Protein 8PSR (pdb70)

Nearest PDB structures (foldseek):
  8psr-assembly1_B  TM=1.062E+00  e=1.888E-01  synthetic construct
  8psr-assembly1_A  TM=1.003E+00  e=1.723E-68  Homo sapiens
  4nif-assembly1_E  TM=9.907E-01  e=5.900E-61  Homo sapiens
  7w5c-assembly1_A  TM=9.629E-01  e=1.690E-39  Arabidopsis thaliana
  1bl6-assembly1_A  TM=8.713E-01  e=1.835E-37  Homo sapiens

Sequence (371 aa):
MAAAAAAGAGPEMVRGQVFDVGPRYTNLSSYIIGEGAYGMMVCSAYDNVNKVRVAIKKISPFEHQTYCQRTLREIKILLRFRHENIIGINDIIRAPTIEQMKDVYIVQDLMETDLYKLLKTQHLSNDHICYFLYQILRGLKYIHSANVLHRDLKPSNLLLNTTCDLKICDFGLARVADPDGFLTEYVATRWYRAPEIMMLNSKGYTKSIDIWSVGCILAEMLSNRPIFPGKHYLDQLNHILGILGSPSQEDLNCIINLKARNYLLSLPHKNKVPWNRLFPNADSKALDLLDKMMLTFNPHKRIEVEQALAHPYLEQYYDPSDEPIAEAPFKFDMELDDLPKEKLKELIFEETARFQPGYMQLLDSSNLARRRRRRR

B-factor: mean 39.33, std 17.6, range [15.33, 120.53]

Solvent-accessible surface area: 18073 Å² total; per-residue (Å²): 114,91,80,67,73,66,80,72,90,30,81,66,113,14,172,63,62,66,1,78,4,44,131,66,3,52,102,23,57,73,58,6,104,51,49,40,5,7,31,0,11,0,74,1,59,95,93,147,79,79,2,10,0,33,27,7,49,0,23,136,87,52,54,59,0,15,28,0,3,21,4,0,46,14,2,34,122,13,219,17,76,1,7,1,24,21,58,13,2,35,17,23,94,56,51,128,116,0,134,44,0,9,0,0,16,58,60,17,101,22,14,0,102,77,2,18,147,90,52,151,16,57,62,84,30,6,5,0,0,0,0,1,0,0,6,0,0,21,17,0,6,31,0,44,0,8,0,23,9,1,21,3,45,2,0,32,0,35,80,46,3,29,0,39,0,17,23,0,2,5,1,76,18,27,54,141,127,99,48,7,108,49,148,13,66,35,78,96,18,13,0,0,11,13,17,10,110,14,70,59,38,68,80,12,3,0,2,1,6,0,0,0,0,0,0,20,2,35,44,37,176,38,18,3,36,17,170,99,49,93,47,2,9,63,86,1,5,21,26,23,5,44,23,53,112,106,20,9,90,61,17,78,32,104,146,9,59,77,65,8,97,86,39,99,133,82,109,106,47,59,17,92,183,63,12,101,150,28,49,89,108,0,16,65,0,0,44,81,0,2,31,20,6,33,144,106,7,18,110,11,93,100,0,0,51,13,78,13,0,110,91,17,70,23,77,107,39,5,63,103,13,118,59,62,43,154,63,98,69,140,2,57,126,47,78,70,106,87,0,30,85,43,0,48,113,38,0,31,130,39,37,130,89,183,59,172,50,50,124,66,0,101,1,3,132,97,6,115,183,59,251

Organism: Homo sapiens (NCBI:txid9606)

InterPro domains:
  IPR000719 Protein kinase domain [PF00069] (25-313)
  IPR000719 Protein kinase domain [PS50011] (25-313)
  IPR000719 Protein kinase domain [SM00220] (25-313)
  IPR003527 Mitogen-activated protein (MAP) kinase, conserved site [PS01351] (59-161)
  IPR008271 Serine/threonine-protein kinase, active site [PS00108] (145-157)
  IPR008349 Mitogen-activated protein (MAP) kinase, ERK1/2 [PR01770] (13-30)
  IPR008349 Mitogen-activated protein (MAP) kinase, ERK1/2 [PR01770] (118-127)
  IPR008349 Mitogen-activated protein (MAP) kinase, ERK1/2 [PR01770] (173-183)
  IPR008349 Mitogen-activated protein (MAP) kinase, ERK1/2 [PR01770] (231-242)
  IPR008349 Mitogen-activated protein (MAP) kinase, ERK1/2 [PR01770] (252-262)
  IPR008349 Mitogen-activated protein (MAP) kinase, ERK1/2 [PR01770] (313-323)
  IPR011009 Protein kinase-like domain superfamily [SSF56112] (19-322)
  IPR017441 Protein kinase, ATP binding site [PS00107] (31-55)
  IPR050117 Mitogen-activated protein (MAP) kinase [PTHR24055] (24-315)

Foldseek 3Di:
DVVVVVVVVAFDAEPNHTDGDDDQWADWAFDDQFPFWGKIWTAGNPVGHIWIKIKGQALVDLLSLLLLLQQLVVQCQDDDQAAKHFPAKDADPDLVRGGMIITIIHDADAWQLVVLVPDQDDLVLLLVLLLSLLLVLQQCVLLQKAQQDDARRQWTAHPVSRTHGHRRSLIDRADQFVRPVDDGPAPLLFALLVLLVFRRDGNLRVLSSSLQRSLCSQPVDGQQGDDHSVSSVVSLCQAQWQDDPVLLVVGPDPVSSVVSVVDDTHDHDQVCVVRVPHDPQSSVLSCLSSDRRSVSRDDSLRSLVRPSNVVPRDVVRSDYRPHHDDDDCVSSPPDSVVSSVSSSVSNVVRDPPD/DDDQVPDPVSVCVVPPD

Structure (mmCIF, N/CA/C/O backbone):
data_8PSR
#
_entry.id   8PSR
#
_cell.length_a   62.130
_cell.length_b   62.130
_cell.length_c   214.980
_cell.angle_alpha   90.00
_cell.angle_beta   90.00
_cell.angle_gamma   120.00
#
_symmetry.space_group_name_H-M   'P 65'
#
loop_
_entity.id
_entity.type
_entity.pdbx_description
1 polymer 'Mitogen-activated protein kinase 1'
2 polymer SynthRevD-12-opt
3 non-polymer 'PHOSPHOAMINOPHOSPHONIC ACID-ADENYLATE ESTER'
4 non-polymer GLYCEROL
5 water water
#
loop_
_atom_site.group_PDB
_atom_site.id
_atom_site.type_symbol
_atom_site.label_atom_id
_atom_site.label_alt_id
_atom_site.label_comp_id
_atom_site.label_asym_id
_atom_site.label_entity_id
_atom_site.label_seq_id
_atom_site.pdbx_PDB_ins_code
_atom_site.Cartn_x
_atom_site.Cartn_y
_atom_site.Cartn_z
_atom_site.occupancy
_atom_site.B_iso_or_equiv
_atom_site.auth_seq_id
_atom_site.auth_comp_id
_atom_site.auth_asym_id
_atom_site.auth_atom_id
_atom_site.pdbx_PDB_model_num
ATOM 1 N N . MET A 1 5 ? 66.801 -31.929 -15.572 1.00 68.05 1 MET A N 1
ATOM 2 C CA . MET A 1 5 ? 65.918 -31.478 -14.495 1.00 57.59 1 MET A CA 1
ATOM 3 C C . MET A 1 5 ? 65.431 -30.074 -14.765 1.00 53.35 1 MET A C 1
ATOM 4 O O . MET A 1 5 ? 66.221 -29.204 -15.126 1.00 63.49 1 MET A O 1
ATOM 6 N N . ALA A 1 6 ? 64.124 -29.845 -14.591 1.00 46.15 2 ALA A N 1
ATOM 7 C CA . ALA A 1 6 ? 63.576 -28.514 -14.845 1.00 42.21 2 ALA A CA 1
ATOM 8 C C . ALA A 1 6 ? 64.149 -27.477 -13.881 1.00 48.59 2 ALA A C 1
ATOM 9 O O . ALA A 1 6 ? 64.453 -26.349 -14.288 1.00 48.46 2 ALA A O 1
ATOM 11 N N . ALA A 1 7 ? 64.285 -27.835 -12.597 1.00 46.97 3 ALA A N 1
ATOM 12 C CA . ALA A 1 7 ? 64.850 -26.903 -11.621 1.00 46.43 3 ALA A CA 1
ATOM 13 C C . ALA A 1 7 ? 66.293 -26.550 -11.973 1.00 52.15 3 ALA A C 1
ATOM 14 O O . ALA A 1 7 ? 66.687 -25.379 -11.905 1.00 51.90 3 ALA A O 1
ATOM 16 N N . ALA A 1 8 ? 67.090 -27.554 -12.356 1.00 54.24 4 ALA A N 1
ATOM 17 C CA . ALA A 1 8 ? 68.460 -27.303 -12.794 1.00 53.71 4 ALA A CA 1
ATOM 18 C C . ALA A 1 8 ? 68.486 -26.397 -14.019 1.00 58.83 4 ALA A C 1
ATOM 19 O O . ALA A 1 8 ? 69.366 -25.535 -14.146 1.00 62.07 4 ALA A O 1
ATOM 21 N N . ALA A 1 9 ? 67.517 -26.564 -14.924 1.00 56.36 5 ALA A N 1
ATOM 22 C CA . ALA A 1 9 ? 67.425 -25.678 -16.077 1.00 53.41 5 ALA A CA 1
ATOM 23 C C . ALA A 1 9 ? 66.957 -24.290 -15.674 1.00 59.56 5 ALA A C 1
ATOM 24 O O . ALA A 1 9 ? 67.292 -23.305 -16.343 1.00 58.06 5 ALA A O 1
ATOM 26 N N . ALA A 1 10 ? 66.180 -24.189 -14.593 1.00 54.88 6 ALA A N 1
ATOM 27 C CA . ALA A 1 10 ? 65.754 -22.870 -14.141 1.00 55.44 6 ALA A CA 1
ATOM 28 C C . ALA A 1 10 ? 66.914 -22.114 -13.509 1.00 51.50 6 ALA A C 1
ATOM 29 O O . ALA A 1 10 ? 67.068 -20.910 -13.738 1.00 57.22 6 ALA A O 1
ATOM 31 N N . ALA A 1 11 ? 67.748 -22.810 -12.726 1.00 54.97 7 ALA A N 1
ATOM 32 C CA . ALA A 1 11 ? 68.873 -22.161 -12.055 1.00 61.09 7 ALA A CA 1
ATOM 33 C C . ALA A 1 11 ? 69.944 -21.708 -13.042 1.00 63.59 7 ALA A C 1
ATOM 34 O O . ALA A 1 11 ? 70.653 -20.731 -12.775 1.00 63.86 7 ALA A O 1
ATOM 36 N N . GLY A 1 12 ? 70.084 -22.401 -14.173 1.00 59.20 8 GLY A N 1
ATOM 37 C CA . GLY A 1 12 ? 70.964 -21.913 -15.221 1.00 61.96 8 GLY A CA 1
ATOM 38 C C . GLY A 1 12 ? 70.511 -20.580 -15.786 1.00 68.15 8 GLY A C 1
ATOM 39 O O . GLY A 1 12 ? 71.334 -19.734 -16.148 1.00 70.75 8 GLY A O 1
ATOM 40 N N . ALA A 1 13 ? 69.198 -20.373 -15.867 1.00 68.17 9 ALA A N 1
ATOM 41 C CA . ALA A 1 13 ? 68.625 -19.103 -16.299 1.00 70.81 9 ALA A CA 1
ATOM 42 C C . ALA A 1 13 ? 68.534 -18.070 -15.167 1.00 66.84 9 ALA A C 1
ATOM 43 O O . ALA A 1 13 ? 67.819 -17.068 -15.313 1.00 64.99 9 ALA A O 1
ATOM 45 N N . GLY A 1 14 ? 69.243 -18.283 -14.059 1.00 70.34 10 GLY A N 1
ATOM 46 C CA . GLY A 1 14 ? 69.134 -17.435 -12.894 1.00 68.26 10 GLY A CA 1
ATOM 47 C C . GLY A 1 14 ? 69.829 -16.095 -13.044 1.00 66.50 10 GLY A C 1
ATOM 48 O O . GLY A 1 14 ? 70.258 -15.705 -14.136 1.00 58.07 10 GLY A O 1
ATOM 49 N N . PRO A 1 15 ? 69.958 -15.368 -11.931 1.00 71.32 11 PRO A N 1
ATOM 50 C CA . PRO A 1 15 ? 70.511 -14.003 -11.982 1.00 58.10 11 PRO A CA 1
ATOM 51 C C . PRO A 1 15 ? 71.980 -13.995 -12.385 1.00 55.31 11 PRO A C 1
ATOM 52 O O . PRO A 1 15 ? 72.795 -14.747 -11.846 1.00 52.28 11 PRO A O 1
ATOM 56 N N . GLU A 1 16 ? 72.311 -13.125 -13.331 1.00 50.31 12 GLU A N 1
ATOM 57 C CA . GLU A 1 16 ? 73.690 -12.931 -13.739 1.00 43.87 12 GLU A CA 1
ATOM 58 C C . GLU A 1 16 ? 74.450 -12.107 -12.691 1.00 49.56 12 GLU A C 1
ATOM 59 O O . GLU A 1 16 ? 73.876 -11.292 -11.962 1.00 46.85 12 GLU A O 1
ATOM 65 N N . MET A 1 17 ? 75.748 -12.353 -12.595 1.00 43.99 13 MET A N 1
ATOM 66 C CA . MET A 1 17 ? 76.637 -11.597 -11.725 1.00 39.86 13 MET A CA 1
ATOM 67 C C . MET A 1 17 ? 77.631 -10.820 -12.579 1.00 44.50 13 MET A C 1
ATOM 68 O O . MET A 1 17 ? 78.193 -11.363 -13.534 1.00 39.37 13 MET A O 1
ATOM 73 N N . VAL A 1 18 ? 77.823 -9.544 -12.252 1.00 40.63 14 VAL A N 1
ATOM 74 C CA . VAL A 1 18 ? 78.708 -8.650 -12.990 1.00 35.15 14 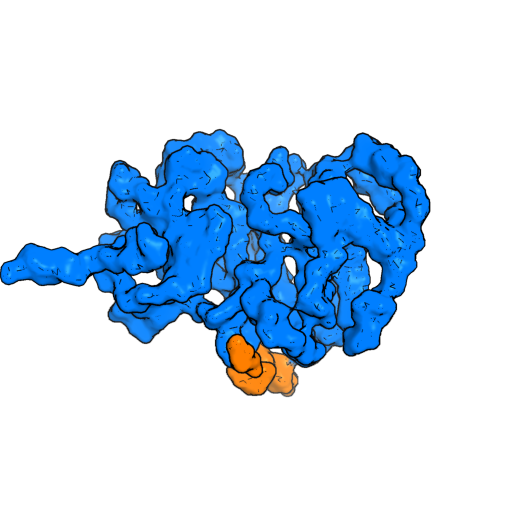VAL A CA 1
ATOM 75 C C . VAL A 1 18 ? 79.687 -8.032 -12.000 1.00 41.41 14 VAL A C 1
ATOM 76 O O . VAL A 1 18 ? 79.265 -7.332 -11.074 1.00 35.28 14 VAL A O 1
ATOM 80 N N . ARG A 1 19 ? 80.986 -8.284 -12.195 1.00 38.82 15 ARG A N 1
ATOM 81 C CA . ARG A 1 19 ? 82.019 -7.716 -11.326 1.00 37.63 15 ARG A CA 1
ATOM 82 C C . ARG A 1 19 ? 81.738 -8.044 -9.861 1.00 39.39 15 ARG A C 1
ATOM 83 O O . ARG A 1 19 ? 81.925 -7.213 -8.965 1.00 37.24 15 ARG A O 1
ATOM 91 N N . GLY A 1 20 ? 81.241 -9.254 -9.621 1.00 39.27 16 GLY A N 1
ATOM 92 C CA . GLY A 1 20 ? 80.950 -9.704 -8.278 1.00 41.84 16 GLY A CA 1
ATOM 93 C C . GLY A 1 20 ? 79.661 -9.194 -7.675 1.00 40.20 16 GLY A C 1
ATOM 94 O O . GLY A 1 20 ? 79.404 -9.471 -6.500 1.00 39.22 16 GLY A O 1
ATOM 95 N N . GLN A 1 21 ? 78.843 -8.460 -8.423 1.00 33.54 17 GLN A N 1
ATOM 96 C CA . GLN A 1 21 ? 77.578 -7.938 -7.919 1.00 32.11 17 GLN A CA 1
ATOM 97 C C . GLN A 1 21 ? 76.405 -8.604 -8.635 1.00 37.25 17 GLN A C 1
ATOM 98 O O . GLN A 1 21 ? 76.411 -8.747 -9.863 1.00 39.54 17 GLN A O 1
ATOM 104 N N . VAL A 1 22 ? 75.378 -8.946 -7.875 1.00 34.09 18 VAL A N 1
ATOM 105 C CA . VAL A 1 22 ? 74.207 -9.638 -8.466 1.00 30.78 18 VAL A CA 1
ATOM 106 C C . VAL A 1 22 ? 73.366 -8.654 -9.277 1.00 34.85 18 VAL A C 1
ATOM 107 O O . VAL A 1 22 ? 73.187 -7.524 -8.820 1.00 35.25 18 VAL A O 1
ATOM 111 N N . PHE A 1 23 ? 72.897 -9.082 -10.442 1.00 33.87 19 PHE A N 1
ATOM 112 C CA . PHE A 1 23 ? 71.976 -8.265 -11.265 1.00 30.65 19 PHE A CA 1
ATOM 113 C C . PHE A 1 23 ? 70.769 -9.151 -11.570 1.00 37.41 19 PHE A C 1
ATOM 114 O O . PHE A 1 23 ? 70.829 -9.934 -12.512 1.00 44.38 19 PHE A O 1
ATOM 122 N N . ASP A 1 24 ? 69.726 -9.043 -10.764 1.00 34.00 20 ASP A N 1
ATOM 123 C CA . ASP A 1 24 ? 68.553 -9.939 -10.911 1.00 39.61 20 ASP A CA 1
ATOM 124 C C . ASP A 1 24 ? 67.520 -9.197 -11.751 1.00 32.32 20 ASP A C 1
ATOM 125 O O . ASP A 1 24 ? 66.603 -8.619 -11.176 1.00 32.87 20 ASP A O 1
ATOM 130 N N . VAL A 1 25 ? 67.686 -9.257 -13.066 1.00 29.33 21 VAL A N 1
ATOM 131 C CA . VAL A 1 25 ? 66.836 -8.489 -13.971 1.00 28.91 21 VAL A CA 1
ATOM 132 C C . VAL A 1 25 ? 66.120 -9.364 -15.002 1.00 33.31 21 VAL A C 1
ATOM 133 O O . VAL A 1 25 ? 65.443 -8.839 -15.894 1.00 29.92 21 VAL A O 1
ATOM 137 N N . GLY A 1 26 ? 66.243 -10.684 -14.903 1.00 31.81 22 GLY A N 1
ATOM 138 C CA . GLY A 1 26 ? 65.462 -11.566 -15.745 1.00 31.70 22 GLY A CA 1
ATOM 139 C C . GLY A 1 26 ? 64.019 -11.535 -15.284 1.00 35.53 22 GLY A C 1
ATOM 140 O O . GLY A 1 26 ? 63.717 -11.095 -14.176 1.00 34.42 22 GLY A O 1
ATOM 141 N N . PRO A 1 27 ? 63.092 -12.023 -16.108 1.00 34.48 23 PRO A N 1
ATOM 142 C CA . PRO A 1 27 ? 63.279 -12.708 -17.385 1.00 32.44 23 PRO A CA 1
ATOM 143 C C . PRO A 1 27 ? 63.402 -11.751 -18.569 1.00 31.05 23 PRO A C 1
ATOM 144 O O . PRO A 1 27 ? 63.825 -12.153 -19.646 1.00 32.47 23 PRO A O 1
ATOM 148 N N . ARG A 1 28 ? 63.043 -10.477 -18.396 1.00 26.76 24 ARG A N 1
ATOM 149 C CA . ARG A 1 28 ? 62.964 -9.582 -19.552 1.00 28.05 24 ARG A CA 1
ATOM 150 C C . ARG A 1 28 ? 64.348 -9.176 -20.060 1.00 25.05 24 ARG A C 1
ATOM 151 O O . ARG A 1 28 ? 64.544 -9.018 -21.276 1.00 28.11 24 ARG A O 1
ATOM 159 N N . TYR A 1 29 ? 65.325 -9.003 -19.168 1.00 22.88 25 TYR A N 1
ATOM 160 C CA . TYR A 1 29 ? 66.631 -8.456 -19.530 1.00 22.55 25 TYR A CA 1
ATOM 161 C C . TYR A 1 29 ? 67.718 -9.516 -19.361 1.00 31.27 25 TYR A C 1
ATOM 162 O O . TYR A 1 29 ? 67.805 -10.150 -18.306 1.00 30.09 25 TYR A O 1
ATOM 171 N N . THR A 1 30 ? 68.534 -9.714 -20.406 1.00 28.10 26 THR A N 1
ATOM 172 C CA . THR A 1 30 ? 69.527 -10.781 -20.448 1.00 28.57 26 THR A CA 1
ATOM 173 C C . THR A 1 30 ? 70.819 -10.263 -21.064 1.00 29.67 26 THR A C 1
ATOM 174 O O . THR A 1 30 ? 70.886 -9.149 -21.587 1.00 27.71 26 THR A O 1
ATOM 178 N N . ASN A 1 31 ? 71.845 -11.111 -21.041 1.00 32.43 27 ASN A N 1
ATOM 179 C CA . ASN A 1 31 ? 73.136 -10.817 -21.664 1.00 35.98 27 ASN A CA 1
ATOM 180 C C . ASN A 1 31 ? 73.716 -9.496 -21.142 1.00 33.39 27 ASN A C 1
ATOM 181 O O . ASN A 1 31 ? 73.886 -8.515 -21.870 1.00 34.33 27 ASN A O 1
ATOM 186 N N . LEU A 1 32 ? 74.050 -9.507 -19.858 1.00 30.05 28 LEU A N 1
ATOM 187 C CA . LEU A 1 32 ? 74.501 -8.297 -19.197 1.00 31.39 28 LEU A CA 1
ATOM 188 C C . LEU A 1 32 ? 75.990 -8.056 -19.403 1.00 36.76 28 LEU A C 1
ATOM 189 O O . LEU A 1 32 ? 76.789 -8.992 -19.506 1.00 36.00 28 LEU A O 1
ATOM 194 N N A SER A 1 33 ? 76.358 -6.776 -19.421 0.60 32.00 29 SER A N 1
ATOM 195 N N B SER A 1 33 ? 76.359 -6.775 -19.480 0.40 31.99 29 SER A N 1
ATOM 196 C CA A SER A 1 33 ? 77.731 -6.348 -19.627 0.60 29.62 29 SER A CA 1
ATOM 197 C CA B SER A 1 33 ? 77.746 -6.353 -19.630 0.40 29.68 29 SER A CA 1
ATOM 198 C C A SER A 1 33 ? 77.987 -5.080 -18.826 0.60 29.24 29 SER A C 1
ATOM 199 C C B SER A 1 33 ? 77.978 -5.095 -18.807 0.40 29.27 29 SER A C 1
ATOM 200 O O A SER A 1 33 ? 77.165 -4.159 -18.832 0.60 28.97 29 SER A O 1
ATOM 201 O O B SER A 1 33 ? 77.133 -4.197 -18.785 0.40 29.03 29 SER A O 1
ATOM 206 N N . TYR A 1 34 ? 79.137 -5.018 -18.160 1.00 28.84 30 TYR A N 1
ATOM 207 C CA . TYR A 1 34 ? 79.446 -3.866 -17.317 1.00 27.93 30 TYR A CA 1
ATOM 208 C C . TYR A 1 34 ? 79.610 -2.587 -18.137 1.00 32.45 30 TYR A C 1
ATOM 209 O O . TYR A 1 34 ? 80.284 -2.581 -19.170 1.00 30.50 30 TYR A O 1
ATOM 218 N N A ILE A 1 35 ? 78.954 -1.516 -17.707 0.60 27.24 31 ILE A N 1
ATOM 219 N N B ILE A 1 35 ? 79.060 -1.480 -17.621 0.40 27.41 31 ILE A N 1
ATOM 220 C CA A ILE A 1 35 ? 79.176 -0.180 -18.256 0.60 29.89 31 ILE A CA 1
ATOM 221 C CA B ILE A 1 35 ? 79.128 -0.177 -18.275 0.40 29.94 31 ILE A CA 1
ATOM 222 C C A ILE A 1 35 ? 80.012 0.654 -17.304 0.60 33.53 31 ILE A C 1
ATOM 223 C C B ILE A 1 35 ? 79.783 0.884 -17.395 0.40 33.01 31 ILE A C 1
ATOM 224 O O A ILE A 1 35 ? 81.106 1.107 -17.650 0.60 34.49 31 ILE A O 1
ATOM 225 O O B ILE A 1 35 ? 80.519 1.744 -17.897 0.40 30.28 31 ILE A O 1
ATOM 234 N N . GLY A 1 36 ? 79.508 0.873 -16.094 1.00 27.89 32 GLY A N 1
ATOM 235 C CA . GLY A 1 36 ? 80.120 1.840 -15.208 1.00 28.50 32 GLY A CA 1
ATOM 236 C C . GLY A 1 36 ? 79.502 1.764 -13.826 1.00 30.29 32 GLY A C 1
ATOM 237 O O . GLY A 1 36 ? 78.605 0.968 -13.563 1.00 23.25 32 GLY A O 1
ATOM 238 N N . GLU A 1 37 ? 80.000 2.620 -12.942 1.00 31.60 33 GLU A N 1
ATOM 239 C CA . GLU A 1 37 ? 79.553 2.593 -11.555 1.00 23.92 33 GLU A CA 1
ATOM 240 C C . GLU A 1 37 ? 79.759 3.990 -11.003 1.00 26.35 33 GLU A C 1
ATOM 241 O O . GLU A 1 37 ? 80.859 4.539 -11.121 1.00 25.82 33 GLU A O 1
ATOM 247 N N . GLY A 1 38 ? 78.697 4.588 -10.465 1.00 23.18 34 GLY A N 1
ATOM 248 C CA . GLY A 1 38 ? 78.801 5.870 -9.813 1.00 22.62 34 GLY A CA 1
ATOM 249 C C . GLY A 1 38 ? 79.033 5.643 -8.333 1.00 25.40 34 GLY A C 1
ATOM 250 O O . GLY A 1 38 ? 79.337 4.535 -7.894 1.00 21.11 34 GLY A O 1
ATOM 251 N N . ALA A 1 39 ? 78.856 6.705 -7.550 1.00 22.68 35 ALA A N 1
ATOM 252 C CA . ALA A 1 39 ? 78.955 6.527 -6.093 1.00 23.77 35 ALA A CA 1
ATOM 253 C C . ALA A 1 39 ? 77.794 5.721 -5.534 1.00 24.32 35 ALA A C 1
ATOM 254 O O . ALA A 1 39 ? 77.933 5.121 -4.458 1.00 22.42 35 ALA A O 1
ATOM 256 N N . TYR A 1 40 ? 76.658 5.672 -6.242 1.00 20.80 36 TYR A N 1
ATOM 257 C CA . TYR A 1 40 ? 75.465 5.047 -5.682 1.00 22.36 36 TYR A CA 1
ATOM 258 C C . TYR A 1 40 ? 74.983 3.846 -6.457 1.00 22.89 36 TYR A C 1
ATOM 259 O O . TYR A 1 40 ? 74.469 2.899 -5.844 1.00 21.89 36 TYR A O 1
ATOM 268 N N . GLY A 1 41 ? 75.113 3.875 -7.780 1.00 20.37 37 GLY A N 1
ATOM 269 C CA . GLY A 1 41 ? 74.503 2.891 -8.638 1.00 20.46 37 GLY A CA 1
ATOM 270 C C . GLY A 1 41 ? 75.531 2.144 -9.464 1.00 21.32 37 GLY A C 1
ATOM 271 O O . GLY A 1 41 ? 76.606 2.663 -9.773 1.00 21.30 37 GLY A O 1
ATOM 272 N N A MET A 1 42 ? 75.183 0.910 -9.818 0.61 21.17 38 MET A N 1
ATOM 273 N N B MET A 1 42 ? 75.209 0.896 -9.785 0.39 21.46 38 MET A N 1
ATOM 274 C CA A MET A 1 42 ? 75.974 0.028 -10.669 0.61 23.71 38 MET A CA 1
ATOM 275 C CA B MET A 1 42 ? 76.005 0.077 -10.688 0.39 23.99 38 MET A CA 1
ATOM 276 C C A MET A 1 42 ? 75.240 -0.122 -12.005 0.61 21.34 38 MET A C 1
ATOM 277 C C B MET A 1 42 ? 75.243 -0.077 -11.999 0.39 21.81 38 MET A C 1
ATOM 278 O O A MET A 1 42 ? 74.074 -0.535 -12.023 0.61 21.49 38 MET A O 1
ATOM 279 O O B MET A 1 42 ? 74.064 -0.449 -11.991 0.39 20.84 38 MET A O 1
ATOM 288 N N . VAL A 1 43 ? 75.909 0.204 -13.115 1.00 22.81 39 VAL A N 1
ATOM 289 C CA . VAL A 1 43 ? 75.247 0.296 -14.417 1.00 20.93 39 VAL A CA 1
ATOM 290 C C . VAL A 1 43 ? 75.792 -0.760 -15.375 1.00 25.18 39 VAL A C 1
ATOM 291 O O . VAL A 1 43 ? 77.009 -0.868 -15.575 1.00 22.55 39 VAL A O 1
ATOM 295 N N . CYS A 1 44 ? 74.878 -1.516 -15.988 1.00 23.49 40 CYS A N 1
ATOM 296 C CA . CYS A 1 44 ? 75.192 -2.538 -16.982 1.00 22.33 40 CYS A CA 1
ATOM 297 C C . CYS A 1 44 ? 74.356 -2.277 -18.212 1.00 21.79 40 CYS A C 1
ATOM 298 O O . CYS A 1 44 ? 73.287 -1.672 -18.119 1.00 22.37 40 CYS A O 1
ATOM 301 N N . SER A 1 45 ? 74.840 -2.738 -19.368 1.00 23.92 41 SER A N 1
ATOM 302 C CA . SER A 1 45 ? 73.960 -2.863 -20.521 1.00 24.16 41 SER A CA 1
ATOM 303 C C . SER A 1 45 ? 73.334 -4.255 -20.527 1.00 24.10 41 SER A C 1
ATOM 304 O O . SER A 1 45 ? 73.888 -5.205 -19.976 1.00 25.72 41 SER A O 1
ATOM 307 N N . ALA A 1 46 ? 72.158 -4.367 -21.149 1.00 24.77 42 ALA A N 1
ATOM 308 C CA . ALA A 1 46 ? 71.436 -5.627 -21.187 1.00 22.67 42 ALA A CA 1
ATOM 309 C C . ALA A 1 46 ? 70.582 -5.636 -22.437 1.00 21.31 42 ALA A C 1
ATOM 310 O O . ALA A 1 46 ? 70.319 -4.584 -23.017 1.00 26.49 42 ALA A O 1
ATOM 312 N N . TYR A 1 47 ? 70.153 -6.830 -22.848 1.00 23.52 43 TYR A N 1
ATOM 313 C CA . TYR A 1 47 ? 69.263 -6.983 -24.005 1.00 24.76 43 TYR A CA 1
ATOM 314 C C . TYR A 1 47 ? 67.823 -7.067 -23.509 1.00 24.89 43 TYR A C 1
ATOM 315 O O . TYR A 1 47 ? 67.493 -7.912 -22.664 1.00 27.64 43 TYR A O 1
ATOM 324 N N . ASP A 1 48 ? 66.989 -6.179 -24.007 1.00 23.02 44 ASP A N 1
ATOM 325 C CA . ASP A 1 48 ? 65.571 -6.143 -23.665 1.00 24.36 44 ASP A CA 1
ATOM 326 C C . ASP A 1 48 ? 64.832 -7.094 -24.609 1.00 28.10 44 ASP A C 1
ATOM 327 O O . ASP A 1 48 ? 64.700 -6.822 -25.810 1.00 26.50 44 ASP A O 1
ATOM 332 N N . ASN A 1 49 ? 64.362 -8.229 -24.080 1.00 26.82 45 ASN A N 1
ATOM 333 C CA . ASN A 1 49 ? 63.751 -9.222 -24.956 1.00 26.92 45 ASN A CA 1
ATOM 334 C C . ASN A 1 49 ? 62.344 -8.858 -25.409 1.00 26.37 45 ASN A C 1
ATOM 335 O O . ASN A 1 49 ? 61.824 -9.506 -26.321 1.00 29.20 45 ASN A O 1
ATOM 340 N N . VAL A 1 50 ? 61.719 -7.864 -24.801 1.00 26.72 46 VAL A N 1
ATOM 341 C CA . VAL A 1 50 ? 60.406 -7.417 -25.237 1.00 29.51 46 VAL A CA 1
ATOM 342 C C . VAL A 1 50 ? 60.530 -6.379 -26.341 1.00 29.35 46 VAL A C 1
ATOM 343 O O . VAL A 1 50 ? 59.975 -6.551 -27.426 1.00 33.93 46 VAL A O 1
ATOM 347 N N . ASN A 1 51 ? 61.279 -5.309 -26.095 1.00 26.68 47 ASN A N 1
ATOM 348 C CA . ASN A 1 51 ? 61.434 -4.259 -27.098 1.00 30.92 47 ASN A CA 1
ATOM 349 C C . ASN A 1 51 ? 62.583 -4.518 -28.066 1.00 30.81 47 ASN A C 1
ATOM 350 O O . ASN A 1 51 ? 62.755 -3.744 -29.019 1.00 32.46 47 ASN A O 1
ATOM 355 N N . LYS A 1 52 ? 63.337 -5.599 -27.866 1.00 24.46 48 LYS A N 1
ATOM 356 C CA . LYS A 1 52 ? 64.303 -6.106 -28.837 1.00 28.47 48 LYS A CA 1
ATOM 357 C C . LYS A 1 52 ? 65.403 -5.081 -29.122 1.00 35.50 48 LYS A C 1
ATOM 358 O O . LYS A 1 52 ? 65.711 -4.754 -30.268 1.00 28.89 48 LYS A O 1
ATOM 364 N N . VAL A 1 53 ? 66.026 -4.597 -28.052 1.00 27.05 49 VAL A N 1
ATOM 365 C CA . VAL A 1 53 ? 67.041 -3.554 -28.146 1.00 25.70 49 VAL A CA 1
ATOM 366 C C . VAL A 1 53 ? 67.895 -3.680 -26.896 1.00 31.23 49 VAL A C 1
ATOM 367 O O . VAL A 1 53 ? 67.435 -4.206 -25.886 1.00 24.28 49 VAL A O 1
ATOM 371 N N . ARG A 1 54 ? 69.153 -3.234 -26.971 1.00 25.27 50 ARG A N 1
ATOM 372 C CA . ARG A 1 54 ? 69.930 -3.162 -25.740 1.00 27.33 50 ARG A CA 1
ATOM 373 C C . ARG A 1 54 ? 69.626 -1.861 -25.001 1.00 25.88 50 ARG A C 1
ATOM 374 O O . ARG A 1 54 ? 69.322 -0.818 -25.603 1.00 27.71 50 ARG A O 1
ATOM 382 N N . VAL A 1 55 ? 69.706 -1.950 -23.676 1.00 20.14 51 VAL A N 1
ATOM 383 C CA . VAL A 1 55 ? 69.289 -0.916 -22.744 1.00 19.78 51 VAL A CA 1
ATOM 384 C C . VAL A 1 55 ? 70.374 -0.800 -21.692 1.00 23.22 51 VAL A C 1
ATOM 385 O O . VAL A 1 55 ? 71.267 -1.640 -21.606 1.00 21.18 51 VAL A O 1
ATOM 389 N N . ALA A 1 56 ? 70.297 0.271 -20.900 1.00 17.42 52 ALA A N 1
ATOM 390 C CA . ALA A 1 56 ? 71.154 0.440 -19.737 1.00 17.26 52 ALA A CA 1
ATOM 391 C C . ALA A 1 56 ? 70.317 0.174 -18.495 1.00 20.08 52 ALA A C 1
ATOM 392 O O . ALA A 1 56 ? 69.126 0.507 -18.462 1.00 17.76 52 ALA A O 1
ATOM 394 N N . ILE A 1 57 ? 70.926 -0.445 -17.491 1.00 19.31 53 ILE A N 1
ATOM 395 C CA . ILE A 1 57 ? 70.214 -0.740 -16.249 1.00 16.86 53 ILE A CA 1
ATOM 396 C C . ILE A 1 57 ? 71.104 -0.295 -15.112 1.00 19.82 53 ILE A C 1
ATOM 397 O O . ILE A 1 57 ? 72.255 -0.743 -15.017 1.00 20.09 53 ILE A O 1
ATOM 402 N N . LYS A 1 58 ? 70.573 0.573 -14.241 1.00 19.78 54 LYS A N 1
ATOM 403 C CA . LYS A 1 58 ? 71.302 1.018 -13.056 1.00 15.44 54 LYS A CA 1
ATOM 404 C C . LYS A 1 58 ? 70.689 0.375 -11.816 1.00 18.58 54 LYS A C 1
ATOM 405 O O . LYS A 1 58 ? 69.504 0.573 -11.534 1.00 18.66 54 LYS A O 1
ATOM 411 N N . LYS A 1 59 ? 71.513 -0.342 -11.065 1.00 17.40 55 LYS A N 1
ATOM 412 C CA . LYS A 1 59 ? 71.092 -1.013 -9.849 1.00 18.88 55 LYS A CA 1
ATOM 413 C C . LYS A 1 59 ? 71.415 -0.105 -8.677 1.00 18.19 55 LYS A C 1
ATOM 414 O O . LYS A 1 59 ? 72.550 0.348 -8.559 1.00 18.64 55 LYS A O 1
ATOM 420 N N . ILE A 1 60 ? 70.439 0.131 -7.803 1.00 20.38 56 ILE A N 1
ATOM 421 C CA . ILE A 1 60 ? 70.689 0.855 -6.556 1.00 17.56 56 ILE A CA 1
ATOM 422 C C . ILE A 1 60 ? 70.174 -0.010 -5.421 1.00 21.84 56 ILE A C 1
ATOM 423 O O . ILE A 1 60 ? 69.173 -0.710 -5.577 1.00 20.45 56 ILE A O 1
ATOM 428 N N . SER A 1 61 ? 70.855 0.037 -4.267 1.00 18.82 57 SER A N 1
ATOM 429 C CA . SER A 1 61 ? 70.427 -0.724 -3.094 1.00 21.02 57 SER A CA 1
ATOM 430 C C . SER A 1 61 ? 70.248 0.259 -1.942 1.00 23.41 57 SER A C 1
ATOM 431 O O . SER A 1 61 ? 71.160 0.434 -1.117 1.00 23.56 57 SER A O 1
ATOM 434 N N . PRO A 1 62 ? 69.103 0.924 -1.861 1.00 23.98 58 PRO A N 1
ATOM 435 C CA . PRO A 1 62 ? 69.048 2.179 -1.094 1.00 20.46 58 PRO A CA 1
ATOM 436 C C . PRO A 1 62 ? 68.422 2.133 0.296 1.00 24.34 58 PRO A C 1
ATOM 437 O O . PRO A 1 62 ? 68.520 3.107 1.048 1.00 24.28 58 PRO A O 1
ATOM 441 N N . PHE A 1 63 ? 67.757 1.046 0.646 1.00 21.01 59 PHE A N 1
ATOM 442 C CA . PHE A 1 63 ? 66.731 1.158 1.674 1.00 24.23 59 PHE A CA 1
ATOM 443 C C . PHE A 1 63 ? 67.296 1.201 3.079 1.00 23.49 59 PHE A C 1
ATOM 444 O O . PHE A 1 63 ? 66.539 1.483 4.013 1.00 26.57 59 PHE A O 1
ATOM 452 N N . GLU A 1 64 ? 68.599 0.962 3.256 1.00 25.38 60 GLU A N 1
ATOM 453 C CA . GLU A 1 64 ? 69.192 1.191 4.576 1.00 27.47 60 GLU A CA 1
ATOM 454 C C . GLU A 1 64 ? 69.606 2.641 4.786 1.00 30.96 60 GLU A C 1
ATOM 455 O O . GLU A 1 64 ? 70.016 2.991 5.891 1.00 30.88 60 GLU A O 1
ATOM 461 N N . HIS A 1 65 ? 69.523 3.501 3.772 1.00 27.65 61 HIS A N 1
ATOM 462 C CA . HIS A 1 65 ? 70.021 4.862 3.914 1.00 28.66 61 HIS A CA 1
ATOM 463 C C . HIS A 1 65 ? 68.953 5.855 3.500 1.00 29.88 61 HIS A C 1
ATOM 464 O O . HIS A 1 65 ? 68.527 5.877 2.339 1.00 25.40 61 HIS A O 1
ATOM 471 N N . GLN A 1 66 ? 68.583 6.732 4.419 1.00 24.59 62 GLN A N 1
ATOM 472 C CA . GLN A 1 66 ? 67.698 7.834 4.054 1.00 30.79 62 GLN A CA 1
ATOM 473 C C . GLN A 1 66 ? 68.198 8.590 2.823 1.00 30.04 62 GLN A C 1
ATOM 474 O O . GLN A 1 66 ? 67.416 8.917 1.918 1.00 26.57 62 GLN A O 1
ATOM 480 N N . THR A 1 67 ? 69.503 8.871 2.747 1.00 25.11 63 THR A N 1
ATOM 481 C CA . THR A 1 67 ? 69.953 9.670 1.613 1.00 26.43 63 THR A CA 1
ATOM 482 C C . THR A 1 67 ? 69.878 8.881 0.305 1.00 24.82 63 THR A C 1
ATOM 483 O O . THR A 1 67 ? 69.536 9.454 -0.730 1.00 22.46 63 THR A O 1
ATOM 487 N N . TYR A 1 68 ? 70.185 7.577 0.317 1.00 21.88 64 TYR A N 1
ATOM 488 C CA . TYR A 1 68 ? 70.011 6.789 -0.910 1.00 22.41 64 TYR A CA 1
ATOM 489 C C . TYR A 1 68 ? 68.549 6.744 -1.332 1.00 24.20 64 TYR A C 1
ATOM 490 O O . TYR A 1 68 ? 68.249 6.775 -2.520 1.00 19.29 64 TYR A O 1
ATOM 499 N N . CYS A 1 69 ? 67.620 6.631 -0.369 1.00 24.97 65 CYS A N 1
ATOM 500 C CA . CYS A 1 69 ? 66.199 6.607 -0.716 1.00 21.41 65 CYS A CA 1
ATOM 501 C C . CYS A 1 69 ? 65.769 7.918 -1.353 1.00 23.37 65 CYS A C 1
ATOM 502 O O . CYS A 1 69 ? 64.963 7.926 -2.292 1.00 26.15 65 CYS A O 1
ATOM 505 N N . GLN A 1 70 ? 66.270 9.044 -0.833 1.00 19.78 66 GLN A N 1
ATOM 506 C CA . GLN A 1 70 ? 65.957 10.340 -1.434 1.00 25.12 66 GLN A CA 1
ATOM 507 C C . GLN A 1 70 ? 66.438 10.381 -2.874 1.00 23.99 66 GLN A C 1
ATOM 508 O O . GLN A 1 70 ? 65.706 10.803 -3.786 1.00 22.50 66 GLN A O 1
ATOM 514 N N . ARG A 1 71 ? 67.662 9.924 -3.104 1.00 22.60 67 ARG A N 1
ATOM 515 C CA . ARG A 1 71 ? 68.186 9.983 -4.469 1.00 20.34 67 ARG A CA 1
ATOM 516 C C . ARG A 1 71 ? 67.383 9.083 -5.387 1.00 21.53 67 ARG A C 1
ATOM 517 O O . ARG A 1 71 ? 67.113 9.444 -6.540 1.00 19.64 67 ARG A O 1
ATOM 525 N N . THR A 1 72 ? 67.018 7.898 -4.900 1.00 17.84 68 THR A N 1
ATOM 526 C CA . THR A 1 72 ? 66.271 6.960 -5.738 1.00 22.62 68 THR A CA 1
ATOM 527 C C . THR A 1 72 ? 64.912 7.541 -6.102 1.00 25.80 68 THR A C 1
ATOM 528 O O . THR A 1 72 ? 64.524 7.566 -7.279 1.00 21.41 68 THR A O 1
ATOM 532 N N . LEU A 1 73 ? 64.180 8.023 -5.092 1.00 23.95 69 LEU A N 1
ATOM 533 C CA . LEU A 1 73 ? 62.838 8.550 -5.318 1.00 21.77 69 LEU A CA 1
ATOM 534 C C . LEU A 1 73 ? 62.852 9.798 -6.203 1.00 23.99 69 LEU A C 1
ATOM 535 O O . LEU A 1 73 ? 62.011 9.932 -7.098 1.00 24.51 69 LEU A O 1
ATOM 540 N N . ARG A 1 74 ? 63.773 10.739 -5.948 1.00 22.57 70 ARG A N 1
ATOM 541 C CA . ARG A 1 74 ? 63.819 11.965 -6.744 1.00 26.28 70 ARG A CA 1
ATOM 542 C C . ARG A 1 74 ? 64.137 11.668 -8.201 1.00 23.68 70 ARG A C 1
ATOM 543 O O . ARG A 1 74 ? 63.493 12.202 -9.111 1.00 24.95 70 ARG A O 1
ATOM 551 N N . GLU A 1 75 ? 65.156 10.852 -8.444 1.00 20.82 71 GLU A N 1
ATOM 552 C CA . GLU A 1 75 ? 65.501 10.528 -9.826 1.00 20.87 71 GLU A CA 1
ATOM 553 C C . GLU A 1 75 ? 64.318 9.906 -10.552 1.00 23.39 71 GLU A C 1
ATOM 554 O O . GLU A 1 75 ? 64.024 10.246 -11.707 1.00 23.91 71 GLU A O 1
ATOM 560 N N . ILE A 1 76 ? 63.644 8.963 -9.901 1.00 22.88 72 ILE A N 1
ATOM 561 C CA . ILE A 1 76 ? 62.536 8.272 -10.543 1.00 23.54 72 ILE A CA 1
ATOM 562 C C . ILE A 1 76 ? 61.384 9.235 -10.815 1.00 23.58 72 ILE A C 1
ATOM 563 O O . ILE A 1 76 ? 60.882 9.314 -11.943 1.00 25.01 72 ILE A O 1
ATOM 568 N N . LYS A 1 77 ? 60.928 9.965 -9.787 1.00 21.95 73 LYS A N 1
ATOM 569 C CA . LYS A 1 77 ? 59.807 10.891 -9.983 1.00 30.02 73 LYS A CA 1
ATOM 570 C C . LYS A 1 77 ? 60.108 11.921 -11.069 1.00 26.83 73 LYS A C 1
ATOM 571 O O . LYS A 1 77 ? 59.253 12.231 -11.906 1.00 29.33 73 LYS A O 1
ATOM 577 N N . ILE A 1 78 ? 61.309 12.472 -11.071 1.00 24.53 74 ILE A N 1
ATOM 578 C CA . ILE A 1 78 ? 61.608 13.539 -12.030 1.00 26.57 74 ILE A CA 1
ATOM 579 C C . ILE A 1 78 ? 61.722 12.992 -13.448 1.00 25.18 74 ILE A C 1
ATOM 580 O O . ILE A 1 78 ? 61.103 13.523 -14.380 1.00 24.07 74 ILE A O 1
ATOM 585 N N . LEU A 1 79 ? 62.504 11.925 -13.639 1.00 23.12 75 LEU A N 1
ATOM 586 C CA . LEU A 1 79 ? 62.719 11.435 -15.004 1.00 23.94 75 LEU A CA 1
ATOM 587 C C . LEU A 1 79 ? 61.457 10.825 -15.594 1.00 25.58 75 LEU A C 1
ATOM 588 O O . LEU A 1 79 ? 61.261 10.875 -16.814 1.00 28.66 75 LEU A O 1
ATOM 593 N N . LEU A 1 80 ? 60.589 10.240 -14.761 1.00 24.71 76 LEU A N 1
ATOM 594 C CA . LEU A 1 80 ? 59.335 9.734 -15.307 1.00 26.41 76 LEU A CA 1
ATOM 595 C C . LEU A 1 80 ? 58.463 10.862 -15.845 1.00 26.96 76 LEU A C 1
ATOM 596 O O . LEU A 1 80 ? 57.633 10.636 -16.730 1.00 26.20 76 LEU A O 1
ATOM 601 N N . ARG A 1 81 ? 58.621 12.067 -15.310 1.00 27.26 77 ARG A N 1
ATOM 602 C CA . ARG A 1 81 ? 57.828 13.197 -15.753 1.00 30.49 77 ARG A CA 1
ATOM 603 C C . ARG A 1 81 ? 58.473 13.961 -16.901 1.00 33.68 77 ARG A C 1
ATOM 604 O O . ARG A 1 81 ? 57.768 14.692 -17.603 1.00 39.19 77 ARG A O 1
ATOM 612 N N . PHE A 1 82 ? 59.763 13.776 -17.148 1.00 25.39 78 PHE A N 1
ATOM 613 C CA . PHE A 1 82 ? 60.461 14.506 -18.202 1.00 23.57 78 PHE A CA 1
ATOM 614 C C . PHE A 1 82 ? 60.396 13.721 -19.512 1.00 26.17 78 PHE A C 1
ATOM 615 O O . PHE A 1 82 ? 60.417 12.493 -19.517 1.00 24.18 78 PHE A O 1
ATOM 623 N N . ARG A 1 83 ? 60.319 14.442 -20.628 1.00 24.53 79 ARG A N 1
ATOM 624 C CA . ARG A 1 83 ? 60.382 13.794 -21.941 1.00 26.29 79 ARG A CA 1
ATOM 625 C C . ARG A 1 83 ? 61.099 14.764 -22.875 1.00 25.81 79 ARG A C 1
ATOM 626 O O . ARG A 1 83 ? 60.506 15.758 -23.291 1.00 28.17 79 ARG A O 1
ATOM 634 N N . HIS A 1 84 ? 62.368 14.498 -23.179 1.00 25.73 80 HIS A N 1
ATOM 635 C CA . HIS A 1 84 ? 63.146 15.447 -23.975 1.00 23.83 80 HIS A CA 1
ATOM 636 C C . HIS A 1 84 ? 64.303 14.703 -24.629 1.00 25.59 80 HIS A C 1
ATOM 637 O O . HIS A 1 84 ? 64.939 13.861 -23.989 1.00 20.33 80 HIS A O 1
ATOM 644 N N . GLU A 1 85 ? 64.561 15.036 -25.904 1.00 22.52 81 GLU A N 1
ATOM 645 C CA . GLU A 1 85 ? 65.649 14.436 -26.677 1.00 28.76 81 GLU A CA 1
ATOM 646 C C . GLU A 1 85 ? 66.995 14.449 -25.954 1.00 24.57 81 GLU A C 1
ATOM 647 O O . GLU A 1 85 ? 67.814 13.549 -26.157 1.00 22.75 81 GLU A O 1
ATOM 653 N N . ASN A 1 86 ? 67.271 15.465 -25.135 1.00 20.70 82 ASN A N 1
ATOM 654 C CA . ASN A 1 86 ? 68.582 15.563 -24.512 1.00 21.16 82 ASN A CA 1
ATOM 655 C C . ASN A 1 86 ? 68.540 15.235 -23.027 1.00 19.78 82 ASN A C 1
ATOM 656 O O . ASN A 1 86 ? 69.445 15.635 -22.291 1.00 23.22 82 ASN A O 1
ATOM 661 N N . ILE A 1 87 ? 67.512 14.521 -22.580 1.00 22.29 83 ILE A N 1
ATOM 662 C CA . ILE A 1 87 ? 67.433 14.012 -21.205 1.00 22.22 83 ILE A CA 1
ATOM 663 C C . ILE A 1 87 ? 67.168 12.507 -21.262 1.00 20.81 83 ILE A C 1
ATOM 664 O O . ILE A 1 87 ? 66.311 12.046 -22.018 1.00 22.48 83 ILE A O 1
ATOM 669 N N . ILE A 1 88 ? 67.898 11.738 -20.452 1.00 21.72 84 ILE A N 1
ATOM 670 C CA . ILE A 1 88 ? 67.730 10.294 -20.474 1.00 21.55 84 ILE A CA 1
ATOM 671 C C . ILE A 1 88 ? 66.331 9.935 -19.981 1.00 21.56 84 ILE A C 1
ATOM 672 O O . ILE A 1 88 ? 65.801 10.536 -19.040 1.00 23.52 84 ILE A O 1
ATOM 677 N N . GLY A 1 89 ? 65.721 8.956 -20.614 1.00 22.60 85 GLY A N 1
ATOM 678 C CA . GLY A 1 89 ? 64.404 8.507 -20.211 1.00 24.74 85 GLY A CA 1
ATOM 679 C C . GLY A 1 89 ? 64.492 7.237 -19.379 1.00 25.19 85 GLY A C 1
ATOM 680 O O . GLY A 1 89 ? 65.456 6.484 -19.480 1.00 31.74 85 GLY A O 1
ATOM 681 N N . ILE A 1 90 ? 63.476 6.996 -18.559 1.00 23.04 86 ILE A N 1
ATOM 682 C CA . ILE A 1 90 ? 63.317 5.719 -17.867 1.00 21.46 86 ILE A CA 1
ATOM 683 C C . ILE A 1 90 ? 62.308 4.892 -18.651 1.00 25.83 86 ILE A C 1
ATOM 684 O O . ILE A 1 90 ? 61.161 5.324 -18.842 1.00 26.37 86 ILE A O 1
ATOM 689 N N . ASN A 1 91 ? 62.738 3.710 -19.116 1.00 21.06 87 ASN A N 1
ATOM 690 C CA . ASN A 1 91 ? 61.878 2.801 -19.866 1.00 23.16 87 ASN A CA 1
ATOM 691 C C . ASN A 1 91 ? 61.113 1.835 -18.973 1.00 25.72 87 ASN A C 1
ATOM 692 O O . ASN A 1 91 ? 60.011 1.399 -19.339 1.00 24.30 87 ASN A O 1
ATOM 697 N N . ASP A 1 92 ? 61.684 1.486 -17.817 1.00 22.36 88 ASP A N 1
ATOM 698 C CA . ASP A 1 92 ? 61.191 0.395 -16.987 1.00 21.37 88 ASP A CA 1
ATOM 699 C C . ASP A 1 92 ? 61.873 0.527 -15.635 1.00 20.99 88 ASP A C 1
ATOM 700 O O . ASP A 1 92 ? 62.911 1.181 -15.513 1.00 20.61 88 ASP A O 1
ATOM 705 N N . ILE A 1 93 ? 61.263 -0.064 -14.611 1.00 18.15 89 ILE A N 1
ATOM 706 C CA . ILE A 1 93 ? 61.893 -0.105 -13.285 1.00 18.64 89 ILE A CA 1
ATOM 707 C C . ILE A 1 93 ? 61.597 -1.476 -12.700 1.00 22.76 89 ILE A C 1
ATOM 708 O O . ILE A 1 93 ? 60.432 -1.879 -12.623 1.00 24.75 89 ILE A O 1
ATOM 713 N N . ILE A 1 94 ? 62.641 -2.219 -12.357 1.00 21.13 90 ILE A N 1
ATOM 714 C CA . ILE A 1 94 ? 62.508 -3.568 -11.828 1.00 19.97 90 ILE A CA 1
ATOM 715 C C . ILE A 1 94 ? 62.662 -3.507 -10.314 1.00 23.82 90 ILE A C 1
ATOM 716 O O . ILE A 1 94 ? 63.632 -2.923 -9.809 1.00 19.29 90 ILE A O 1
ATOM 721 N N . ARG A 1 95 ? 61.737 -4.138 -9.602 1.00 22.26 91 ARG A N 1
ATOM 722 C CA . ARG A 1 95 ? 61.898 -4.374 -8.169 1.00 24.83 91 ARG A CA 1
ATOM 723 C C . ARG A 1 95 ? 60.958 -5.503 -7.787 1.00 26.31 91 ARG A C 1
ATOM 724 O O . ARG A 1 95 ? 60.147 -5.963 -8.597 1.00 27.16 91 ARG A O 1
ATOM 732 N N . ALA A 1 96 ? 61.088 -5.961 -6.539 1.00 24.61 92 ALA A N 1
ATOM 733 C CA . ALA A 1 96 ? 60.345 -7.122 -6.070 1.00 27.34 92 ALA A CA 1
ATOM 734 C C . ALA A 1 96 ? 58.841 -6.837 -6.002 1.00 28.21 92 ALA A C 1
ATOM 735 O O . ALA A 1 96 ? 58.425 -5.690 -5.837 1.00 26.91 92 ALA A O 1
ATOM 737 N N . PRO A 1 97 ? 57.993 -7.868 -6.100 1.00 28.36 93 PRO A N 1
ATOM 738 C CA . PRO A 1 97 ? 56.547 -7.604 -6.135 1.00 34.88 93 PRO A CA 1
ATOM 739 C C . PRO A 1 97 ? 55.978 -7.151 -4.809 1.00 37.28 93 PRO A C 1
ATOM 740 O O . PRO A 1 97 ? 54.902 -6.533 -4.805 1.00 34.44 93 PRO A O 1
ATOM 744 N N . THR A 1 98 ? 56.669 -7.401 -3.694 1.00 34.08 94 THR A N 1
ATOM 745 C CA . THR A 1 98 ? 56.203 -6.987 -2.379 1.00 33.34 94 THR A CA 1
ATOM 746 C C . THR A 1 98 ? 57.222 -6.060 -1.737 1.00 32.17 94 THR A C 1
ATOM 747 O O . THR A 1 98 ? 58.434 -6.169 -1.979 1.00 33.55 94 THR A O 1
ATOM 751 N N . ILE A 1 99 ? 56.720 -5.115 -0.939 1.00 33.65 95 ILE A N 1
ATOM 752 C CA . ILE A 1 99 ? 57.638 -4.171 -0.313 1.00 35.09 95 ILE A CA 1
ATOM 753 C C . ILE A 1 99 ? 58.591 -4.924 0.603 1.00 30.61 95 ILE A C 1
ATOM 754 O O . ILE A 1 99 ? 59.777 -4.582 0.692 1.00 31.90 95 ILE A O 1
ATOM 759 N N . GLU A 1 100 ? 58.115 -6.023 1.203 1.00 32.87 96 GLU A N 1
ATOM 760 C CA . GLU A 1 100 ? 58.938 -6.852 2.086 1.00 37.79 96 GLU A CA 1
ATOM 761 C C . GLU A 1 100 ? 60.166 -7.376 1.373 1.00 34.96 96 GLU A C 1
ATOM 762 O O . GLU A 1 100 ? 61.259 -7.418 1.943 1.00 36.45 96 GLU A O 1
ATOM 768 N N . GLN A 1 101 ? 59.995 -7.834 0.139 1.00 31.55 97 GLN A N 1
ATOM 769 C CA . GLN A 1 101 ? 61.071 -8.445 -0.613 1.00 30.58 97 GLN A CA 1
ATOM 770 C C . GLN A 1 101 ? 61.876 -7.437 -1.426 1.00 30.02 97 GLN A C 1
ATOM 771 O O . GLN A 1 101 ? 62.877 -7.819 -2.035 1.00 30.00 97 GLN A O 1
ATOM 777 N N . MET A 1 102 ? 61.486 -6.165 -1.459 1.00 27.72 98 MET A N 1
ATOM 778 C CA . MET A 1 102 ? 62.206 -5.187 -2.277 1.00 25.27 98 MET A CA 1
ATOM 779 C C . MET A 1 102 ? 63.460 -4.726 -1.551 1.00 32.73 98 MET A C 1
ATOM 780 O O . MET A 1 102 ? 63.370 -4.021 -0.537 1.00 29.12 98 MET A O 1
ATOM 785 N N . LYS A 1 103 ? 64.630 -5.107 -2.067 1.00 25.02 99 LYS A N 1
ATOM 786 C CA . LYS A 1 103 ? 65.904 -4.641 -1.519 1.00 28.61 99 LYS A CA 1
ATOM 787 C C . LYS A 1 103 ? 66.732 -3.860 -2.537 1.00 29.61 99 LYS A C 1
ATOM 788 O O . LYS A 1 103 ? 67.479 -2.957 -2.162 1.00 27.75 99 LYS A O 1
ATOM 794 N N . ASP A 1 104 ? 66.590 -4.162 -3.813 1.00 26.86 100 ASP A N 1
ATOM 795 C CA . ASP A 1 104 ? 67.297 -3.447 -4.863 1.00 21.98 100 ASP A CA 1
ATOM 796 C C . ASP A 1 104 ? 66.271 -2.848 -5.808 1.00 21.95 100 ASP A C 1
ATOM 797 O O . ASP A 1 104 ? 65.163 -3.377 -5.943 1.00 24.03 100 ASP A O 1
ATOM 802 N N . VAL A 1 105 ? 66.646 -1.749 -6.463 1.00 18.48 101 VAL A N 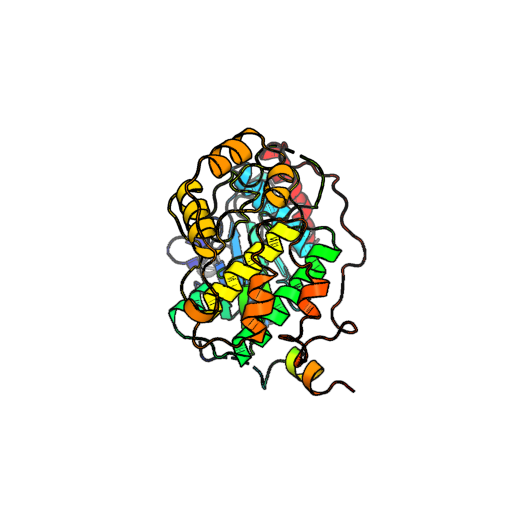1
ATOM 803 C CA . VAL A 1 105 ? 65.835 -1.116 -7.495 1.00 21.63 101 VAL A CA 1
ATOM 804 C C . VAL A 1 105 ? 66.697 -1.054 -8.740 1.00 21.45 101 VAL A C 1
ATOM 805 O O . VAL A 1 105 ? 67.859 -0.626 -8.664 1.00 21.00 101 VAL A O 1
ATOM 809 N N . TYR A 1 106 ? 66.154 -1.485 -9.878 1.00 19.53 102 TYR A N 1
ATOM 810 C CA . TYR A 1 106 ? 66.887 -1.384 -11.134 1.00 17.87 102 TYR A CA 1
ATOM 811 C C . TYR A 1 106 ? 66.162 -0.417 -12.072 1.00 19.69 102 TYR A C 1
ATOM 812 O O . TYR A 1 106 ? 65.013 -0.666 -12.436 1.00 18.84 102 TYR A O 1
ATOM 821 N N . ILE A 1 107 ? 66.821 0.670 -12.455 1.00 18.30 103 ILE A N 1
ATOM 822 C CA . ILE A 1 107 ? 66.227 1.701 -13.300 1.00 17.14 103 ILE A CA 1
ATOM 823 C C . ILE A 1 107 ? 66.686 1.397 -14.719 1.00 18.30 103 ILE A C 1
ATOM 824 O O . ILE A 1 107 ? 67.890 1.375 -14.974 1.00 17.89 103 ILE A O 1
ATOM 829 N N . VAL A 1 108 ? 65.752 1.183 -15.638 1.00 18.86 104 VAL A N 1
ATOM 830 C CA . VAL A 1 108 ? 66.106 0.790 -17.013 1.00 16.52 104 VAL A CA 1
ATOM 831 C C . VAL A 1 108 ? 65.984 2.015 -17.910 1.00 19.96 104 VAL A C 1
ATOM 832 O O . VAL A 1 108 ? 64.948 2.692 -17.907 1.00 18.96 104 VAL A O 1
ATOM 836 N N . GLN A 1 109 ? 67.030 2.293 -18.681 1.00 19.14 105 GLN A N 1
ATOM 837 C CA . GLN A 1 109 ? 67.101 3.505 -19.483 1.00 21.16 105 GLN A CA 1
ATOM 838 C C . GLN A 1 109 ? 67.526 3.140 -20.894 1.00 20.91 105 GLN A C 1
ATOM 839 O O . GLN A 1 109 ? 68.073 2.067 -21.126 1.00 19.72 105 GLN A O 1
ATOM 845 N N . ASP A 1 110 ? 67.318 4.071 -21.827 1.00 24.10 106 ASP A N 1
ATOM 846 C CA . ASP A 1 110 ? 67.958 3.963 -23.136 1.00 25.33 106 ASP A CA 1
ATOM 847 C C . ASP A 1 110 ? 69.464 3.824 -22.975 1.00 23.95 106 ASP A C 1
ATOM 848 O O . ASP A 1 110 ? 70.069 4.460 -22.106 1.00 21.91 106 ASP A O 1
ATOM 853 N N . LEU A 1 111 ? 70.075 2.993 -23.813 1.00 23.88 107 LEU A N 1
ATOM 854 C CA . LEU A 1 111 ? 71.507 2.752 -23.718 1.00 24.98 107 LEU A CA 1
ATOM 855 C C . LEU A 1 111 ? 72.291 3.850 -24.429 1.00 29.45 107 LEU A C 1
ATOM 856 O O . LEU A 1 111 ? 72.074 4.114 -25.614 1.00 27.28 107 LEU A O 1
ATOM 861 N N . MET A 1 112 ? 73.227 4.470 -23.729 1.00 25.25 108 MET A N 1
ATOM 862 C CA . MET A 1 112 ? 74.169 5.350 -24.407 1.00 20.35 108 MET A CA 1
ATOM 863 C C . MET A 1 112 ? 75.540 4.699 -24.438 1.00 24.83 108 MET A C 1
ATOM 864 O O . MET A 1 112 ? 75.789 3.716 -23.754 1.00 24.88 108 MET A O 1
ATOM 869 N N . GLU A 1 113 ? 76.435 5.246 -25.264 1.00 23.28 109 GLU A N 1
ATOM 870 C CA . GLU A 1 113 ? 77.700 4.582 -25.554 1.00 24.57 109 GLU A CA 1
ATOM 871 C C . GLU A 1 113 ? 78.790 4.944 -24.549 1.00 29.18 109 GLU A C 1
ATOM 872 O O . GLU A 1 113 ? 79.630 4.111 -24.207 1.00 28.30 109 GLU A O 1
ATOM 878 N N . THR A 1 114 ? 78.810 6.184 -24.082 1.00 24.10 110 THR A N 1
ATOM 879 C CA . THR A 1 114 ? 79.866 6.621 -23.191 1.00 26.01 110 THR A CA 1
ATOM 880 C C . THR A 1 114 ? 79.374 7.865 -22.470 1.00 22.63 110 THR A C 1
ATOM 881 O O . THR A 1 114 ? 78.213 8.264 -22.595 1.00 23.07 110 THR A O 1
ATOM 885 N N . ASP A 1 115 ? 80.247 8.45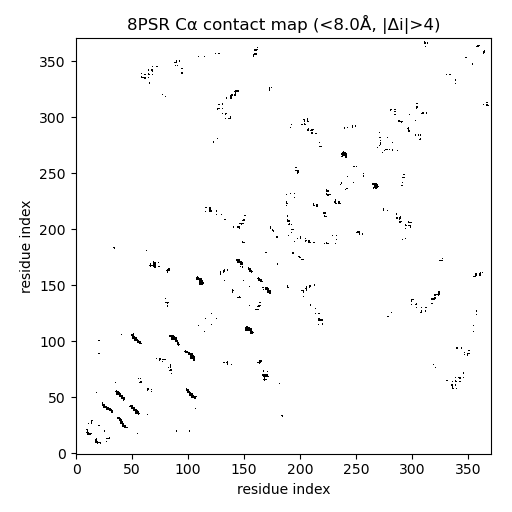5 -21.673 1.00 25.32 111 ASP A N 1
ATOM 886 C CA . ASP A 1 115 ? 79.902 9.712 -21.038 1.00 21.64 111 ASP A CA 1
ATOM 887 C C . ASP A 1 115 ? 81.064 10.655 -21.287 1.00 25.96 111 ASP A C 1
ATOM 888 O O . ASP A 1 115 ? 82.150 10.228 -21.685 1.00 28.35 111 ASP A O 1
ATOM 893 N N . LEU A 1 116 ? 80.823 11.948 -21.080 1.00 24.16 112 LEU A N 1
ATOM 894 C CA . LEU A 1 116 ? 81.837 12.941 -21.429 1.00 27.52 112 LEU A CA 1
ATOM 895 C C . LEU A 1 116 ? 83.107 12.810 -20.572 1.00 29.60 112 LEU A C 1
ATOM 896 O O . LEU A 1 116 ? 84.214 13.115 -21.040 1.00 28.78 112 LEU A O 1
ATOM 901 N N . TYR A 1 117 ? 82.973 12.370 -19.321 1.00 27.28 113 TYR A N 1
ATOM 902 C CA . TYR A 1 117 ? 84.151 12.090 -18.502 1.00 28.57 113 TYR A CA 1
ATOM 903 C C . TYR A 1 117 ? 85.068 11.064 -19.173 1.00 30.37 113 TYR A C 1
ATOM 904 O O . TYR A 1 117 ? 86.275 11.290 -19.319 1.00 30.11 113 TYR A O 1
ATOM 913 N N . LYS A 1 118 ? 84.511 9.914 -19.566 1.00 28.51 114 LYS A N 1
ATOM 914 C CA . LYS A 1 118 ? 85.306 8.892 -20.245 1.00 29.19 114 LYS A CA 1
ATOM 915 C C . LYS A 1 118 ? 85.853 9.399 -21.574 1.00 30.78 114 LYS A C 1
ATOM 916 O O . LYS A 1 118 ? 86.993 9.095 -21.946 1.00 35.41 114 LYS A O 1
ATOM 922 N N . LEU A 1 119 ? 85.034 10.132 -22.327 1.00 25.65 115 LEU A N 1
ATOM 923 C CA . LEU A 1 119 ? 85.472 10.592 -23.642 1.00 31.62 115 LEU A CA 1
ATOM 924 C C . LEU A 1 119 ? 86.677 11.521 -23.531 1.00 35.14 115 LEU A C 1
ATOM 925 O O . LEU A 1 119 ? 87.588 11.471 -24.367 1.00 39.69 115 LEU A O 1
ATOM 930 N N . LEU A 1 120 ? 86.690 12.389 -22.513 1.00 34.79 116 LEU A N 1
ATOM 931 C CA . LEU A 1 120 ? 87.784 13.346 -22.334 1.00 32.33 116 LEU A CA 1
ATOM 932 C C . LEU A 1 120 ? 89.072 12.704 -21.827 1.00 40.22 116 LEU A C 1
ATOM 933 O O . LEU A 1 120 ? 90.134 13.330 -21.925 1.00 41.82 116 LEU A O 1
ATOM 938 N N . LYS A 1 121 ? 89.014 11.482 -21.293 1.00 34.69 117 LYS A N 1
ATOM 939 C CA . LYS A 1 121 ? 90.246 10.744 -21.015 1.00 40.37 117 LYS A CA 1
ATOM 940 C C . LYS A 1 121 ? 90.962 10.288 -22.279 1.00 43.92 117 LYS A C 1
ATOM 941 O O . LYS A 1 121 ? 92.161 10.012 -22.232 1.00 51.07 117 LYS A O 1
ATOM 947 N N . THR A 1 122 ? 90.257 10.163 -23.401 1.00 43.62 118 THR A N 1
ATOM 948 C CA . THR A 1 122 ? 90.825 9.521 -24.576 1.00 47.83 118 THR A CA 1
ATOM 949 C C . THR A 1 122 ? 91.072 10.473 -25.731 1.00 49.26 118 THR A C 1
ATOM 950 O O . THR A 1 122 ? 91.866 10.142 -26.616 1.00 48.34 118 THR A O 1
ATOM 954 N N . GLN A 1 123 ? 90.420 11.635 -25.764 1.00 43.13 119 GLN A N 1
ATOM 955 C CA . GLN A 1 123 ? 90.680 12.506 -26.897 1.00 49.67 119 GLN A CA 1
ATOM 956 C C . GLN A 1 123 ? 90.374 13.964 -26.596 1.00 46.36 119 GLN A C 1
ATOM 957 O O . GLN A 1 123 ? 89.561 14.293 -25.730 1.00 44.77 119 GLN A O 1
ATOM 963 N N . HIS A 1 124 ? 91.060 14.827 -27.331 1.00 45.16 120 HIS A N 1
ATOM 964 C CA . HIS A 1 124 ? 90.796 16.256 -27.347 1.00 47.03 120 HIS A CA 1
ATOM 965 C C . HIS A 1 124 ? 89.723 16.534 -28.387 1.00 45.97 120 HIS A C 1
ATOM 966 O O . HIS A 1 124 ? 89.867 16.139 -29.548 1.00 49.65 120 HIS A O 1
ATOM 973 N N . LEU A 1 125 ? 88.655 17.206 -27.972 1.00 39.43 121 LEU A N 1
ATOM 974 C CA . LEU A 1 125 ? 87.535 17.494 -28.859 1.00 35.74 121 LEU A CA 1
ATOM 975 C C . LEU A 1 125 ? 87.868 18.665 -29.765 1.00 34.56 121 LEU A C 1
ATOM 976 O O . LEU A 1 125 ? 88.479 19.641 -29.334 1.00 37.42 121 LEU A O 1
ATOM 981 N N . SER A 1 126 ? 87.451 18.569 -31.023 1.00 39.58 122 SER A N 1
ATOM 982 C CA . SER A 1 126 ? 87.503 19.715 -31.911 1.00 34.18 122 SER A CA 1
ATOM 983 C C . SER A 1 126 ? 86.477 20.754 -31.471 1.00 37.15 122 SER A C 1
ATOM 984 O O . SER A 1 126 ? 85.475 20.440 -30.816 1.00 30.72 122 SER A O 1
ATOM 987 N N . ASN A 1 127 ? 86.723 22.008 -31.862 1.00 37.73 123 ASN A N 1
ATOM 988 C CA . ASN A 1 127 ? 85.768 23.078 -31.577 1.00 33.89 123 ASN A CA 1
ATOM 989 C C . ASN A 1 127 ? 84.362 22.743 -32.081 1.00 33.54 123 ASN A C 1
ATOM 990 O O . ASN A 1 127 ? 83.367 23.050 -31.421 1.00 32.21 123 ASN A O 1
ATOM 995 N N . ASP A 1 128 ? 84.255 22.125 -33.265 1.00 33.97 124 ASP A N 1
ATOM 996 C CA . ASP A 1 128 ? 82.933 21.776 -33.784 1.00 34.80 124 ASP A CA 1
ATOM 997 C C . ASP A 1 128 ? 82.188 20.829 -32.851 1.00 31.93 124 ASP A C 1
ATOM 998 O O . ASP A 1 128 ? 80.981 20.978 -32.645 1.00 32.14 124 ASP A O 1
ATOM 1003 N N . HIS A 1 129 ? 82.870 19.824 -32.303 1.00 33.30 125 HIS A N 1
ATOM 1004 C CA . HIS A 1 129 ? 82.167 18.910 -31.409 1.00 29.67 125 HIS A CA 1
ATOM 1005 C C . HIS A 1 129 ? 81.826 19.597 -30.085 1.00 30.39 125 HIS A C 1
ATOM 1006 O O . HIS A 1 129 ? 80.736 19.392 -29.534 1.00 28.25 125 HIS A O 1
ATOM 1013 N N . ILE A 1 130 ? 82.733 20.437 -29.582 1.00 31.82 126 ILE A N 1
ATOM 1014 C CA . ILE A 1 130 ? 82.472 21.166 -28.339 1.00 31.59 126 ILE A CA 1
ATOM 1015 C C . ILE A 1 130 ? 81.218 22.019 -28.484 1.00 30.44 126 ILE A C 1
ATOM 1016 O O . ILE A 1 130 ? 80.319 21.993 -27.637 1.00 27.01 126 ILE A O 1
ATOM 1021 N N . CYS A 1 131 ? 81.145 22.784 -29.576 1.00 28.82 127 CYS A N 1
ATOM 1022 C CA . CYS A 1 131 ? 79.975 23.599 -29.890 1.00 28.61 127 CYS A CA 1
ATOM 1023 C C . CYS A 1 131 ? 78.686 22.780 -29.893 1.00 29.93 127 CYS A C 1
ATOM 1024 O O . CYS A 1 131 ? 77.677 23.187 -29.306 1.00 33.15 127 CYS A O 1
ATOM 1027 N N . TYR A 1 132 ? 78.675 21.642 -30.597 1.00 28.02 128 TYR A N 1
ATOM 1028 C CA . TYR A 1 132 ? 77.442 20.867 -30.667 1.00 25.36 128 TYR A CA 1
ATOM 1029 C C . TYR A 1 132 ? 77.116 20.231 -29.320 1.00 27.50 128 TYR A C 1
ATOM 1030 O O . TYR A 1 132 ? 75.943 20.175 -28.920 1.00 25.86 128 TYR A O 1
ATOM 1039 N N . PHE A 1 133 ? 78.137 19.757 -28.601 1.00 23.26 129 PHE A N 1
ATOM 1040 C CA . PHE A 1 133 ? 77.855 19.161 -27.300 1.00 25.23 129 PHE A CA 1
ATOM 1041 C C . PHE A 1 133 ? 77.325 20.213 -26.339 1.00 25.64 129 PHE A C 1
ATOM 1042 O O . PHE A 1 133 ? 76.342 19.975 -25.631 1.00 24.16 129 PHE A O 1
ATOM 1050 N N . LEU A 1 134 ? 77.958 21.381 -26.308 1.00 25.02 130 LEU A N 1
ATOM 1051 C CA . LEU A 1 134 ? 77.483 22.454 -25.437 1.00 23.77 130 LEU A CA 1
ATOM 1052 C C . LEU A 1 134 ? 76.055 22.857 -25.778 1.00 29.12 130 LEU A C 1
ATOM 1053 O O . LEU A 1 134 ? 75.232 23.047 -24.879 1.00 23.04 130 LEU A O 1
ATOM 1058 N N . TYR A 1 135 ? 75.734 22.986 -27.075 1.00 25.06 131 TYR A N 1
ATOM 1059 C CA . TYR A 1 135 ? 74.359 23.293 -27.453 1.00 25.52 131 TYR A CA 1
ATOM 1060 C C . TYR A 1 135 ? 73.371 22.322 -26.818 1.00 26.91 131 TYR A C 1
ATOM 1061 O O . TYR A 1 135 ? 72.336 22.731 -26.276 1.00 24.77 131 TYR A O 1
ATOM 1070 N N . GLN A 1 136 ? 73.666 21.022 -26.912 1.00 20.63 132 GLN A N 1
ATOM 1071 C CA . GLN A 1 136 ? 72.739 20.008 -26.435 1.00 21.67 132 GLN A CA 1
ATOM 1072 C C . GLN A 1 136 ? 72.609 20.031 -24.924 1.00 20.92 132 GLN A C 1
ATOM 1073 O O . GLN A 1 136 ? 71.517 19.790 -24.397 1.00 21.02 132 GLN A O 1
ATOM 1079 N N . ILE A 1 137 ? 73.721 20.251 -24.213 1.00 20.98 133 ILE A N 1
ATOM 1080 C CA . ILE A 1 137 ? 73.635 20.414 -22.758 1.00 21.23 133 ILE A CA 1
ATOM 1081 C C . ILE A 1 137 ? 72.648 21.522 -22.426 1.00 22.74 133 ILE A C 1
ATOM 1082 O O . ILE A 1 137 ? 71.736 21.348 -21.606 1.00 22.42 133 ILE A O 1
ATOM 1087 N N . LEU A 1 138 ? 72.829 22.691 -23.054 1.00 23.26 134 LEU A N 1
ATOM 1088 C CA . LEU A 1 138 ? 71.967 23.836 -22.769 1.00 24.22 134 LEU A CA 1
ATOM 1089 C C . LEU A 1 138 ? 70.532 23.603 -23.217 1.00 25.54 134 LEU A C 1
ATOM 1090 O O . LEU A 1 138 ? 69.593 24.103 -22.588 1.00 26.37 134 LEU A O 1
ATOM 1095 N N . ARG A 1 139 ? 70.340 22.883 -24.320 1.00 24.92 135 ARG A N 1
ATOM 1096 C CA . ARG A 1 139 ? 68.982 22.612 -24.783 1.00 26.87 135 ARG A CA 1
ATOM 1097 C C . ARG A 1 139 ? 68.226 21.727 -23.792 1.00 24.58 135 ARG A C 1
ATOM 1098 O O . ARG A 1 139 ? 67.063 21.992 -23.462 1.00 23.71 135 ARG A O 1
ATOM 1106 N N . GLY A 1 140 ? 68.850 20.630 -23.362 1.00 21.96 136 GLY A N 1
ATOM 1107 C CA . GLY A 1 140 ? 68.280 19.841 -22.272 1.00 22.74 136 GLY A CA 1
ATOM 1108 C C . GLY A 1 140 ? 68.081 20.649 -20.994 1.00 22.94 136 GLY A C 1
ATOM 1109 O O . GLY A 1 140 ? 67.054 20.522 -20.321 1.00 24.00 136 GLY A O 1
ATOM 1110 N N . LEU A 1 141 ? 69.060 21.482 -20.634 1.00 21.03 137 LEU A N 1
ATOM 1111 C CA . LEU A 1 141 ? 68.917 22.276 -19.411 1.00 24.06 137 LEU A CA 1
ATOM 1112 C C . LEU A 1 141 ? 67.773 23.270 -19.531 1.00 26.94 137 LEU A C 1
ATOM 1113 O O . LEU A 1 141 ? 67.046 23.508 -18.556 1.00 26.92 137 LEU A O 1
ATOM 1118 N N . LYS A 1 142 ? 67.565 23.837 -20.729 1.00 25.46 138 LYS A N 1
ATOM 1119 C CA . LYS A 1 142 ? 66.432 24.737 -20.906 1.00 27.14 138 LYS A CA 1
ATOM 1120 C C . LYS A 1 142 ? 65.128 24.050 -20.520 1.00 28.16 138 LYS A C 1
ATOM 1121 O O . LYS A 1 142 ? 64.264 24.658 -19.873 1.00 26.15 138 LYS A O 1
ATOM 1127 N N . TYR A 1 143 ? 64.977 22.773 -20.898 1.00 26.86 139 TYR A N 1
ATOM 1128 C CA . TYR A 1 143 ? 63.783 22.024 -20.531 1.00 22.92 139 TYR A CA 1
ATOM 1129 C C . TYR A 1 143 ? 63.711 21.805 -19.026 1.00 24.12 139 TYR A C 1
ATOM 1130 O O . TYR A 1 143 ? 62.669 22.047 -18.403 1.00 27.25 139 TYR A O 1
ATOM 1139 N N . ILE A 1 144 ? 64.805 21.321 -18.429 1.00 22.87 140 ILE A N 1
ATOM 1140 C CA . ILE A 1 144 ? 64.834 21.123 -16.979 1.00 25.29 140 ILE A CA 1
ATOM 1141 C C . ILE A 1 144 ? 64.417 22.405 -16.264 1.00 27.06 140 ILE A C 1
ATOM 1142 O O . ILE A 1 144 ? 63.501 22.418 -15.432 1.00 25.81 140 ILE A O 1
ATOM 1147 N N . HIS A 1 145 ? 65.060 23.518 -16.606 1.00 25.54 141 HIS A N 1
ATOM 1148 C CA . HIS A 1 145 ? 64.734 24.760 -15.931 1.00 26.81 141 HIS A CA 1
ATOM 1149 C C . HIS A 1 145 ? 63.312 25.202 -16.225 1.00 30.56 141 HIS A C 1
ATOM 1150 O O . HIS A 1 145 ? 62.677 25.818 -15.366 1.00 28.29 141 HIS A O 1
ATOM 1157 N N . SER A 1 146 ? 62.780 24.896 -17.420 1.00 28.49 142 SER A N 1
ATOM 1158 C CA . SER A 1 146 ? 61.400 25.307 -17.694 1.00 33.46 142 SER A CA 1
ATOM 1159 C C . SER A 1 146 ? 60.408 24.584 -16.791 1.00 32.27 142 SER A C 1
ATOM 1160 O O . SER A 1 146 ? 59.313 25.106 -16.547 1.00 32.21 142 SER A O 1
ATOM 1163 N N . ALA A 1 147 ? 60.778 23.412 -16.273 1.00 29.87 143 ALA A N 1
ATOM 1164 C CA . ALA A 1 147 ? 59.970 22.707 -15.290 1.00 33.53 143 ALA A CA 1
ATOM 1165 C C . ALA A 1 147 ? 60.180 23.237 -13.883 1.00 37.77 143 ALA A C 1
ATOM 1166 O O . ALA A 1 147 ? 59.625 22.670 -12.937 1.00 34.39 143 ALA A O 1
ATOM 1168 N N . ASN A 1 148 ? 60.991 24.279 -13.733 1.00 33.46 144 ASN A N 1
ATOM 1169 C CA . ASN A 1 148 ? 61.356 24.835 -12.437 1.00 32.71 144 ASN A CA 1
ATOM 1170 C C . ASN A 1 148 ? 62.160 23.835 -11.617 1.00 31.16 144 ASN A C 1
ATOM 1171 O O . ASN A 1 148 ? 62.039 23.784 -10.397 1.00 33.70 144 ASN A O 1
ATOM 1176 N N . VAL A 1 149 ? 62.972 23.016 -12.280 1.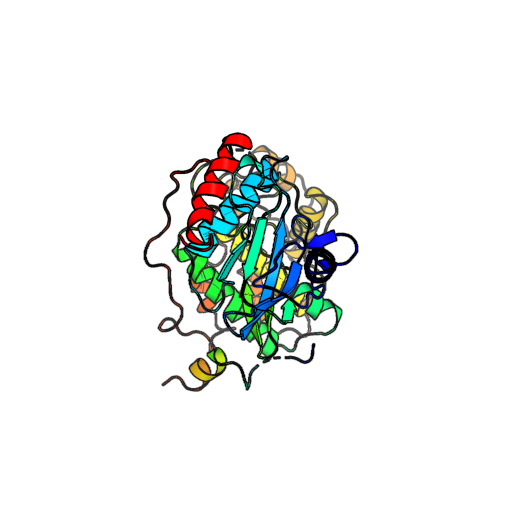00 27.26 145 VAL A N 1
ATOM 1177 C CA . VAL A 1 149 ? 63.812 22.018 -11.621 1.00 27.81 145 VAL A CA 1
ATOM 1178 C C . VAL A 1 149 ? 65.265 22.446 -11.762 1.00 28.59 145 VAL A C 1
ATOM 1179 O O . VAL A 1 149 ? 65.686 22.886 -12.836 1.00 28.38 145 VAL A O 1
ATOM 1183 N N . LEU A 1 150 ? 66.031 22.297 -10.685 1.00 28.37 146 LEU A N 1
ATOM 1184 C CA . LEU A 1 150 ? 67.483 22.451 -10.694 1.00 26.92 146 LEU A CA 1
ATOM 1185 C C . LEU A 1 150 ? 68.091 21.063 -10.711 1.00 25.28 146 LEU A C 1
ATOM 1186 O O . LEU A 1 150 ? 67.687 20.208 -9.917 1.00 22.55 146 LEU A O 1
ATOM 1191 N N . HIS A 1 151 ? 69.020 20.815 -11.641 1.00 23.40 147 HIS A N 1
ATOM 1192 C CA . HIS A 1 151 ? 69.682 19.510 -11.658 1.00 23.24 147 HIS A CA 1
ATOM 1193 C C . HIS A 1 151 ? 70.583 19.361 -10.435 1.00 21.25 147 HIS A C 1
ATOM 1194 O O . HIS A 1 151 ? 70.525 18.352 -9.718 1.00 24.38 147 HIS A O 1
ATOM 1201 N N . ARG A 1 152 ? 71.374 20.390 -10.153 1.00 22.86 148 ARG A N 1
ATOM 1202 C CA . ARG A 1 152 ? 72.231 20.591 -8.990 1.00 21.83 148 ARG A CA 1
ATOM 1203 C C . ARG A 1 152 ? 73.506 19.746 -9.027 1.00 22.79 148 ARG A C 1
ATOM 1204 O O . ARG A 1 152 ? 74.351 19.903 -8.136 1.00 24.47 148 ARG A O 1
ATOM 1212 N N . ASP A 1 153 ? 73.683 18.842 -9.995 1.00 19.78 149 ASP A N 1
ATOM 1213 C CA . ASP A 1 153 ? 74.896 18.021 -9.967 1.00 22.42 149 ASP A CA 1
ATOM 1214 C C . ASP A 1 153 ? 75.446 17.744 -11.358 1.00 20.83 149 ASP A C 1
ATOM 1215 O O . ASP A 1 153 ? 75.949 16.642 -11.621 1.00 21.90 149 ASP A O 1
ATOM 1220 N N . LEU A 1 154 ? 75.328 18.694 -12.281 1.00 20.97 150 LEU A N 1
ATOM 1221 C CA . LEU A 1 154 ? 75.866 18.453 -13.616 1.00 20.20 150 LEU A CA 1
ATOM 1222 C C . LEU A 1 154 ? 77.379 18.297 -13.571 1.00 22.24 150 LEU A C 1
ATOM 1223 O O . LEU A 1 154 ? 78.080 19.014 -12.841 1.00 22.03 150 LEU A O 1
ATOM 1228 N N . LYS A 1 155 ? 77.890 17.370 -14.360 1.00 20.56 151 LYS A N 1
ATOM 1229 C CA . LYS A 1 155 ? 79.329 17.125 -14.421 1.00 19.51 151 LYS A CA 1
ATOM 1230 C C . LYS A 1 155 ? 79.606 16.229 -15.619 1.00 19.45 151 LYS A C 1
ATOM 1231 O O . LYS A 1 155 ? 78.670 15.668 -16.201 1.00 21.21 151 LYS A O 1
ATOM 1237 N N . PRO A 1 156 ? 80.862 16.090 -16.046 1.00 21.93 152 PRO A N 1
ATOM 1238 C CA . PRO A 1 156 ? 81.107 15.314 -17.284 1.00 22.16 152 PRO A CA 1
ATOM 1239 C C . PRO A 1 156 ? 80.558 13.901 -17.236 1.00 25.53 152 PRO A C 1
ATOM 1240 O O . PRO A 1 156 ? 80.018 13.387 -18.232 1.00 23.44 152 PRO A O 1
ATOM 1244 N N . SER A 1 157 ? 80.642 13.252 -16.074 1.00 24.64 153 SER A N 1
ATOM 1245 C CA . SER A 1 157 ? 80.245 11.851 -16.028 1.00 22.59 153 SER A CA 1
ATOM 1246 C C . SER A 1 157 ? 78.737 11.642 -16.158 1.00 25.01 153 SER A C 1
ATOM 1247 O O . SER A 1 157 ? 78.314 10.512 -16.419 1.00 23.77 153 SER A O 1
ATOM 1250 N N . ASN A 1 158 ? 77.898 12.673 -15.989 1.00 20.88 154 ASN A N 1
ATOM 1251 C CA . ASN A 1 158 ? 76.487 12.458 -16.260 1.00 18.73 154 ASN A CA 1
ATOM 1252 C C . ASN A 1 158 ? 76.017 13.141 -17.529 1.00 20.30 154 ASN A C 1
ATOM 1253 O O . ASN A 1 158 ? 74.809 13.321 -17.713 1.00 19.81 154 ASN A O 1
ATOM 1258 N N . LEU A 1 159 ? 76.936 13.438 -18.452 1.00 16.63 155 LEU A N 1
ATOM 1259 C CA . LEU A 1 159 ? 76.536 13.785 -19.808 1.00 17.83 155 LEU A CA 1
ATOM 1260 C C . LEU A 1 159 ? 76.834 12.567 -20.686 1.00 18.42 155 LEU A C 1
ATOM 1261 O O . LEU A 1 159 ? 77.997 12.283 -20.977 1.00 23.36 155 LEU A O 1
ATOM 1266 N N . LEU A 1 160 ? 75.785 11.853 -21.089 1.00 17.93 156 LEU A N 1
ATOM 1267 C CA . LEU A 1 160 ? 75.897 10.641 -21.890 1.00 20.39 156 LEU A CA 1
ATOM 1268 C C . LEU A 1 160 ? 75.967 10.977 -23.371 1.00 20.32 156 LEU A C 1
ATOM 1269 O O . LEU A 1 160 ? 75.337 11.928 -23.829 1.00 18.88 156 LEU A O 1
ATOM 1274 N N . LEU A 1 161 ? 76.737 10.190 -24.110 1.00 21.34 157 LEU A N 1
ATOM 1275 C CA . LEU A 1 161 ? 76.924 10.399 -25.539 1.00 22.28 157 LEU A CA 1
ATOM 1276 C C . LEU A 1 161 ? 76.690 9.094 -26.284 1.00 25.05 157 LEU A C 1
ATOM 1277 O O . LEU A 1 161 ? 76.988 8.018 -25.772 1.00 21.10 157 LEU A O 1
ATOM 1282 N N . ASN A 1 162 ? 76.173 9.173 -27.513 1.00 25.06 158 ASN A N 1
ATOM 1283 C CA . ASN A 1 162 ? 76.082 7.931 -28.262 1.00 26.85 158 ASN A CA 1
ATOM 1284 C C . ASN A 1 162 ? 77.032 8.042 -29.440 1.00 30.78 158 ASN A C 1
ATOM 1285 O O . ASN A 1 162 ? 77.811 8.989 -29.537 1.00 34.91 158 ASN A O 1
ATOM 1290 N N . THR A 1 163 ? 76.953 7.085 -30.363 1.00 31.30 159 THR A N 1
ATOM 1291 C CA . THR A 1 163 ? 77.909 7.057 -31.463 1.00 32.44 159 THR A CA 1
ATOM 1292 C C . THR A 1 163 ? 77.552 8.028 -32.583 1.00 35.35 159 THR A C 1
ATOM 1293 O O . THR A 1 163 ? 78.334 8.176 -33.530 1.00 39.89 159 THR A O 1
ATOM 1297 N N . THR A 1 164 ? 76.416 8.714 -32.500 1.00 34.65 160 THR A N 1
ATOM 1298 C CA . THR A 1 164 ? 76.068 9.738 -33.490 1.00 31.31 160 THR A CA 1
ATOM 1299 C C . THR A 1 164 ? 76.008 11.136 -32.870 1.00 33.06 160 THR A C 1
ATOM 1300 O O . THR A 1 164 ? 75.213 11.980 -33.287 1.00 32.68 160 THR A O 1
ATOM 1304 N N . CYS A 1 165 ? 76.874 11.395 -31.877 1.00 27.82 161 CYS A N 1
ATOM 1305 C CA . CYS A 1 165 ? 77.087 12.711 -31.268 1.00 27.51 161 CYS A CA 1
ATOM 1306 C C . CYS A 1 165 ? 75.858 13.246 -30.529 1.00 26.96 161 CYS A C 1
ATOM 1307 O O . CYS A 1 165 ? 75.823 14.430 -30.152 1.00 27.14 161 CYS A O 1
ATOM 1310 N N . ASP A 1 166 ? 74.884 12.395 -30.225 1.00 22.67 162 ASP A N 1
ATOM 1311 C CA . ASP A 1 166 ? 73.750 12.821 -29.417 1.00 20.71 162 ASP A CA 1
ATOM 1312 C C . ASP A 1 166 ? 74.116 12.779 -27.944 1.00 21.31 162 ASP A C 1
ATOM 1313 O O . ASP A 1 166 ? 74.725 11.815 -27.482 1.00 23.38 162 ASP A O 1
ATOM 1318 N N . LEU A 1 167 ? 73.705 13.799 -27.217 1.00 26.21 163 LEU A N 1
ATOM 1319 C CA . LEU A 1 167 ? 74.038 13.944 -25.804 1.00 23.99 163 LEU A CA 1
ATOM 1320 C C . LEU A 1 167 ? 72.758 13.944 -24.984 1.00 24.17 163 LEU A C 1
ATOM 1321 O O . LEU A 1 167 ? 71.769 14.582 -25.358 1.00 21.55 163 LEU A O 1
ATOM 1326 N N . LYS A 1 168 ? 72.792 13.262 -23.833 1.00 21.57 164 LYS A N 1
ATOM 1327 C CA . LYS A 1 168 ? 71.650 13.229 -22.930 1.00 18.74 164 LYS A CA 1
ATOM 1328 C C . LYS A 1 168 ? 72.142 13.434 -21.504 1.00 22.22 164 LYS A C 1
ATOM 1329 O O . LYS A 1 168 ? 73.124 12.809 -21.099 1.00 21.38 164 LYS A O 1
ATO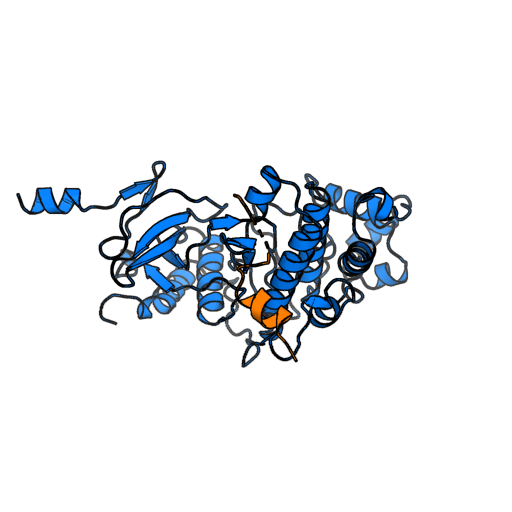M 1335 N N . ILE A 1 169 ? 71.461 14.296 -20.770 1.00 18.85 165 ILE A N 1
ATOM 1336 C CA . ILE A 1 169 ? 71.759 14.513 -19.343 1.00 18.98 165 ILE A CA 1
ATOM 1337 C C . ILE A 1 169 ? 71.135 13.391 -18.522 1.00 21.06 165 ILE A C 1
ATOM 1338 O O . ILE A 1 169 ? 69.971 13.052 -18.731 1.00 19.11 165 ILE A O 1
ATOM 1343 N N . CYS A 1 170 ? 71.882 12.840 -17.541 1.00 17.15 166 CYS A N 1
ATOM 1344 C CA . CYS A 1 170 ? 71.296 11.802 -16.690 1.00 18.04 166 CYS A CA 1
ATOM 1345 C C . CYS A 1 170 ? 71.574 12.168 -15.235 1.00 19.03 166 CYS A C 1
ATOM 1346 O O . CYS A 1 170 ? 72.006 13.286 -14.979 1.00 17.55 166 CYS A O 1
ATOM 1349 N N . ASP A 1 171 ? 71.355 11.230 -14.309 1.00 19.07 167 ASP A N 1
ATOM 1350 C CA . ASP A 1 171 ? 71.820 11.358 -12.916 1.00 18.37 167 ASP A CA 1
ATOM 1351 C C . ASP A 1 171 ? 71.092 12.455 -12.140 1.00 18.55 167 ASP A C 1
ATOM 1352 O O . ASP A 1 171 ? 71.712 13.412 -11.637 1.00 20.74 167 ASP A O 1
ATOM 1357 N N . PHE A 1 172 ? 69.779 12.286 -11.981 1.00 16.33 168 PHE A N 1
ATOM 1358 C CA . PHE A 1 172 ? 68.909 13.289 -11.375 1.00 21.17 168 PHE A CA 1
ATOM 1359 C C . PHE A 1 172 ? 68.654 13.070 -9.878 1.00 19.51 168 PHE A C 1
ATOM 1360 O O . PHE A 1 172 ? 67.674 13.605 -9.349 1.00 23.70 168 PHE A O 1
ATOM 1368 N N . GLY A 1 173 ? 69.498 12.311 -9.182 1.00 20.38 169 GLY A N 1
ATOM 1369 C CA . GLY A 1 173 ? 69.184 12.003 -7.772 1.00 20.18 169 GLY A CA 1
ATOM 1370 C C . GLY A 1 173 ? 69.274 13.193 -6.831 1.00 24.17 169 GLY A C 1
ATOM 1371 O O . GLY A 1 173 ? 68.818 13.104 -5.667 1.00 24.62 169 GLY A O 1
ATOM 1372 N N . LEU A 1 174 ? 69.911 14.285 -7.275 1.00 23.80 170 LEU A N 1
ATOM 1373 C CA . LEU A 1 174 ? 69.981 15.501 -6.473 1.00 24.77 170 LEU A CA 1
ATOM 1374 C C . LEU A 1 174 ? 69.047 16.592 -6.978 1.00 23.56 170 LEU A C 1
ATOM 1375 O O . LEU A 1 174 ? 68.987 17.665 -6.367 1.00 26.40 170 LEU A O 1
ATOM 1380 N N . ALA A 1 175 ? 68.305 16.333 -8.061 1.00 23.73 171 ALA A N 1
ATOM 1381 C CA . ALA A 1 175 ? 67.504 17.370 -8.691 1.00 26.49 171 ALA A CA 1
ATOM 1382 C C . ALA A 1 175 ? 66.355 17.764 -7.776 1.00 32.12 171 ALA A C 1
ATOM 1383 O O . ALA A 1 175 ? 65.746 16.911 -7.116 1.00 33.50 171 ALA A O 1
ATOM 1385 N N . ARG A 1 176 ? 66.067 19.066 -7.728 1.00 25.51 172 ARG A N 1
ATOM 1386 C CA . ARG A 1 176 ? 65.059 19.608 -6.824 1.00 32.47 172 ARG A CA 1
ATOM 1387 C C . ARG A 1 176 ? 64.288 20.726 -7.510 1.00 31.20 172 ARG A C 1
ATOM 1388 O O . ARG A 1 176 ? 64.837 21.466 -8.329 1.00 34.13 172 ARG A O 1
ATOM 1396 N N . VAL A 1 177 ? 63.018 20.877 -7.138 1.00 31.23 173 VAL A N 1
ATOM 1397 C CA . VAL A 1 177 ? 62.258 22.037 -7.581 1.00 34.09 173 VAL A CA 1
ATOM 1398 C C . VAL A 1 177 ? 62.828 23.292 -6.928 1.00 45.02 173 VAL A C 1
ATOM 1399 O O . VAL A 1 177 ? 63.164 23.300 -5.737 1.00 37.98 173 VAL A O 1
ATOM 1403 N N . ALA A 1 178 ? 62.948 24.364 -7.702 1.00 40.10 174 ALA A N 1
ATOM 1404 C CA . ALA A 1 178 ? 63.460 25.613 -7.150 1.00 49.14 174 ALA A CA 1
ATOM 1405 C C . ALA A 1 178 ? 62.490 26.199 -6.118 1.00 54.73 174 ALA A C 1
ATOM 1406 O O . ALA A 1 178 ? 61.279 26.240 -6.347 1.00 55.14 174 ALA A O 1
ATOM 1408 N N . ASP A 1 179 ? 63.019 26.664 -4.980 1.00 68.46 175 ASP A N 1
ATOM 1409 C CA . ASP A 1 179 ? 62.185 27.236 -3.925 1.00 83.23 175 ASP A CA 1
ATOM 1410 C C . ASP A 1 179 ? 63.047 28.096 -3.007 1.00 91.30 175 ASP A C 1
ATOM 1411 O O . ASP A 1 179 ? 64.229 27.792 -2.810 1.00 92.49 175 ASP A O 1
ATOM 1413 N N . PRO A 1 180 ? 62.491 29.171 -2.432 1.00 101.58 176 PRO A N 1
ATOM 1414 C CA . PRO A 1 180 ? 63.277 30.042 -1.518 1.00 112.63 176 PRO A CA 1
ATOM 1415 C C . PRO A 1 180 ? 63.397 29.483 -0.103 1.00 104.24 176 PRO A C 1
ATOM 1416 O O . PRO A 1 180 ? 62.849 30.012 0.870 1.00 94.33 176 PRO A O 1
ATOM 1420 N N . ASP A 1 181 ? 64.145 28.390 0.032 1.00 109.73 177 ASP A N 1
ATOM 1421 C CA . ASP A 1 181 ? 64.357 27.765 1.334 1.00 107.25 177 ASP A CA 1
ATOM 1422 C C . ASP A 1 181 ? 65.756 27.166 1.446 1.00 93.16 177 ASP A C 1
ATOM 1423 O O . ASP A 1 181 ? 66.424 27.321 2.470 1.00 93.90 177 ASP A O 1
ATOM 1425 N N . GLY A 1 186 ? 70.555 22.476 4.675 1.00 84.00 182 GLY A N 1
ATOM 1426 C CA . GLY A 1 186 ? 71.624 21.480 4.433 1.00 85.15 182 GLY A CA 1
ATOM 1427 C C . GLY A 1 186 ? 71.748 21.184 2.952 1.00 87.33 182 GLY A C 1
ATOM 1428 O O . GLY A 1 186 ? 71.875 20.002 2.593 1.00 85.62 182 GLY A O 1
ATOM 1429 N N . PHE A 1 187 ? 71.757 22.223 2.123 1.00 84.33 183 PHE A N 1
ATOM 1430 C CA . PHE A 1 187 ? 71.724 21.992 0.660 1.00 68.81 183 PHE A CA 1
ATOM 1431 C C . PHE A 1 187 ? 73.052 21.446 0.130 1.00 63.57 183 PHE A C 1
ATOM 1432 O O . PHE A 1 187 ? 74.093 22.104 0.301 1.00 70.90 183 PHE A O 1
ATOM 1434 N N . LEU A 1 188 ? 73.004 20.270 -0.485 1.00 53.58 184 LEU A N 1
ATOM 1435 C CA . LEU A 1 188 ? 74.200 19.675 -1.133 1.00 42.76 184 LEU A CA 1
ATOM 1436 C C . LEU A 1 188 ? 75.288 19.360 -0.099 1.00 51.86 184 LEU A C 1
ATOM 1437 O O . LEU A 1 188 ? 76.465 19.451 -0.444 1.00 47.10 184 LEU A O 1
ATOM 1442 N N . THR A 1 189 ? 74.886 18.949 1.096 1.00 44.43 185 THR A N 1
ATOM 1443 C CA . THR A 1 189 ? 75.859 18.499 2.123 1.00 50.31 185 THR A CA 1
ATOM 1444 C C . THR A 1 189 ? 76.094 16.996 1.963 1.00 53.20 185 THR A C 1
ATOM 1445 O O . THR A 1 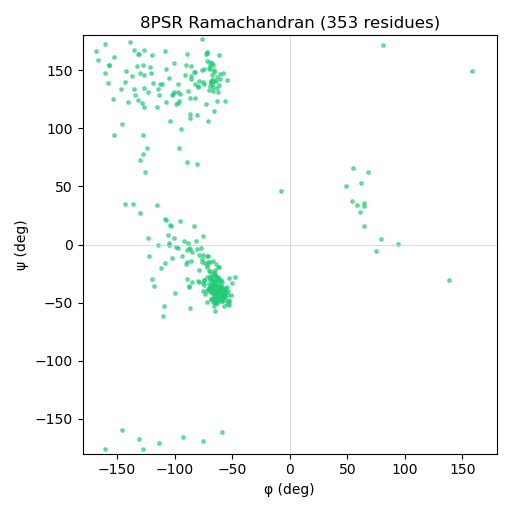189 ? 77.079 16.483 2.512 1.00 55.71 185 THR A O 1
ATOM 1449 N N . GLU A 1 190 ? 75.220 16.321 1.215 1.00 50.19 186 GLU A N 1
ATOM 1450 C CA . GLU A 1 190 ? 75.320 14.847 1.085 1.00 55.04 186 GLU A CA 1
ATOM 1451 C C . GLU A 1 190 ? 76.527 14.480 0.221 1.00 41.55 186 GLU A C 1
ATOM 1452 O O . GLU A 1 190 ? 76.983 15.315 -0.562 1.00 35.95 186 GLU A O 1
ATOM 1458 N N . TYR A 1 191 ? 77.000 13.253 0.377 1.00 40.38 187 TYR A N 1
ATOM 1459 C CA . TYR A 1 191 ? 78.207 12.849 -0.359 1.00 35.80 187 TYR A CA 1
ATOM 1460 C C . TYR A 1 191 ? 78.028 12.862 -1.873 1.00 33.34 187 TYR A C 1
ATOM 1461 O O . TYR A 1 191 ? 77.005 12.402 -2.372 1.00 32.67 187 TYR A O 1
ATOM 1470 N N . VAL A 1 192 ? 79.010 13.422 -2.558 1.00 32.24 188 VAL A N 1
ATOM 1471 C CA . VAL A 1 192 ? 79.079 13.284 -4.016 1.00 30.43 188 VAL A CA 1
ATOM 1472 C C . VAL A 1 192 ? 80.509 12.902 -4.378 1.00 30.69 188 VAL A C 1
ATOM 1473 O O . VAL A 1 192 ? 81.458 13.252 -3.674 1.00 31.74 188 VAL A O 1
ATOM 1477 N N . ALA A 1 193 ? 80.663 12.215 -5.518 1.00 29.91 189 ALA A N 1
ATOM 1478 C CA . ALA A 1 193 ? 81.999 11.794 -5.942 1.00 30.45 189 ALA A CA 1
ATOM 1479 C C . ALA A 1 193 ? 82.881 12.974 -6.307 1.00 31.25 189 ALA A C 1
ATOM 1480 O O . ALA A 1 193 ? 84.106 12.878 -6.194 1.00 30.91 189 ALA A O 1
ATOM 1482 N N . THR A 1 194 ? 82.302 14.068 -6.803 1.00 29.29 190 THR A N 1
ATOM 1483 C CA . THR A 1 194 ? 83.114 15.245 -7.120 1.00 28.54 190 THR A CA 1
ATOM 1484 C C . THR A 1 194 ? 82.325 16.520 -6.860 1.00 27.58 190 THR A C 1
ATOM 1485 O O . THR A 1 194 ? 81.149 16.617 -7.234 1.00 27.12 190 THR A O 1
ATOM 1489 N N . ARG A 1 195 ? 82.971 17.481 -6.194 1.00 28.17 191 ARG A N 1
ATOM 1490 C CA . ARG A 1 195 ? 82.412 18.803 -5.943 1.00 28.77 191 ARG A CA 1
ATOM 1491 C C . ARG A 1 195 ? 82.944 19.866 -6.902 1.00 30.69 191 ARG A C 1
ATOM 1492 O O . ARG A 1 195 ? 82.637 21.053 -6.733 1.00 27.18 191 ARG A O 1
ATOM 1500 N N . TRP A 1 196 ? 83.731 19.472 -7.899 1.00 27.01 192 TRP A N 1
ATOM 1501 C CA . TRP A 1 196 ? 84.472 20.447 -8.688 1.00 29.14 192 TRP A CA 1
ATOM 1502 C C . TRP A 1 196 ? 83.588 21.284 -9.607 1.00 28.71 192 TRP A C 1
ATOM 1503 O O . TRP A 1 196 ? 84.072 22.279 -10.156 1.00 26.65 192 TRP A O 1
ATOM 1514 N N . TYR A 1 197 ? 82.310 20.935 -9.768 1.00 27.28 193 TYR A N 1
ATOM 1515 C CA . TYR A 1 197 ? 81.430 21.630 -10.701 1.00 28.35 193 TYR A CA 1
ATOM 1516 C C . TYR A 1 197 ? 80.444 22.522 -9.960 1.00 32.01 193 TYR A C 1
ATOM 1517 O O . TYR A 1 197 ? 79.562 23.119 -10.592 1.00 27.48 193 TYR A O 1
ATOM 1526 N N . ARG A 1 198 ? 80.613 22.679 -8.634 1.00 25.54 194 ARG A N 1
ATOM 1527 C CA . ARG A 1 198 ? 79.634 23.414 -7.839 1.00 26.00 194 ARG A CA 1
ATOM 1528 C C . ARG A 1 198 ? 79.891 24.916 -7.846 1.00 29.06 194 ARG A C 1
ATOM 1529 O O . ARG A 1 198 ? 81.046 25.362 -7.808 1.00 29.59 194 ARG A O 1
ATOM 1537 N N . ALA A 1 199 ? 78.791 25.693 -7.882 1.00 27.35 195 ALA A N 1
ATOM 1538 C CA . ALA A 1 199 ? 78.864 27.152 -7.916 1.00 29.55 195 ALA A CA 1
ATOM 1539 C C . ALA A 1 199 ? 79.458 27.695 -6.617 1.00 30.60 195 ALA A C 1
ATOM 1540 O O . ALA A 1 199 ? 79.257 27.104 -5.548 1.00 32.33 195 ALA A O 1
ATOM 1542 N N . PRO A 1 200 ? 80.179 28.823 -6.674 1.00 29.33 196 PRO A N 1
ATOM 1543 C CA . PRO A 1 200 ? 80.750 29.376 -5.422 1.00 30.61 196 PRO A CA 1
ATOM 1544 C C . PRO A 1 200 ? 79.713 29.724 -4.384 1.00 31.78 196 PRO A C 1
ATOM 1545 O O . PRO A 1 200 ? 80.008 29.643 -3.176 1.00 33.70 196 PRO A O 1
ATOM 1549 N N . GLU A 1 201 ? 78.502 30.119 -4.793 1.00 31.88 197 GLU A N 1
ATOM 1550 C CA . GLU A 1 201 ? 77.502 30.466 -3.785 1.00 37.20 197 GLU A CA 1
ATOM 1551 C C . GLU A 1 201 ? 77.155 29.264 -2.912 1.00 42.54 197 GLU A C 1
ATOM 1552 O O . GLU A 1 201 ? 76.834 29.434 -1.729 1.00 41.34 197 GLU A O 1
ATOM 1558 N N . ILE A 1 202 ? 77.256 28.046 -3.459 1.00 34.40 198 ILE A N 1
ATOM 1559 C CA . ILE A 1 202 ? 77.057 26.844 -2.644 1.00 40.38 198 ILE A CA 1
ATOM 1560 C C . ILE A 1 202 ? 78.187 26.685 -1.628 1.00 40.10 198 ILE A C 1
ATOM 1561 O O . ILE A 1 202 ? 77.948 26.378 -0.452 1.00 38.88 198 ILE A O 1
ATOM 1566 N N A MET A 1 203 ? 79.425 26.910 -2.058 0.45 38.41 199 MET A N 1
ATOM 1567 N N B MET A 1 203 ? 79.438 26.878 -2.067 0.55 38.41 199 MET A N 1
ATOM 1568 C CA A MET A 1 203 ? 80.567 26.736 -1.172 0.45 39.57 199 MET A CA 1
ATOM 1569 C CA B MET A 1 203 ? 80.582 26.757 -1.163 0.55 39.57 199 MET A CA 1
ATOM 1570 C C A MET A 1 203 ? 80.685 27.855 -0.143 0.45 40.53 199 MET A C 1
ATOM 1571 C C B MET A 1 203 ? 80.562 27.817 -0.074 0.55 40.59 199 MET A C 1
ATOM 1572 O O A MET A 1 203 ? 81.337 27.660 0.892 0.45 41.82 199 MET A O 1
ATOM 1573 O O B MET A 1 203 ? 81.042 27.573 1.041 0.55 41.67 199 MET A O 1
ATOM 1582 N N . LEU A 1 204 ? 80.046 29.003 -0.374 1.00 41.18 200 LEU A N 1
ATOM 1583 C CA . LEU A 1 204 ? 80.012 30.078 0.627 1.00 42.84 200 LEU A CA 1
ATOM 1584 C C . LEU A 1 204 ? 78.807 29.979 1.548 1.00 49.09 200 LEU A C 1
ATOM 1585 O O . LEU A 1 204 ? 78.656 30.818 2.452 1.00 44.96 200 LEU A O 1
ATOM 1590 N N . ASN A 1 205 ? 77.943 28.985 1.325 1.00 47.47 201 ASN A N 1
ATOM 1591 C CA . ASN A 1 205 ? 76.742 28.794 2.134 1.00 55.01 201 ASN A CA 1
ATOM 1592 C C . ASN A 1 205 ? 75.852 30.032 2.078 1.00 65.11 201 ASN A C 1
ATOM 1593 O O . ASN A 1 205 ? 75.221 30.415 3.069 1.00 72.22 201 ASN A O 1
ATOM 1598 N N . SER A 1 206 ? 75.829 30.702 0.930 1.00 60.27 202 SER A N 1
ATOM 1599 C CA . SER A 1 206 ? 74.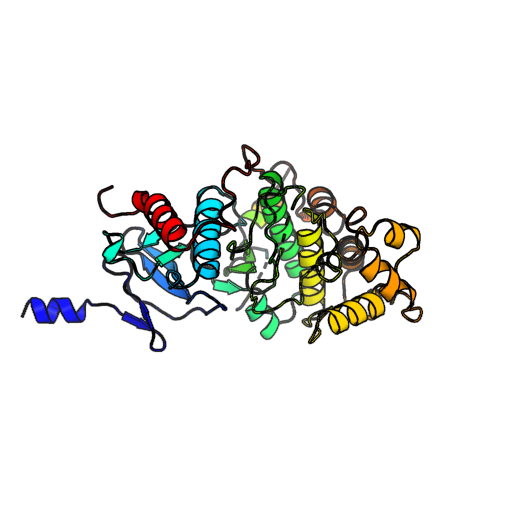738 31.621 0.677 1.00 64.14 202 SER A CA 1
ATOM 1600 C C . SER A 1 206 ? 73.441 30.819 0.665 1.00 78.51 202 SER A C 1
ATOM 1601 O O . SER A 1 206 ? 73.449 29.592 0.571 1.00 80.24 202 SER A O 1
ATOM 1604 N N . LYS A 1 207 ? 72.311 31.504 0.797 1.00 93.11 203 LYS A N 1
ATOM 1605 C CA . LYS A 1 207 ? 71.075 30.758 1.014 1.00 84.54 203 LYS A CA 1
ATOM 1606 C C . LYS A 1 207 ? 70.233 30.581 -0.242 1.00 70.70 203 LYS A C 1
ATOM 1607 O O . LYS A 1 207 ? 69.688 29.493 -0.464 1.00 69.28 203 LYS A O 1
ATOM 1609 N N . GLY A 1 208 ? 70.107 31.612 -1.071 1.00 62.00 204 GLY A N 1
ATOM 1610 C CA . GLY A 1 208 ? 69.127 31.562 -2.140 1.00 63.88 204 GLY A CA 1
ATOM 1611 C C . GLY A 1 208 ? 69.641 30.961 -3.430 1.00 48.95 204 GLY A C 1
ATOM 1612 O O . GLY A 1 208 ? 69.834 31.688 -4.406 1.00 61.35 204 GLY A O 1
ATOM 1613 N N . TYR A 1 209 ? 69.880 29.650 -3.452 1.00 50.57 205 TYR A N 1
ATOM 1614 C CA . TYR A 1 209 ? 70.390 29.007 -4.664 1.00 47.52 205 TYR A CA 1
ATOM 1615 C C . TYR A 1 209 ? 69.336 29.000 -5.763 1.00 45.73 205 TYR A C 1
ATOM 1616 O O . TYR A 1 209 ? 68.166 28.693 -5.522 1.00 49.73 205 TYR A O 1
ATOM 1625 N N . THR A 1 210 ? 69.758 29.314 -6.988 1.00 37.60 206 THR A N 1
ATOM 1626 C CA . THR A 1 210 ? 68.818 29.409 -8.096 1.00 39.83 206 THR A CA 1
ATOM 1627 C C . THR A 1 210 ? 69.294 28.551 -9.267 1.00 38.37 206 THR A C 1
ATOM 1628 O O . THR A 1 210 ? 70.305 27.850 -9.190 1.00 30.63 206 THR A O 1
ATOM 1632 N N . LYS A 1 211 ? 68.538 28.639 -10.369 1.00 35.23 207 LYS A N 1
ATOM 1633 C CA . LYS A 1 211 ? 68.927 28.023 -11.638 1.00 36.30 207 LYS A CA 1
ATOM 1634 C C . LYS A 1 211 ? 70.374 28.313 -12.011 1.00 29.86 207 LYS A C 1
ATOM 1635 O O . LYS A 1 211 ? 71.014 27.490 -12.676 1.00 32.20 207 LYS A O 1
ATOM 1641 N N . SER A 1 212 ? 70.921 29.443 -11.558 1.00 31.13 208 SER A N 1
ATOM 1642 C CA . SER A 1 212 ? 72.275 29.826 -11.949 1.00 30.16 208 SER A CA 1
ATOM 1643 C C . SER A 1 212 ? 73.332 28.824 -11.493 1.00 31.56 208 SER A C 1
ATOM 1644 O O . SER A 1 212 ? 74.431 28.816 -12.068 1.00 28.97 208 SER A O 1
ATOM 1647 N N . ILE A 1 213 ? 73.038 27.969 -10.497 1.00 28.45 209 ILE A N 1
ATOM 1648 C CA . ILE A 1 213 ? 74.060 27.016 -10.069 1.00 27.42 209 ILE A CA 1
ATOM 1649 C C . ILE A 1 213 ? 74.327 25.994 -11.165 1.00 26.23 209 ILE A C 1
ATOM 1650 O O . ILE A 1 213 ? 75.472 25.553 -11.339 1.00 27.51 209 ILE A O 1
ATOM 1655 N N . ASP A 1 214 ? 73.293 25.633 -11.933 1.00 26.15 210 ASP A N 1
ATOM 1656 C CA . ASP A 1 214 ? 73.471 24.706 -13.046 1.00 26.07 210 ASP A CA 1
ATOM 1657 C C . ASP A 1 214 ? 74.278 25.347 -14.174 1.00 25.43 210 ASP A C 1
ATOM 1658 O O . ASP A 1 214 ? 75.052 24.662 -14.857 1.00 25.00 210 ASP A O 1
ATOM 1663 N N . ILE A 1 215 ? 74.071 26.641 -14.426 1.00 26.42 211 ILE A N 1
ATOM 1664 C CA . ILE A 1 215 ? 74.829 27.311 -15.492 1.00 26.92 211 ILE A CA 1
ATOM 1665 C C . ILE A 1 215 ? 76.315 27.344 -15.149 1.00 28.19 211 ILE A C 1
ATOM 1666 O O . ILE A 1 215 ? 77.180 27.135 -16.016 1.00 27.91 211 ILE A O 1
ATOM 1671 N N . TRP A 1 216 ? 76.638 27.630 -13.883 1.00 27.77 212 TRP A N 1
ATOM 1672 C CA . TRP A 1 216 ? 78.025 27.550 -13.438 1.00 26.41 212 TRP A CA 1
ATOM 1673 C C . TRP A 1 216 ? 78.605 26.189 -13.791 1.00 26.95 212 TRP A C 1
ATOM 1674 O O . TRP A 1 216 ? 79.694 26.094 -14.368 1.00 27.77 212 TRP A O 1
ATOM 1685 N N . SER A 1 217 ? 77.877 25.120 -13.435 1.00 24.89 213 SER A N 1
ATOM 1686 C CA . SER A 1 217 ? 78.354 23.771 -13.703 1.00 24.28 213 SER A CA 1
ATOM 1687 C C . SER A 1 217 ? 78.623 23.593 -15.197 1.00 25.37 213 SER A C 1
ATOM 1688 O O . SER A 1 217 ? 79.644 23.019 -15.593 1.00 24.52 213 SER A O 1
ATOM 1691 N N . VAL A 1 218 ? 77.742 24.133 -16.037 1.00 24.78 214 VAL A N 1
ATOM 1692 C CA . VAL A 1 218 ? 77.941 23.994 -17.485 1.00 25.29 214 VAL A CA 1
ATOM 1693 C C . VAL A 1 218 ? 79.191 24.759 -17.916 1.00 29.01 214 VAL A C 1
ATOM 1694 O O . VAL A 1 218 ? 79.962 24.303 -18.775 1.00 28.46 214 VAL A O 1
ATOM 1698 N N . GLY A 1 219 ? 79.435 25.913 -17.296 1.00 27.97 215 GLY A N 1
ATOM 1699 C CA . GLY A 1 219 ? 80.660 26.652 -17.572 1.00 27.47 215 GLY A CA 1
ATOM 1700 C C . GLY A 1 219 ? 81.910 25.879 -17.197 1.00 30.56 215 GLY A C 1
ATOM 1701 O O . GLY A 1 219 ? 82.893 25.868 -17.945 1.00 29.65 215 GLY A O 1
ATOM 1702 N N . CYS A 1 220 ? 81.893 25.208 -16.033 1.00 27.55 216 CYS A N 1
ATOM 1703 C CA . CYS A 1 220 ? 82.993 24.311 -15.691 1.00 28.29 216 CYS A CA 1
ATOM 1704 C C . CYS A 1 220 ? 83.180 23.211 -16.740 1.00 28.51 216 CYS A C 1
ATOM 1705 O O . CYS A 1 220 ? 84.315 22.878 -17.106 1.00 29.62 216 CYS A O 1
ATOM 1708 N N . ILE A 1 221 ? 82.080 22.635 -17.230 1.00 25.99 217 ILE A N 1
ATOM 1709 C CA . ILE A 1 221 ? 82.187 21.554 -18.206 1.00 26.30 217 ILE A CA 1
ATOM 1710 C C . ILE A 1 221 ? 82.772 22.061 -19.522 1.00 27.72 217 ILE A C 1
ATOM 1711 O O . ILE A 1 221 ? 83.603 21.386 -20.138 1.00 28.57 217 ILE A O 1
ATOM 1716 N N . LEU A 1 222 ? 82.327 23.234 -19.982 1.00 30.25 218 LEU A N 1
ATOM 1717 C CA . LEU A 1 222 ? 82.885 23.820 -21.202 1.00 31.33 218 LEU A CA 1
ATOM 1718 C C . LEU A 1 222 ? 84.385 24.035 -21.059 1.00 32.16 218 LEU A C 1
ATOM 1719 O O . LEU A 1 222 ? 85.165 23.675 -21.947 1.00 32.63 218 LEU A O 1
ATOM 1724 N N . ALA A 1 223 ? 84.809 24.639 -19.940 1.00 30.82 219 ALA A N 1
ATOM 1725 C CA . ALA A 1 223 ? 86.233 24.820 -19.679 1.00 32.41 219 ALA A CA 1
ATOM 1726 C C . ALA A 1 223 ? 86.985 23.503 -19.781 1.00 31.60 219 ALA A C 1
ATOM 1727 O O . ALA A 1 223 ? 88.074 23.435 -20.368 1.00 33.22 219 ALA A O 1
ATOM 1729 N N . GLU A 1 224 ? 86.416 22.447 -19.220 1.00 30.35 220 GLU A N 1
ATOM 1730 C CA . GLU A 1 224 ? 87.070 21.152 -19.256 1.00 34.03 220 GLU A CA 1
ATOM 1731 C C . GLU A 1 224 ? 87.075 20.554 -20.663 1.00 32.01 220 GLU A C 1
ATOM 1732 O O . GLU A 1 224 ? 88.044 19.885 -21.038 1.00 33.43 220 GLU A O 1
ATOM 1738 N N . MET A 1 225 ? 86.030 20.794 -21.465 1.00 31.78 221 MET A N 1
ATOM 1739 C CA . MET A 1 225 ? 86.081 20.367 -22.868 1.00 33.34 221 MET A CA 1
ATOM 1740 C C . MET A 1 225 ? 87.169 21.100 -23.650 1.00 35.56 221 MET A C 1
ATOM 1741 O O . MET A 1 225 ? 87.706 20.568 -24.633 1.00 37.45 221 MET A O 1
ATOM 1746 N N . LEU A 1 226 ? 87.500 22.318 -23.235 1.00 35.60 222 LEU A N 1
ATOM 1747 C CA . LEU A 1 226 ? 88.466 23.124 -23.972 1.00 37.87 222 LEU A CA 1
ATOM 1748 C C . LEU A 1 226 ? 89.910 22.731 -23.683 1.00 39.13 222 LEU A C 1
ATOM 1749 O O . LEU A 1 226 ? 90.769 22.888 -24.555 1.00 41.56 222 LEU A O 1
ATOM 1754 N N . SER A 1 227 ? 90.217 22.252 -22.470 1.00 38.69 223 SER A N 1
ATOM 1755 C CA . SER A 1 227 ? 91.594 21.940 -22.098 1.00 39.22 223 SER A CA 1
ATOM 1756 C C . SER A 1 227 ? 91.820 20.496 -21.653 1.00 41.37 223 SER A C 1
ATOM 1757 O O . SER A 1 227 ? 92.984 20.099 -21.495 1.00 42.49 223 SER A O 1
ATOM 1760 N N . ASN A 1 228 ? 90.756 19.709 -21.446 1.00 37.30 224 ASN A N 1
ATOM 1761 C CA . ASN A 1 228 ? 90.833 18.356 -20.877 1.00 36.99 224 ASN A CA 1
ATOM 1762 C C . ASN A 1 228 ? 91.407 18.364 -19.466 1.00 38.12 224 ASN A C 1
ATOM 1763 O O . ASN A 1 228 ? 92.037 17.397 -19.044 1.00 45.59 224 ASN A O 1
ATOM 1768 N N . ARG A 1 229 ? 91.233 19.454 -18.744 1.00 37.89 225 ARG A N 1
ATOM 1769 C CA . ARG A 1 229 ? 91.565 19.471 -17.330 1.00 36.59 225 ARG A CA 1
ATOM 1770 C C . ARG A 1 229 ? 90.458 20.191 -16.576 1.00 38.86 225 ARG A C 1
ATOM 1771 O O . ARG A 1 229 ? 89.862 21.129 -17.110 1.00 35.64 225 ARG A O 1
ATOM 1779 N N . PRO A 1 230 ? 90.143 19.772 -15.343 1.00 36.92 226 PRO A N 1
ATOM 1780 C CA . PRO A 1 230 ? 89.118 20.498 -14.577 1.00 31.69 226 PRO A CA 1
ATOM 1781 C C . PRO A 1 230 ? 89.592 21.919 -14.308 1.00 31.37 226 PRO A C 1
ATOM 1782 O O . PRO A 1 230 ? 90.779 22.167 -14.099 1.00 34.37 226 PRO A O 1
ATOM 1786 N N . ILE A 1 231 ? 88.666 22.869 -14.331 1.00 29.89 227 ILE A N 1
ATOM 1787 C CA . ILE A 1 231 ? 89.095 24.259 -14.221 1.00 30.54 227 ILE A CA 1
ATOM 1788 C C . ILE A 1 231 ? 89.207 24.709 -12.764 1.00 35.87 227 ILE A C 1
ATOM 1789 O O . ILE A 1 231 ? 90.103 25.497 -12.432 1.00 32.74 227 ILE A O 1
ATOM 1794 N N . PHE A 1 232 ? 88.323 24.237 -11.874 1.00 30.45 228 PHE A N 1
ATOM 1795 C CA . PHE A 1 232 ? 88.355 24.618 -10.453 1.00 33.60 228 PHE A CA 1
ATOM 1796 C C . PHE A 1 232 ? 88.404 23.399 -9.525 1.00 34.27 228 PHE A C 1
ATOM 1797 O O . PHE A 1 232 ? 87.499 23.187 -8.709 1.00 33.64 228 PHE A O 1
ATOM 1805 N N . PRO A 1 233 ? 89.454 22.592 -9.601 1.00 30.55 229 PRO A N 1
ATOM 1806 C CA . PRO A 1 233 ? 89.574 21.451 -8.698 1.00 32.58 229 PRO A CA 1
ATOM 1807 C C . PRO A 1 233 ? 89.999 21.958 -7.322 1.00 37.30 229 PRO A C 1
ATOM 1808 O O . PRO A 1 233 ? 90.222 23.147 -7.125 1.00 35.85 229 PRO A O 1
ATOM 1812 N N . GLY A 1 234 ? 90.094 21.035 -6.369 1.00 33.28 230 GLY A N 1
ATOM 1813 C CA . GLY A 1 234 ? 90.600 21.380 -5.057 1.00 37.53 230 GLY A CA 1
ATOM 1814 C C . GLY A 1 234 ? 90.123 20.368 -4.038 1.00 38.47 230 GLY A C 1
ATOM 1815 O O . GLY A 1 234 ? 89.052 19.783 -4.194 1.00 38.12 230 GLY A O 1
ATOM 1816 N N . LYS A 1 235 ? 90.930 20.148 -3.003 1.00 42.83 231 LYS A N 1
ATOM 1817 C CA . LYS A 1 235 ? 90.607 19.151 -1.990 1.00 45.22 231 LYS A CA 1
ATOM 1818 C C . LYS A 1 235 ? 89.395 19.580 -1.174 1.00 40.39 231 LYS A C 1
ATOM 1819 O O . LYS A 1 235 ? 88.486 18.782 -0.934 1.00 46.44 231 LYS A O 1
ATOM 1825 N N . HIS A 1 236 ? 89.376 20.837 -0.726 1.00 45.24 232 HIS A N 1
ATOM 1826 C CA . HIS A 1 236 ? 88.325 21.393 0.114 1.00 43.95 232 HIS A CA 1
ATOM 1827 C C . HIS A 1 236 ? 87.675 22.560 -0.605 1.00 42.41 232 HIS A C 1
ATOM 1828 O O . HIS A 1 236 ? 88.264 23.142 -1.518 1.00 35.38 232 HIS A O 1
ATOM 1835 N N . TYR A 1 237 ? 86.486 22.954 -0.130 1.00 41.75 233 TYR A N 1
ATOM 1836 C CA . TYR A 1 237 ? 85.847 24.162 -0.662 1.00 43.59 233 TYR A CA 1
ATOM 1837 C C . TYR A 1 237 ? 86.776 25.370 -0.577 1.00 38.86 233 TYR A C 1
ATOM 1838 O O . TYR A 1 237 ? 86.783 26.228 -1.472 1.00 35.71 233 TYR A O 1
ATOM 1847 N N . LEU A 1 238 ? 87.570 25.454 0.490 1.00 37.55 234 LEU A N 1
ATOM 1848 C CA . LEU A 1 238 ? 88.537 26.542 0.586 1.00 40.76 234 LEU A CA 1
ATOM 1849 C C . LEU A 1 238 ? 89.473 26.545 -0.621 1.00 42.59 234 LEU A C 1
ATOM 1850 O O . LEU A 1 238 ? 89.746 27.598 -1.212 1.00 40.86 234 LEU A O 1
ATOM 1855 N N . ASP A 1 239 ? 89.975 25.365 -0.996 1.00 39.34 235 ASP A N 1
ATOM 1856 C CA . ASP A 1 239 ? 90.922 25.260 -2.097 1.00 38.27 235 ASP A CA 1
ATOM 1857 C C . ASP A 1 239 ? 90.252 25.573 -3.421 1.00 38.68 235 ASP A C 1
ATOM 1858 O O . ASP A 1 239 ? 90.862 26.208 -4.288 1.00 37.55 235 ASP A O 1
ATOM 1863 N N . GLN A 1 240 ? 89.008 25.109 -3.598 1.00 38.53 236 GLN A N 1
ATOM 1864 C CA . GLN A 1 240 ? 88.272 25.388 -4.829 1.00 36.94 236 GLN A CA 1
ATOM 1865 C C . GLN A 1 240 ? 87.996 26.880 -4.974 1.00 35.29 236 GLN A C 1
ATOM 1866 O O . GLN A 1 240 ? 88.184 27.452 -6.054 1.00 31.80 236 GLN A O 1
ATOM 1872 N N . LEU A 1 241 ? 87.540 27.523 -3.893 1.00 33.72 237 LEU A N 1
ATOM 1873 C CA . LEU A 1 241 ? 87.307 28.964 -3.906 1.00 33.41 237 LEU A CA 1
ATOM 1874 C C . LEU A 1 241 ? 88.581 29.733 -4.231 1.00 34.64 237 LEU A C 1
ATOM 1875 O O . LEU A 1 241 ? 88.536 30.750 -4.929 1.00 34.21 237 LEU A O 1
ATOM 1880 N N . ASN A 1 242 ? 89.723 29.288 -3.707 1.00 35.23 238 ASN A N 1
ATOM 1881 C CA . ASN A 1 242 ? 90.967 29.980 -4.030 1.00 36.20 238 ASN A CA 1
ATOM 1882 C C . ASN A 1 242 ? 91.327 29.816 -5.509 1.00 35.45 238 ASN A C 1
ATOM 1883 O O . ASN A 1 242 ? 91.854 30.744 -6.123 1.00 36.00 238 ASN A O 1
ATOM 1888 N N . HIS A 1 243 ? 91.043 28.652 -6.094 1.00 36.46 239 HIS A N 1
ATOM 1889 C CA . HIS A 1 243 ? 91.265 28.482 -7.532 1.00 36.63 239 HIS A CA 1
ATOM 1890 C C . HIS A 1 243 ? 90.294 29.317 -8.361 1.00 37.28 239 HIS A C 1
ATOM 1891 O O . HIS A 1 243 ? 90.654 29.828 -9.435 1.00 35.44 239 HIS A O 1
ATOM 1898 N N . ILE A 1 244 ? 89.045 29.436 -7.911 1.00 33.88 240 ILE A N 1
ATOM 1899 C CA . ILE A 1 244 ? 88.103 30.320 -8.594 1.00 31.94 240 ILE A CA 1
ATOM 1900 C C . ILE A 1 244 ? 88.612 31.762 -8.551 1.00 33.18 240 ILE A C 1
ATOM 1901 O O . ILE A 1 244 ? 88.689 32.449 -9.580 1.00 33.53 240 ILE A O 1
ATOM 1906 N N . LEU A 1 245 ? 89.017 32.230 -7.366 1.00 34.13 241 LEU A N 1
ATOM 1907 C CA . LEU A 1 245 ? 89.484 33.605 -7.264 1.00 35.46 241 LEU A CA 1
ATOM 1908 C C . LEU A 1 245 ? 90.786 33.809 -8.033 1.00 36.31 241 LEU A C 1
ATOM 1909 O O . LEU A 1 245 ? 90.996 34.878 -8.612 1.00 37.22 241 LEU A O 1
ATOM 1914 N N . GLY A 1 246 ? 91.656 32.795 -8.065 1.00 37.09 242 GLY A N 1
ATOM 1915 C CA . GLY A 1 246 ? 92.910 32.902 -8.793 1.00 40.83 242 GLY A CA 1
ATOM 1916 C C . GLY A 1 246 ? 92.748 33.060 -10.293 1.00 37.48 242 GLY A C 1
ATOM 1917 O O . GLY A 1 246 ? 93.699 33.474 -10.968 1.00 38.61 242 GLY A O 1
ATOM 1918 N N . ILE A 1 247 ? 91.567 32.753 -10.827 1.00 35.98 243 ILE A N 1
ATOM 1919 C CA . ILE A 1 247 ? 91.277 32.895 -12.251 1.00 36.05 243 ILE A CA 1
ATOM 1920 C C . ILE A 1 247 ? 90.316 34.049 -12.508 1.00 36.21 243 ILE A C 1
ATOM 1921 O O . ILE A 1 247 ? 90.604 34.934 -13.313 1.00 37.49 243 ILE A O 1
ATOM 1926 N N . LEU A 1 248 ? 89.167 34.065 -11.820 1.00 35.20 244 LEU A N 1
ATOM 1927 C CA . LEU A 1 248 ? 88.223 35.167 -11.978 1.00 35.64 244 LEU A CA 1
ATOM 1928 C C . LEU A 1 248 ? 88.700 36.479 -11.346 1.00 37.16 244 LEU A C 1
ATOM 1929 O O . LEU A 1 248 ? 88.161 37.540 -11.680 1.00 38.08 244 LEU A O 1
ATOM 1934 N N . GLY A 1 249 ? 89.670 36.452 -10.451 1.00 37.90 245 GLY A N 1
ATOM 1935 C CA . GLY A 1 249 ? 90.021 37.649 -9.708 1.00 37.18 245 GLY A CA 1
ATOM 1936 C C . GLY A 1 249 ? 89.078 37.888 -8.530 1.00 38.32 245 GLY A C 1
ATOM 1937 O O . GLY A 1 249 ? 88.053 37.224 -8.357 1.00 39.61 245 GLY A O 1
ATOM 1938 N N . SER A 1 250 ? 89.439 38.865 -7.705 1.00 38.28 246 SER A N 1
ATOM 1939 C CA . SER A 1 250 ? 88.659 39.149 -6.502 1.00 40.45 246 SER A CA 1
ATOM 1940 C C . SER A 1 250 ? 87.282 39.685 -6.883 1.00 40.14 246 SER A C 1
ATOM 1941 O O . SER A 1 250 ? 87.161 40.453 -7.840 1.00 39.99 246 SER A O 1
ATOM 1944 N N . PRO A 1 251 ? 86.231 39.303 -6.160 1.00 42.88 247 PRO A N 1
ATOM 1945 C CA . PRO A 1 251 ? 84.884 39.780 -6.501 1.00 46.54 247 PRO A CA 1
ATOM 1946 C C . PRO A 1 251 ? 84.719 41.269 -6.224 1.00 42.66 247 PRO A C 1
ATOM 1947 O O . PRO A 1 251 ? 85.384 41.846 -5.364 1.00 42.97 247 PRO A O 1
ATOM 1951 N N . SER A 1 252 ? 83.794 41.889 -6.954 1.00 43.77 248 SER A N 1
ATOM 1952 C CA . SER A 1 252 ? 83.548 43.316 -6.772 1.00 44.18 248 SER A CA 1
ATOM 1953 C C . SER A 1 252 ? 82.842 43.585 -5.447 1.00 49.26 248 SER A C 1
ATOM 1954 O O . SER A 1 252 ? 82.304 42.684 -4.793 1.00 49.54 248 SER A O 1
ATOM 1957 N N . GLN A 1 253 ? 82.841 44.861 -5.058 1.00 48.22 249 GLN A N 1
ATOM 1958 C CA . GLN A 1 253 ? 82.085 45.263 -3.877 1.00 56.19 249 GLN A CA 1
ATOM 1959 C C . GLN A 1 253 ? 80.591 45.031 -4.077 1.00 67.05 249 GLN A C 1
ATOM 1960 O O . GLN A 1 253 ? 79.896 44.577 -3.156 1.00 59.74 249 GLN A O 1
ATOM 1966 N N . GLU A 1 254 ? 80.078 45.345 -5.275 1.00 64.35 250 GLU A N 1
ATOM 1967 C CA . GLU A 1 254 ? 78.674 45.077 -5.581 1.00 64.44 250 GLU A CA 1
ATOM 1968 C C . GLU A 1 254 ? 78.372 43.593 -5.481 1.00 60.70 250 GLU A C 1
ATOM 1969 O O . GLU A 1 254 ? 77.339 43.196 -4.931 1.00 66.77 250 GLU A O 1
ATOM 1975 N N . ASP A 1 255 ? 79.269 42.756 -5.994 1.00 55.73 251 ASP A N 1
ATOM 1976 C CA . ASP A 1 255 ? 79.068 41.313 -5.902 1.00 56.41 251 ASP A CA 1
ATOM 1977 C C . ASP A 1 255 ? 79.112 40.837 -4.456 1.00 54.52 251 ASP A C 1
ATOM 1978 O O . ASP A 1 255 ? 78.379 39.922 -4.072 1.00 54.63 251 ASP A O 1
ATOM 1983 N N . LEU A 1 256 ? 79.960 41.455 -3.638 1.00 59.52 252 LEU A N 1
ATOM 1984 C CA . LEU A 1 256 ? 80.090 41.053 -2.241 1.00 62.74 252 LEU A CA 1
ATOM 1985 C C . LEU A 1 256 ? 78.805 41.294 -1.459 1.00 69.34 252 LEU A C 1
ATOM 1986 O O . LEU A 1 256 ? 78.256 40.369 -0.845 1.00 74.19 252 LEU A O 1
ATOM 1991 N N . ASN A 1 257 ? 78.321 42.536 -1.436 1.00 68.48 253 ASN A N 1
ATOM 1992 C CA . ASN A 1 257 ? 77.144 42.815 -0.626 1.00 72.91 253 ASN A CA 1
ATOM 1993 C C . ASN A 1 257 ? 75.861 42.301 -1.263 1.00 81.97 253 ASN A C 1
ATOM 1994 O O . ASN A 1 257 ? 74.770 42.586 -0.755 1.00 94.90 253 ASN A O 1
ATOM 1999 N N . CYS A 1 258 ? 75.970 41.549 -2.357 1.00 68.91 254 CYS A N 1
ATOM 2000 C CA . CYS A 1 258 ? 74.893 40.684 -2.810 1.00 74.26 254 CYS A CA 1
ATOM 2001 C C . CYS A 1 258 ? 74.932 39.315 -2.143 1.00 72.01 254 CYS A C 1
ATOM 2002 O O . CYS A 1 258 ? 74.037 38.504 -2.396 1.00 68.48 254 CYS A O 1
ATOM 2005 N N . ILE A 1 259 ? 75.941 39.026 -1.316 1.00 67.54 255 ILE A N 1
ATOM 2006 C CA . ILE A 1 259 ? 76.034 37.734 -0.640 1.00 70.77 255 ILE A CA 1
ATOM 2007 C C . ILE A 1 259 ? 75.273 37.812 0.671 1.00 83.48 255 ILE A C 1
ATOM 2008 O O . ILE A 1 259 ? 75.532 38.696 1.499 1.00 77.18 255 ILE A O 1
ATOM 2013 N N . ILE A 1 260 ? 74.427 36.803 0.912 1.00 92.35 256 ILE A N 1
ATOM 2014 C CA . ILE A 1 260 ? 73.595 36.781 2.152 1.00 92.36 256 ILE A CA 1
ATOM 2015 C C . ILE A 1 260 ? 74.463 36.451 3.371 1.00 99.96 256 ILE A C 1
ATOM 2016 O O . ILE A 1 260 ? 74.274 37.108 4.413 1.00 94.11 256 ILE A O 1
ATOM 2018 N N . ASN A 1 261 ? 75.375 35.484 3.245 1.00 98.09 257 ASN A N 1
ATOM 2019 C CA . ASN A 1 261 ? 76.208 35.037 4.394 1.00 96.85 257 ASN A CA 1
ATOM 2020 C C . ASN A 1 261 ? 77.235 36.109 4.765 1.00 88.73 257 ASN A C 1
ATOM 2021 O O . ASN A 1 261 ? 78.252 36.224 4.052 1.00 87.65 257 ASN A O 1
ATOM 2026 N N . LEU A 1 262 ? 77.004 36.810 5.875 1.00 99.28 258 LEU A N 1
ATOM 2027 C CA . LEU A 1 262 ? 77.966 37.834 6.356 1.00 90.88 258 LEU A CA 1
ATOM 2028 C C . LEU A 1 262 ? 79.310 37.160 6.626 1.00 89.84 258 LEU A C 1
ATOM 2029 O O . LEU A 1 262 ? 80.346 37.776 6.329 1.00 91.50 258 LEU A O 1
ATOM 2034 N N . LYS A 1 263 ? 79.295 35.935 7.146 1.00 93.36 259 LYS A N 1
ATOM 2035 C CA . LYS A 1 263 ? 80.573 35.275 7.512 1.00 94.03 259 LYS A CA 1
ATOM 2036 C C . LYS A 1 263 ? 81.424 35.063 6.253 1.00 96.82 259 LYS A C 1
ATOM 2037 O O . LYS A 1 263 ? 82.612 35.452 6.273 1.00 91.18 259 LYS A O 1
ATOM 2043 N N . ALA A 1 264 ? 80.848 34.483 5.202 1.00 85.03 260 ALA A N 1
ATOM 2044 C CA . ALA A 1 264 ? 81.640 34.175 3.986 1.00 80.54 260 ALA A CA 1
ATOM 2045 C C . ALA A 1 264 ? 82.105 35.482 3.348 1.00 80.36 260 ALA A C 1
ATOM 2046 O O . ALA A 1 264 ? 83.258 35.534 2.875 1.00 70.77 260 ALA A O 1
ATOM 2048 N N . ARG A 1 265 ? 81.225 36.481 3.332 1.00 81.62 261 ARG A N 1
ATOM 2049 C CA . ARG A 1 265 ? 81.584 37.805 2.776 1.00 71.26 261 ARG A CA 1
ATOM 2050 C C . ARG A 1 265 ? 82.822 38.294 3.522 1.00 73.44 261 ARG A C 1
ATOM 2051 O O . ARG A 1 265 ? 83.769 38.748 2.856 1.00 66.52 261 ARG A O 1
ATOM 2059 N N . ASN A 1 266 ? 82.836 38.147 4.851 1.00 73.38 262 ASN A N 1
ATOM 2060 C CA . ASN A 1 266 ? 83.964 38.680 5.660 1.00 75.97 262 ASN A CA 1
ATOM 2061 C C . ASN A 1 266 ? 85.267 37.969 5.284 1.00 73.40 262 ASN A C 1
ATOM 2062 O O . ASN A 1 266 ? 86.297 38.654 5.180 1.00 76.83 262 ASN A O 1
ATOM 2067 N N . TYR A 1 267 ? 85.228 36.654 5.103 1.00 67.56 263 TYR A N 1
ATOM 2068 C CA . TYR A 1 267 ? 86.486 35.922 4.819 1.00 68.35 263 TYR A CA 1
ATOM 2069 C C . TYR A 1 267 ? 87.051 36.372 3.468 1.00 72.73 263 TYR A C 1
ATOM 2070 O O . TYR A 1 267 ? 88.255 36.647 3.376 1.00 64.98 263 TYR A O 1
ATOM 2079 N N . LEU A 1 268 ? 86.194 36.411 2.447 1.00 62.26 264 LEU A N 1
ATOM 2080 C CA . LEU A 1 268 ? 86.641 36.799 1.084 1.00 58.91 264 LEU A CA 1
ATOM 2081 C C . LEU A 1 268 ? 87.277 38.185 1.148 1.00 66.26 264 LEU A C 1
ATOM 2082 O O . LEU A 1 268 ? 88.251 38.423 0.414 1.00 56.13 264 LEU A O 1
ATOM 2087 N N . LEU A 1 269 ? 86.703 39.069 1.964 1.00 60.35 265 LEU A N 1
ATOM 2088 C CA . LEU A 1 269 ? 87.206 40.462 2.018 1.00 60.22 265 LEU A CA 1
ATOM 2089 C C . LEU A 1 269 ? 88.611 40.446 2.613 1.00 67.98 265 LEU A C 1
ATOM 2090 O O . LEU A 1 269 ? 89.397 41.356 2.294 1.00 59.68 265 LEU A O 1
ATOM 2095 N N . SER A 1 270 ? 88.903 39.445 3.439 1.00 63.53 266 SER A N 1
ATOM 2096 C CA . SER A 1 270 ? 90.225 39.369 4.108 1.00 66.14 266 SER A CA 1
ATOM 2097 C C . SER A 1 270 ? 91.265 38.829 3.135 1.00 68.94 266 SER A C 1
ATOM 2098 O O . SER A 1 270 ? 92.467 39.046 3.369 1.00 68.63 266 SER A O 1
ATOM 2101 N N . LEU A 1 271 ? 90.812 38.125 2.100 1.00 67.73 267 LEU A N 1
ATOM 2102 C CA . LEU A 1 271 ? 91.761 37.469 1.168 1.00 63.52 267 LEU A CA 1
ATOM 2103 C C . LEU A 1 271 ? 92.568 38.526 0.416 1.00 69.33 267 LEU A C 1
ATOM 2104 O O . LEU A 1 271 ? 92.062 39.649 0.210 1.00 58.93 267 LEU A O 1
ATOM 2109 N N . PRO A 1 272 ? 93.813 38.200 0.024 1.00 78.04 268 PRO A N 1
ATOM 2110 C CA . PRO A 1 272 ? 94.651 39.146 -0.690 1.00 61.49 268 PRO A CA 1
ATOM 2111 C C . PRO A 1 272 ? 94.055 39.320 -2.087 1.00 55.24 268 PRO A C 1
ATOM 2112 O O . PRO A 1 272 ? 93.430 38.416 -2.566 1.00 50.22 268 PRO A O 1
ATOM 2116 N N . HIS A 1 273 ? 94.272 40.485 -2.687 1.00 57.89 269 HIS A N 1
ATOM 2117 C CA . HIS A 1 273 ? 93.672 40.762 -4.007 1.00 57.12 269 HIS A CA 1
ATOM 2118 C C . HIS A 1 273 ? 94.122 39.722 -5.023 1.00 57.99 269 HIS A C 1
ATOM 2119 O O . HIS A 1 273 ? 95.244 39.198 -4.890 1.00 61.30 269 HIS A O 1
ATOM 2126 N N . LYS A 1 274 ? 93.254 39.416 -5.972 1.00 48.26 270 LYS A N 1
ATOM 2127 C CA . LYS A 1 274 ? 93.682 38.555 -7.088 1.00 48.07 270 LYS A CA 1
ATOM 2128 C C . LYS A 1 274 ? 93.149 39.240 -8.337 1.00 47.76 270 LYS A C 1
ATOM 2129 O O . LYS A 1 274 ? 91.981 39.630 -8.330 1.00 47.47 270 LYS A O 1
ATOM 2135 N N . ASN A 1 275 ? 94.005 39.456 -9.322 1.00 48.61 271 ASN A N 1
ATOM 2136 C CA . ASN A 1 275 ? 93.516 39.980 -10.586 1.00 49.02 271 ASN A CA 1
ATOM 2137 C C . ASN A 1 275 ? 92.957 38.845 -11.444 1.00 47.06 271 ASN A C 1
ATOM 2138 O O . ASN A 1 275 ? 93.424 37.706 -11.386 1.00 45.88 271 ASN A O 1
ATOM 2143 N N . LYS A 1 276 ? 91.957 39.182 -12.249 1.00 46.90 272 LYS A N 1
ATOM 2144 C CA . LYS A 1 276 ? 91.410 38.241 -13.220 1.00 45.36 272 LYS A CA 1
ATOM 2145 C C . LYS A 1 276 ? 92.487 37.832 -14.219 1.00 45.88 272 LYS A C 1
ATOM 2146 O O . LYS A 1 276 ? 93.283 38.658 -14.672 1.00 47.84 272 LYS A O 1
ATOM 2152 N N . VAL A 1 277 ? 92.536 36.549 -14.537 1.00 44.29 273 VAL A N 1
ATOM 2153 C CA . VAL A 1 277 ? 93.443 36.018 -15.553 1.00 44.72 273 VAL A CA 1
ATOM 2154 C C . VAL A 1 277 ? 92.662 35.894 -16.855 1.00 44.42 273 VAL A C 1
ATOM 2155 O O . VAL A 1 277 ? 91.556 35.332 -16.848 1.00 42.79 273 VAL A O 1
ATOM 2159 N N . PRO A 1 278 ? 93.181 36.384 -17.975 1.00 46.08 274 PRO A N 1
ATOM 2160 C CA . PRO A 1 278 ? 92.401 36.335 -19.217 1.00 46.06 274 PRO A CA 1
ATOM 2161 C C . PRO A 1 278 ? 92.220 34.906 -19.723 1.00 46.13 274 PRO A C 1
ATOM 2162 O O . PRO A 1 278 ? 93.136 34.082 -19.676 1.00 44.07 274 PRO A O 1
ATOM 2166 N N . TRP A 1 279 ? 91.014 34.618 -20.211 1.00 43.25 275 TRP A N 1
ATOM 2167 C CA . TRP A 1 279 ? 90.713 33.273 -20.675 1.00 43.16 275 TRP A CA 1
ATOM 2168 C C . TRP A 1 279 ? 91.638 32.826 -21.809 1.00 45.96 275 TRP A C 1
ATOM 2169 O O . TRP A 1 279 ? 92.002 31.645 -21.886 1.00 46.14 275 TRP A O 1
ATOM 2180 N N . ASN A 1 280 ? 92.036 33.739 -22.693 1.00 49.14 276 ASN A N 1
ATOM 2181 C CA . ASN A 1 280 ? 92.885 33.309 -23.797 1.00 53.77 276 ASN A CA 1
ATOM 2182 C C . ASN A 1 280 ? 94.240 32.803 -23.321 1.00 54.47 276 ASN A C 1
ATOM 2183 O O . ASN A 1 280 ? 94.890 32.046 -24.041 1.00 54.31 276 ASN A O 1
ATOM 2188 N N . ARG A 1 281 ? 94.688 33.184 -22.126 1.00 51.43 277 ARG A N 1
ATOM 2189 C CA . ARG A 1 281 ? 95.940 32.609 -21.661 1.00 53.10 277 ARG A CA 1
ATOM 2190 C C . ARG A 1 281 ? 95.739 31.203 -21.122 1.00 50.26 277 ARG A C 1
ATOM 2191 O O . ARG A 1 281 ? 96.627 30.354 -21.269 1.00 52.43 277 ARG A O 1
ATOM 2199 N N . LEU A 1 282 ? 94.575 30.924 -20.523 1.00 51.31 278 LEU A N 1
ATOM 2200 C CA . LEU A 1 282 ? 94.273 29.563 -20.099 1.00 45.87 278 LEU A CA 1
ATOM 2201 C C . LEU A 1 282 ? 93.910 28.667 -21.280 1.00 48.69 278 LEU A C 1
ATOM 2202 O O . LEU A 1 282 ? 94.192 27.459 -21.251 1.00 42.87 278 LEU A O 1
ATOM 2207 N N . PHE A 1 283 ? 93.270 29.234 -22.306 1.00 43.37 279 PHE A N 1
ATOM 2208 C CA . PHE A 1 283 ? 92.753 28.481 -23.449 1.00 44.48 279 PHE A CA 1
ATOM 2209 C C . PHE A 1 283 ? 93.226 29.172 -24.711 1.00 42.44 279 PHE A C 1
ATOM 2210 O O . PHE A 1 283 ? 92.441 29.825 -25.405 1.00 42.98 279 PHE A O 1
ATOM 2218 N N . PRO A 1 284 ? 94.512 29.058 -25.026 1.00 45.36 280 PRO A N 1
ATOM 2219 C CA . PRO A 1 284 ? 95.050 29.823 -26.168 1.00 47.92 280 PRO A CA 1
ATOM 2220 C C . PRO A 1 284 ? 94.552 29.341 -27.520 1.00 54.56 280 PRO A C 1
ATOM 2221 O O . PRO A 1 284 ? 94.484 30.141 -28.469 1.00 59.76 280 PRO A O 1
ATOM 2225 N N . ASN A 1 285 ? 94.221 28.063 -27.656 1.00 50.81 281 ASN A N 1
ATOM 2226 C CA . ASN A 1 285 ? 93.768 27.551 -28.947 1.00 55.79 281 ASN A CA 1
ATOM 2227 C C . ASN A 1 285 ? 92.253 27.612 -29.104 1.00 57.13 281 ASN A C 1
ATOM 2228 O O . ASN A 1 285 ? 91.736 27.147 -30.127 1.00 48.95 281 ASN A O 1
ATOM 2233 N N . ALA A 1 286 ? 91.534 28.161 -28.122 1.00 48.81 282 ALA A N 1
ATOM 2234 C CA . ALA A 1 286 ? 90.079 28.083 -28.113 1.00 47.00 282 ALA A CA 1
ATOM 2235 C C . ALA A 1 286 ? 89.447 29.205 -28.931 1.00 50.79 282 ALA A C 1
ATOM 2236 O O . ALA A 1 286 ? 90.020 30.282 -29.108 1.00 48.17 282 ALA A O 1
ATOM 2238 N N . ASP A 1 287 ? 88.248 28.922 -29.437 1.00 43.04 283 ASP A N 1
ATOM 2239 C CA . ASP A 1 287 ? 87.433 29.897 -30.152 1.00 43.89 283 ASP A CA 1
ATOM 2240 C C . ASP A 1 287 ? 87.045 31.073 -29.256 1.00 43.97 283 ASP A C 1
ATOM 2241 O O . ASP A 1 287 ? 86.524 30.885 -28.152 1.00 42.32 283 ASP A O 1
ATOM 2246 N N . SER A 1 288 ? 87.240 32.299 -29.767 1.00 46.32 284 SER A N 1
ATOM 2247 C CA . SER A 1 288 ? 86.999 33.485 -28.946 1.00 46.78 284 SER A CA 1
ATOM 2248 C C . SER A 1 288 ? 85.527 33.637 -28.583 1.00 45.63 284 SER A C 1
ATOM 2249 O O . SER A 1 288 ? 85.213 34.129 -27.493 1.00 46.27 284 SER A O 1
ATOM 2252 N N . LYS A 1 289 ? 84.609 33.197 -29.445 1.00 45.48 285 LYS A N 1
ATOM 2253 C CA . LYS A 1 289 ? 83.206 33.213 -29.042 1.00 44.29 285 LYS A CA 1
ATOM 2254 C C . LYS A 1 289 ? 82.927 32.199 -27.936 1.00 41.50 285 LYS A C 1
ATOM 2255 O O . LYS A 1 289 ? 82.092 32.461 -27.065 1.00 40.87 285 LYS A O 1
ATOM 2261 N N . ALA A 1 290 ? 83.605 31.046 -27.947 1.00 40.33 286 ALA A N 1
ATOM 2262 C CA . ALA A 1 290 ? 83.433 30.096 -26.840 1.00 38.09 286 ALA A CA 1
ATOM 2263 C C . ALA A 1 290 ? 83.897 30.692 -25.527 1.00 37.65 286 ALA A C 1
ATOM 2264 O O . ALA A 1 290 ? 83.297 30.421 -24.480 1.00 36.48 286 ALA A O 1
ATOM 2266 N N . LEU A 1 291 ? 84.960 31.499 -25.557 1.00 39.27 287 LEU A N 1
ATOM 2267 C CA . LEU A 1 291 ? 85.474 32.086 -24.324 1.00 39.23 287 LEU A CA 1
ATOM 2268 C C . LEU A 1 291 ? 84.584 33.211 -23.808 1.00 41.98 287 LEU A C 1
ATOM 2269 O O . LEU A 1 291 ? 84.503 33.422 -22.588 1.00 39.05 287 LEU A O 1
ATOM 2274 N N . ASP A 1 292 ? 83.905 33.929 -24.708 1.00 41.19 288 ASP A N 1
ATOM 2275 C CA . ASP A 1 292 ? 82.955 34.950 -24.280 1.00 41.85 288 ASP A CA 1
ATOM 2276 C C . ASP A 1 292 ? 81.767 34.338 -23.542 1.00 39.88 288 ASP A C 1
ATOM 2277 O O . ASP A 1 292 ? 81.340 34.855 -22.505 1.00 39.69 288 ASP A O 1
ATOM 2282 N N . LEU A 1 293 ? 81.201 33.256 -24.082 1.00 38.59 289 LEU A N 1
ATOM 2283 C CA . LEU A 1 293 ? 80.119 32.552 -23.397 1.00 36.74 289 LEU A CA 1
ATOM 2284 C C . LEU A 1 293 ? 80.628 31.903 -22.118 1.00 37.92 289 LEU A C 1
ATOM 2285 O O . LEU A 1 293 ? 79.951 31.942 -21.075 1.00 36.07 289 LEU A O 1
ATOM 2290 N N . LEU A 1 294 ? 81.832 31.326 -22.170 1.00 34.85 290 LEU A N 1
ATOM 2291 C CA . LEU A 1 294 ? 82.423 30.756 -20.967 1.00 35.38 290 LEU A CA 1
ATOM 2292 C C . LEU A 1 294 ? 82.531 31.800 -19.864 1.00 34.34 290 LEU A C 1
ATOM 2293 O O . LEU A 1 294 ? 82.214 31.522 -18.698 1.00 33.31 290 LEU A O 1
ATOM 2298 N N . ASP A 1 295 ? 82.947 33.017 -20.223 1.00 36.25 291 ASP A N 1
ATOM 2299 C CA . ASP A 1 295 ? 83.084 34.081 -19.239 1.00 37.19 291 ASP A CA 1
ATOM 2300 C C . ASP A 1 295 ? 81.746 34.407 -18.597 1.00 38.91 291 ASP A C 1
ATOM 2301 O O . ASP A 1 295 ? 81.674 34.636 -17.385 1.00 37.77 291 ASP A O 1
ATOM 2306 N N . LYS A 1 296 ? 80.668 34.410 -19.392 1.00 37.13 292 LYS A N 1
ATOM 2307 C CA . LYS A 1 296 ? 79.344 34.757 -18.895 1.00 36.85 292 LYS A CA 1
ATOM 2308 C C . LYS A 1 296 ? 78.714 33.642 -18.076 1.00 34.82 292 LYS A C 1
ATOM 2309 O O . LYS A 1 296 ? 77.846 33.921 -17.234 1.00 36.64 292 LYS A O 1
ATOM 2315 N N A MET A 1 297 ? 79.129 32.391 -18.292 0.60 33.32 293 MET A N 1
ATOM 2316 N N B MET A 1 297 ? 79.126 32.395 -18.299 0.40 33.33 293 MET A N 1
ATOM 2317 C CA A MET A 1 297 ? 78.647 31.291 -17.459 0.60 31.54 293 MET A CA 1
ATOM 2318 C CA B MET A 1 297 ? 78.663 31.299 -17.457 0.40 31.55 293 MET A CA 1
ATOM 2319 C C A MET A 1 297 ? 79.437 31.171 -16.161 0.60 31.81 293 MET A C 1
ATOM 2320 C C B MET A 1 297 ? 79.420 31.258 -16.138 0.40 31.79 293 MET A C 1
ATOM 2321 O O A MET A 1 297 ? 78.881 30.736 -15.141 0.60 32.87 293 MET A O 1
ATOM 2322 O O B MET A 1 297 ? 78.830 30.984 -15.086 0.40 33.17 293 MET A O 1
ATOM 2331 N N . LEU A 1 298 ? 80.719 31.513 -16.173 1.00 33.78 294 LEU A N 1
ATOM 2332 C CA . LEU A 1 298 ? 81.533 31.500 -14.953 1.00 34.45 294 LEU A CA 1
ATOM 2333 C C . LEU A 1 298 ? 81.653 32.894 -14.354 1.00 39.96 294 LEU A C 1
ATOM 2334 O O . LEU A 1 298 ? 82.760 33.383 -14.083 1.00 39.29 294 LEU A O 1
ATOM 2339 N N . THR A 1 299 ? 80.521 33.577 -14.160 1.00 36.58 295 THR A N 1
ATOM 2340 C CA . THR A 1 299 ? 80.535 34.851 -13.459 1.00 43.77 295 THR A CA 1
ATOM 2341 C C . THR A 1 299 ? 80.167 34.594 -12.011 1.00 39.89 295 THR A C 1
ATOM 2342 O O . THR A 1 299 ? 79.274 33.793 -11.709 1.00 36.65 295 THR A O 1
ATOM 2346 N N . PHE A 1 300 ? 80.879 35.270 -11.129 1.00 39.31 296 PHE A N 1
ATOM 2347 C CA . PHE A 1 300 ? 80.807 34.965 -9.708 1.00 37.47 296 PHE A CA 1
ATOM 2348 C C . PHE A 1 300 ? 79.418 35.254 -9.145 1.00 42.33 296 PHE A C 1
ATOM 2349 O O . PHE A 1 300 ? 78.836 34.427 -8.430 1.00 37.81 296 PHE A O 1
ATOM 2357 N N . ASN A 1 301 ? 78.901 36.449 -9.407 1.00 41.51 297 ASN A N 1
ATOM 2358 C CA . ASN A 1 301 ? 77.566 36.837 -8.971 1.00 43.99 297 ASN A CA 1
ATOM 2359 C C . ASN A 1 301 ? 76.519 35.982 -9.678 1.00 39.31 297 ASN A C 1
ATOM 2360 O O . ASN A 1 301 ? 76.376 36.093 -10.906 1.00 41.41 297 ASN A O 1
ATOM 2365 N N . PRO A 1 302 ? 75.759 35.140 -8.961 1.00 38.18 298 PRO A N 1
ATOM 2366 C CA . PRO A 1 302 ? 74.736 34.331 -9.644 1.00 37.86 298 PRO A CA 1
ATOM 2367 C C . PRO A 1 302 ? 73.623 35.160 -10.253 1.00 43.95 298 PRO A C 1
ATOM 2368 O O . PRO A 1 302 ? 72.991 34.706 -11.214 1.00 38.48 298 PRO A O 1
ATOM 2372 N N . HIS A 1 303 ? 73.360 36.355 -9.720 1.00 40.68 299 HIS A N 1
ATOM 2373 C CA . HIS A 1 303 ? 72.334 37.225 -10.286 1.00 42.41 299 HIS A CA 1
ATOM 2374 C C . HIS A 1 303 ? 72.746 37.772 -11.649 1.00 46.25 299 HIS A C 1
ATOM 2375 O O . HIS A 1 303 ? 71.882 38.099 -12.467 1.00 49.42 299 HIS A O 1
ATOM 2382 N N . LYS A 1 304 ? 74.047 37.886 -11.903 1.00 41.59 300 LYS A N 1
ATOM 2383 C CA . LYS A 1 304 ? 74.565 38.369 -13.177 1.00 47.58 300 LYS A CA 1
ATOM 2384 C C . LYS A 1 304 ? 74.884 37.252 -14.161 1.00 44.33 300 LYS A C 1
ATOM 2385 O O . LYS A 1 304 ? 75.145 37.535 -15.342 1.00 42.95 300 LYS A O 1
ATOM 2391 N N . ARG A 1 305 ? 74.861 36.004 -13.707 1.00 39.17 301 ARG A N 1
ATOM 2392 C CA . ARG A 1 305 ? 75.267 34.872 -14.524 1.00 39.81 301 ARG A CA 1
ATOM 2393 C C . ARG A 1 305 ? 74.271 34.666 -15.657 1.00 35.34 301 ARG A C 1
ATOM 2394 O O . ARG A 1 305 ? 73.060 34.816 -15.475 1.00 38.27 301 ARG A O 1
ATOM 2402 N N . ILE A 1 306 ? 74.782 34.315 -16.834 1.00 36.46 302 ILE A N 1
ATOM 2403 C CA . ILE A 1 306 ? 73.906 34.188 -17.993 1.00 35.36 302 ILE A CA 1
ATOM 2404 C C . ILE A 1 306 ? 72.848 33.111 -17.741 1.00 33.88 302 ILE A C 1
ATOM 2405 O O . ILE A 1 306 ? 73.101 32.087 -17.086 1.00 35.00 302 ILE A O 1
ATOM 2410 N N . GLU A 1 307 ? 71.638 33.357 -18.229 1.00 35.59 303 GLU A N 1
ATOM 2411 C CA . GLU A 1 307 ? 70.573 32.372 -18.116 1.00 35.48 303 GLU A CA 1
ATOM 2412 C C . GLU A 1 307 ? 70.576 31.437 -19.324 1.00 34.60 303 GLU A C 1
ATOM 2413 O O . GLU A 1 307 ? 71.148 31.743 -20.378 1.00 33.27 303 GLU A O 1
ATOM 2419 N N . VAL A 1 308 ? 69.877 30.306 -19.181 1.00 31.11 304 VAL A N 1
ATOM 2420 C CA . VAL A 1 308 ? 69.993 29.233 -20.176 1.00 30.11 304 VAL A CA 1
ATOM 2421 C C . VAL A 1 308 ? 69.496 29.694 -21.549 1.00 32.60 304 VAL A C 1
ATOM 2422 O O . VAL A 1 308 ? 70.096 29.360 -22.577 1.00 33.26 304 VAL A O 1
ATOM 2426 N N . GLU A 1 309 ? 68.404 30.460 -21.596 1.00 32.77 305 GLU A N 1
ATOM 2427 C CA . GLU A 1 309 ? 67.873 30.904 -22.889 1.00 37.83 305 GLU A CA 1
ATOM 2428 C C . GLU A 1 309 ? 68.727 31.999 -23.501 1.00 40.32 305 GLU A C 1
ATOM 2429 O O . GLU A 1 309 ? 68.800 32.115 -24.734 1.00 38.69 305 GLU A O 1
ATOM 2435 N N . GLN A 1 310 ? 69.373 32.817 -22.668 1.00 38.32 306 GLN A N 1
ATOM 2436 C CA . GLN A 1 310 ? 70.360 33.757 -23.176 1.00 38.24 306 GLN A CA 1
ATOM 2437 C C . GLN A 1 310 ? 71.590 33.030 -23.703 1.00 37.01 306 GLN A C 1
ATOM 2438 O O . GLN A 1 310 ? 72.153 33.424 -24.731 1.00 38.88 306 GLN A O 1
ATOM 2444 N N . ALA A 1 311 ? 72.031 31.976 -23.008 1.00 34.95 307 ALA A N 1
ATOM 2445 C CA . ALA A 1 311 ? 73.199 31.215 -23.450 1.00 34.09 307 ALA A CA 1
ATOM 2446 C C . ALA A 1 311 ? 72.934 30.500 -24.778 1.00 36.20 307 ALA A C 1
ATOM 2447 O O . ALA A 1 311 ? 73.823 30.422 -25.635 1.00 34.67 307 ALA A O 1
ATOM 2449 N N . LEU A 1 312 ? 71.731 29.952 -24.955 1.00 33.58 308 LEU A N 1
ATOM 2450 C CA . LEU A 1 312 ? 71.370 29.346 -26.244 1.00 33.84 308 LEU A CA 1
ATOM 2451 C C . LEU A 1 312 ? 71.430 30.353 -27.378 1.00 36.20 308 LEU A C 1
ATOM 2452 O O . LEU A 1 312 ? 71.759 29.991 -28.517 1.00 36.77 308 LEU A O 1
ATOM 2457 N N . ALA A 1 313 ? 71.147 31.622 -27.083 1.00 38.59 309 ALA A N 1
ATOM 2458 C CA . ALA A 1 313 ? 71.122 32.683 -28.081 1.00 40.32 309 ALA A CA 1
ATOM 2459 C C . ALA A 1 313 ? 72.481 33.343 -28.298 1.00 41.42 309 ALA A C 1
ATOM 2460 O O . ALA A 1 313 ? 72.580 34.282 -29.107 1.00 43.76 309 ALA A O 1
ATOM 2462 N N . HIS A 1 314 ? 73.519 32.878 -27.598 1.00 42.72 310 HIS A N 1
ATOM 2463 C CA . HIS A 1 314 ? 74.847 33.473 -27.712 1.00 41.81 310 HIS A CA 1
ATOM 2464 C C . HIS A 1 314 ? 75.432 33.207 -29.102 1.00 42.09 310 HIS A C 1
ATOM 2465 O O . HIS A 1 314 ? 75.192 32.139 -29.690 1.00 41.13 310 HIS A O 1
ATOM 2472 N N . PRO A 1 315 ? 76.211 34.145 -29.643 1.00 44.24 311 PRO A N 1
ATOM 2473 C CA . PRO A 1 315 ? 76.800 33.943 -30.979 1.00 46.04 311 PRO A CA 1
ATOM 2474 C C . PRO A 1 315 ? 77.574 32.635 -31.155 1.00 43.99 311 PRO A C 1
ATOM 2475 O O . PRO A 1 315 ? 77.641 32.132 -32.278 1.00 44.71 311 PRO A O 1
ATOM 2479 N N . TYR A 1 316 ? 78.172 32.073 -30.103 1.00 42.03 312 TYR A N 1
ATOM 2480 C CA . TYR A 1 316 ? 78.939 30.841 -30.278 1.00 40.73 312 TYR A CA 1
ATOM 2481 C C . TYR A 1 316 ? 78.055 29.694 -30.749 1.00 39.49 312 TYR A C 1
ATOM 2482 O O . TYR A 1 316 ? 78.526 28.783 -31.445 1.00 39.30 312 TYR A O 1
ATOM 2491 N N . LEU A 1 317 ? 76.776 29.717 -30.385 1.00 38.78 313 LEU A N 1
ATOM 2492 C CA . LEU A 1 317 ? 75.866 28.624 -30.702 1.00 37.54 313 LEU A CA 1
ATOM 2493 C C . LEU A 1 317 ? 74.938 28.936 -31.867 1.00 39.20 313 LEU A C 1
ATOM 2494 O O . LEU A 1 317 ? 73.940 28.231 -32.053 1.00 38.39 313 LEU A O 1
ATOM 2499 N N . GLU A 1 318 ? 75.245 29.972 -32.651 1.00 41.65 314 GLU A N 1
ATOM 2500 C CA . GLU A 1 318 ? 74.268 30.491 -33.606 1.00 43.54 314 GLU A CA 1
ATOM 2501 C C . GLU A 1 318 ? 73.869 29.464 -34.667 1.00 44.34 314 GLU A C 1
ATOM 2502 O O . GLU A 1 318 ? 72.756 29.527 -35.203 1.00 44.77 314 GLU A O 1
ATOM 2508 N N . GLN A 1 319 ? 74.754 28.541 -35.013 1.00 42.86 315 GLN A N 1
ATOM 2509 C CA . GLN A 1 319 ? 74.389 27.571 -36.039 1.00 43.52 315 GLN A CA 1
ATOM 2510 C C . GLN A 1 319 ? 73.444 26.489 -35.538 1.00 40.77 315 GLN A C 1
ATOM 2511 O O . GLN A 1 319 ? 72.883 25.766 -36.361 1.00 41.01 315 GLN A O 1
ATOM 2517 N N . TYR A 1 320 ? 73.280 26.332 -34.213 1.00 38.71 316 TYR A N 1
ATOM 2518 C CA . TYR A 1 320 ? 72.333 25.374 -33.651 1.00 38.20 316 TYR A CA 1
ATOM 2519 C C . TYR A 1 320 ? 71.116 26.016 -33.008 1.00 38.92 316 TYR A C 1
ATOM 2520 O O . TYR A 1 320 ? 70.132 25.318 -32.750 1.00 35.55 316 TYR A O 1
ATOM 2529 N N . TYR A 1 321 ? 71.170 27.314 -32.724 1.00 41.10 317 TYR A N 1
ATOM 2530 C CA . TYR A 1 321 ? 70.085 27.968 -32.010 1.00 40.60 317 TYR A CA 1
ATOM 2531 C C . TYR A 1 321 ? 68.802 27.921 -32.828 1.00 42.92 317 TYR A C 1
ATOM 2532 O O . TYR A 1 321 ? 68.765 28.389 -33.966 1.00 45.45 317 TYR A O 1
ATOM 2541 N N . ASP A 1 322 ? 67.749 27.360 -32.250 1.00 40.17 318 ASP A N 1
ATOM 2542 C CA . ASP A 1 322 ? 66.463 27.367 -32.945 1.00 42.22 318 ASP A CA 1
ATOM 2543 C C . ASP A 1 322 ? 65.360 27.320 -31.899 1.00 40.42 318 ASP A C 1
ATOM 2544 O O . ASP A 1 322 ? 64.965 26.226 -31.449 1.00 36.59 318 ASP A O 1
ATOM 2549 N N . PRO A 1 323 ? 64.845 28.490 -31.497 1.00 44.19 319 PRO A N 1
ATOM 2550 C CA . PRO A 1 323 ? 63.813 28.524 -30.449 1.00 43.99 319 PRO A CA 1
ATOM 2551 C C . PRO A 1 323 ? 62.541 27.792 -30.826 1.00 45.29 319 PRO A C 1
ATOM 2552 O O . PRO A 1 323 ? 61.786 27.415 -29.920 1.00 47.97 319 PRO A O 1
ATOM 2556 N N . SER A 1 324 ? 62.287 27.545 -32.123 1.00 43.16 320 SER A N 1
ATOM 2557 C CA . SER A 1 324 ? 61.104 26.779 -32.507 1.00 44.70 320 SER A CA 1
ATOM 2558 C C . SER A 1 324 ? 61.255 25.286 -32.234 1.00 45.31 320 SER A C 1
ATOM 2559 O O . SER A 1 324 ? 60.256 24.557 -32.283 1.00 43.85 320 SER A O 1
ATOM 2562 N N . ASP A 1 325 ? 62.457 24.824 -31.870 1.00 43.47 321 ASP A N 1
ATOM 2563 C CA . ASP A 1 325 ? 62.702 23.399 -31.685 1.00 34.16 321 ASP A CA 1
ATOM 2564 C C . ASP A 1 325 ? 63.515 23.158 -30.423 1.00 34.09 321 ASP A C 1
ATOM 2565 O O . ASP A 1 325 ? 64.385 22.288 -30.395 1.00 33.00 321 ASP A O 1
ATOM 2570 N N . GLU A 1 326 ? 63.275 23.970 -29.396 1.00 39.63 322 GLU A N 1
ATOM 2571 C CA . GLU A 1 326 ? 63.956 23.877 -28.105 1.00 36.03 322 GLU A CA 1
ATOM 2572 C C . GLU A 1 326 ? 62.830 23.811 -27.084 1.00 35.79 322 GLU A C 1
ATOM 2573 O O . GLU A 1 326 ? 62.494 24.812 -26.433 1.00 40.29 322 GLU A O 1
ATOM 2579 N N . PRO A 1 327 ? 62.208 22.645 -26.943 1.00 31.48 323 PRO A N 1
ATOM 2580 C CA . PRO A 1 327 ? 60.929 22.564 -26.240 1.00 33.83 323 PRO A CA 1
ATOM 2581 C C . PRO A 1 327 ? 61.083 22.737 -24.743 1.00 31.93 323 PRO A C 1
ATOM 2582 O O . PRO A 1 327 ? 62.166 22.579 -24.174 1.00 28.12 323 PRO A O 1
ATOM 2586 N N . ILE A 1 328 ? 59.947 23.009 -24.105 1.00 31.84 324 ILE A N 1
ATOM 2587 C CA . ILE A 1 328 ? 59.888 23.249 -22.669 1.00 34.44 324 ILE A CA 1
ATOM 2588 C C . ILE A 1 328 ? 58.848 22.311 -22.074 1.00 39.87 324 ILE A C 1
ATOM 2589 O O . ILE A 1 328 ? 58.046 21.709 -22.790 1.00 35.29 324 ILE A O 1
ATOM 2594 N N . ALA A 1 329 ? 58.860 22.210 -20.743 1.00 36.63 325 ALA A N 1
ATOM 2595 C CA . ALA A 1 329 ? 57.881 21.411 -20.023 1.00 42.52 325 ALA A CA 1
ATOM 2596 C C . ALA A 1 329 ? 56.500 22.054 -20.099 1.00 43.44 325 ALA A C 1
ATOM 2597 O O . ALA A 1 329 ? 56.366 23.278 -20.197 1.00 43.88 325 ALA A O 1
ATOM 2599 N N . GLU A 1 330 ? 55.463 21.207 -20.040 1.00 47.72 326 GLU A N 1
ATOM 2600 C CA . GLU A 1 330 ? 54.087 21.689 -20.177 1.00 50.14 326 GLU A CA 1
ATOM 2601 C C . GLU A 1 330 ? 53.664 22.526 -18.976 1.00 58.57 326 GLU A C 1
ATOM 2602 O O . GLU A 1 330 ? 52.937 23.518 -19.126 1.00 56.59 326 GLU A O 1
ATOM 2604 N N . ALA A 1 331 ? 54.111 22.147 -17.777 1.00 60.08 327 ALA A N 1
ATOM 2605 C CA . ALA A 1 331 ? 53.835 22.897 -16.561 1.00 63.04 327 ALA A CA 1
ATOM 2606 C C . ALA A 1 331 ? 55.046 22.851 -15.639 1.00 57.25 327 ALA A C 1
ATOM 2607 O O . ALA A 1 331 ? 55.706 21.807 -15.536 1.00 48.11 327 ALA A O 1
ATOM 2609 N N . PRO A 1 332 ? 55.371 23.962 -14.977 1.00 64.33 328 PRO A N 1
ATOM 2610 C CA . PRO A 1 332 ? 56.448 23.934 -13.978 1.00 55.80 328 PRO A CA 1
ATOM 2611 C C . PRO A 1 332 ? 56.011 23.154 -12.749 1.00 60.08 328 PRO A C 1
ATOM 2612 O O . PRO A 1 332 ? 54.905 23.347 -12.238 1.00 68.87 328 PRO A O 1
ATOM 2616 N N . PHE A 1 333 ? 56.887 22.262 -12.286 1.00 59.94 329 PHE A N 1
ATOM 2617 C CA . PHE A 1 333 ? 56.601 21.444 -11.115 1.00 58.41 329 PHE A CA 1
ATOM 2618 C C . PHE A 1 333 ? 56.372 22.312 -9.882 1.00 63.97 329 PHE A C 1
ATOM 2619 O O . PHE A 1 333 ? 56.986 23.367 -9.717 1.00 64.12 329 PHE A O 1
ATOM 2627 N N . LYS A 1 334 ? 55.492 21.849 -9.000 1.00 70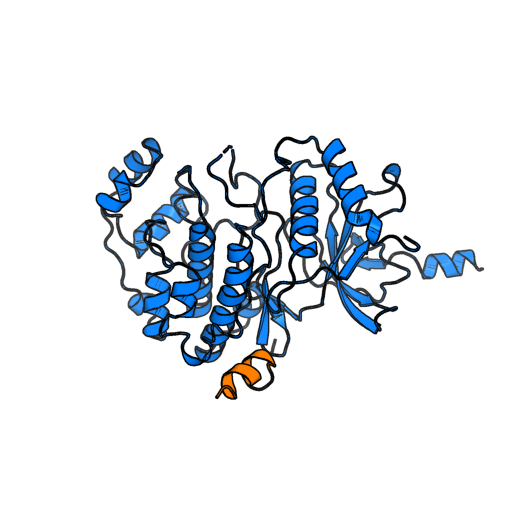.88 330 LYS A N 1
ATOM 2628 C CA . LYS A 1 334 ? 55.286 22.479 -7.704 1.00 82.07 330 LYS A CA 1
ATOM 2629 C C . LYS A 1 334 ? 55.894 21.594 -6.621 1.00 85.93 330 LYS A C 1
ATOM 2630 O O . LYS A 1 334 ? 55.975 20.371 -6.772 1.00 85.86 330 LYS A O 1
ATOM 2636 N N . PHE A 1 335 ? 56.334 22.224 -5.531 1.00 87.66 331 PHE A N 1
ATOM 2637 C CA . PHE A 1 335 ? 56.995 21.513 -4.436 1.00 95.59 331 PHE A CA 1
ATOM 2638 C C . PHE A 1 335 ? 55.952 21.156 -3.382 1.00 110.36 331 PHE A C 1
ATOM 2639 O O . PHE A 1 335 ? 55.574 21.991 -2.555 1.00 107.53 331 PHE A O 1
ATOM 2641 N N . ASP A 1 336 ? 55.489 19.901 -3.407 1.00 111.16 332 ASP A N 1
ATOM 2642 C CA . ASP A 1 336 ? 54.486 19.412 -2.467 1.00 113.94 332 ASP A CA 1
ATOM 2643 C C . ASP A 1 336 ? 54.927 18.101 -1.827 1.00 116.59 332 ASP A C 1
ATOM 2644 O O . ASP A 1 336 ? 54.091 17.292 -1.414 1.00 120.53 332 ASP A O 1
ATOM 2646 N N . MET A 1 337 ? 56.237 17.879 -1.738 1.00 112.69 333 MET A N 1
ATOM 2647 C CA . MET A 1 337 ? 56.784 16.659 -1.163 1.00 105.85 333 MET A CA 1
ATOM 2648 C C . MET A 1 337 ? 57.459 16.913 0.178 1.00 100.77 333 MET A C 1
ATOM 2649 O O . MET A 1 337 ? 57.031 16.370 1.201 1.00 95.81 333 MET A O 1
ATOM 2654 N N . GLU A 1 338 ? 58.501 17.743 0.196 1.00 99.60 334 GLU A N 1
ATOM 2655 C CA . GLU A 1 338 ? 59.379 17.888 1.355 1.00 92.48 334 GLU A CA 1
ATOM 2656 C C . GLU A 1 338 ? 59.815 16.514 1.859 1.00 82.48 334 GLU A C 1
ATOM 2657 O O . GLU A 1 338 ? 59.708 16.182 3.040 1.00 81.69 334 GLU A O 1
ATOM 2663 N N . LEU A 1 339 ? 60.302 15.699 0.934 1.00 77.76 335 LEU A N 1
ATOM 2664 C CA . LEU A 1 339 ? 60.761 14.363 1.276 1.00 72.98 335 LEU A CA 1
ATOM 2665 C C . LEU A 1 339 ? 62.132 14.366 1.940 1.00 68.28 335 LEU A C 1
ATOM 2666 O O . LEU A 1 339 ? 62.618 13.298 2.330 1.00 66.50 335 LEU A O 1
ATOM 2671 N N . ASP A 1 340 ? 62.767 15.531 2.085 1.00 80.04 336 ASP A N 1
ATOM 2672 C CA . ASP A 1 340 ? 64.076 15.574 2.726 1.00 89.80 336 ASP A CA 1
ATOM 2673 C C . ASP A 1 340 ? 64.007 15.324 4.229 1.00 80.63 336 ASP A C 1
ATOM 2674 O O . ASP A 1 340 ? 65.055 15.125 4.852 1.00 81.33 336 ASP A O 1
ATOM 2679 N N . ASP A 1 341 ? 62.812 15.301 4.817 1.00 67.23 337 ASP A N 1
ATOM 2680 C CA . ASP A 1 341 ? 62.645 14.962 6.222 1.00 65.16 337 ASP A CA 1
ATOM 2681 C C . ASP A 1 341 ? 61.876 13.663 6.440 1.00 61.92 337 ASP A C 1
ATOM 2682 O O . ASP A 1 341 ? 61.673 13.258 7.588 1.00 53.57 337 ASP A O 1
ATOM 2687 N N . LEU A 1 342 ? 61.450 12.995 5.385 1.00 50.50 338 LEU A N 1
ATOM 2688 C CA . LEU A 1 342 ? 60.718 11.754 5.564 1.00 46.82 338 LEU A CA 1
ATOM 2689 C C . LEU A 1 342 ? 61.677 10.633 5.952 1.00 44.87 338 LEU A C 1
ATOM 2690 O O . LEU A 1 342 ? 62.789 10.558 5.421 1.00 45.58 338 LEU A O 1
ATOM 2695 N N . PRO A 1 343 ? 61.284 9.756 6.875 1.00 38.11 339 PRO A N 1
ATOM 2696 C CA . PRO A 1 343 ? 62.145 8.627 7.234 1.00 34.03 339 PRO A CA 1
ATOM 2697 C C . PRO A 1 343 ? 62.265 7.652 6.077 1.00 36.44 339 PRO A C 1
ATOM 2698 O O . PRO A 1 343 ? 61.388 7.571 5.212 1.00 32.28 339 PRO A O 1
ATOM 2702 N N . LYS A 1 344 ? 63.361 6.881 6.086 1.00 31.11 340 LYS A N 1
ATOM 2703 C CA . LYS A 1 344 ? 63.618 5.984 4.954 1.00 33.09 340 LYS A CA 1
ATOM 2704 C C . LYS A 1 344 ? 62.518 4.936 4.816 1.00 32.97 340 LYS A C 1
ATOM 2705 O O . LYS A 1 344 ? 62.269 4.444 3.710 1.00 26.85 340 LYS A O 1
ATOM 2711 N N . GLU A 1 345 ? 61.853 4.571 5.925 1.00 31.35 341 GLU A N 1
ATOM 2712 C CA . GLU A 1 345 ? 60.711 3.662 5.831 1.00 33.20 341 GLU A CA 1
ATOM 2713 C C . GLU A 1 345 ? 59.596 4.267 5.000 1.00 29.71 341 GLU A C 1
ATOM 2714 O O . GLU A 1 345 ? 58.978 3.574 4.196 1.00 30.72 341 GLU A O 1
ATOM 2720 N N . LYS A 1 346 ? 59.304 5.551 5.212 1.00 30.08 342 LYS A N 1
ATOM 2721 C CA . LYS A 1 346 ? 58.309 6.230 4.395 1.00 31.45 342 LYS A CA 1
ATOM 2722 C C . LYS A 1 346 ? 58.799 6.374 2.960 1.00 30.89 342 LYS A C 1
ATOM 2723 O O . LYS A 1 346 ? 58.031 6.165 2.016 1.00 27.37 342 LYS A O 1
ATOM 2729 N N . LEU A 1 347 ? 60.079 6.702 2.774 1.00 29.34 343 LEU A N 1
ATOM 2730 C CA . LEU A 1 347 ? 60.608 6.796 1.414 1.00 29.17 343 LEU A CA 1
ATOM 2731 C C . LEU A 1 347 ? 60.471 5.476 0.667 1.00 31.26 343 LEU A C 1
ATOM 2732 O O . LEU A 1 347 ? 60.220 5.471 -0.542 1.00 28.66 343 LEU A O 1
ATOM 2737 N N . LYS A 1 348 ? 60.637 4.348 1.362 1.00 28.58 344 LYS A N 1
ATOM 2738 C CA . LYS A 1 348 ? 60.537 3.060 0.691 1.00 27.93 344 LYS A CA 1
ATOM 2739 C C . LYS A 1 348 ? 59.128 2.831 0.166 1.00 31.32 344 LYS A C 1
ATOM 2740 O O . LYS A 1 348 ? 58.947 2.347 -0.959 1.00 29.26 344 LYS A O 1
ATOM 2746 N N . GLU A 1 349 ? 58.118 3.146 0.984 1.00 30.49 345 GLU A N 1
ATOM 2747 C CA . GLU A 1 349 ? 56.727 3.057 0.541 1.00 33.77 345 GLU A CA 1
ATOM 2748 C C . GLU A 1 349 ? 56.473 3.915 -0.685 1.00 32.60 345 GLU A C 1
ATOM 2749 O O . GLU A 1 349 ? 55.736 3.509 -1.588 1.00 31.22 345 GLU A O 1
ATOM 2755 N N . LEU A 1 350 ? 57.041 5.117 -0.727 1.00 28.78 346 LEU A N 1
ATOM 2756 C CA . LEU A 1 350 ? 56.792 5.990 -1.876 1.00 31.64 346 LEU A CA 1
ATOM 2757 C C . LEU A 1 350 ? 57.464 5.446 -3.132 1.00 30.27 346 LEU A C 1
ATOM 2758 O O . LEU A 1 350 ? 56.884 5.478 -4.225 1.00 29.55 346 LEU A O 1
ATOM 2763 N N . ILE A 1 351 ? 58.686 4.940 -2.990 1.00 26.05 347 ILE A N 1
ATOM 2764 C CA . ILE A 1 351 ? 59.366 4.276 -4.095 1.00 27.94 347 ILE A CA 1
ATOM 2765 C C . ILE A 1 351 ? 58.549 3.092 -4.591 1.00 26.08 347 ILE A C 1
ATOM 2766 O O . ILE A 1 351 ? 58.341 2.917 -5.803 1.00 26.13 347 ILE A O 1
ATOM 2771 N N . PHE A 1 352 ? 58.070 2.263 -3.665 1.00 24.24 348 PHE A N 1
ATOM 2772 C CA . PHE A 1 352 ? 57.210 1.143 -4.040 1.00 27.85 348 PHE A CA 1
ATOM 2773 C C . PHE A 1 352 ? 56.003 1.627 -4.836 1.00 27.67 348 PHE A C 1
ATOM 2774 O O . PHE A 1 352 ? 55.692 1.076 -5.903 1.00 32.01 348 PHE A O 1
ATOM 2782 N N . GLU A 1 353 ? 55.324 2.674 -4.341 1.00 31.83 349 GLU A N 1
ATOM 2783 C CA . GLU A 1 353 ? 54.150 3.213 -5.033 1.00 35.00 349 GLU A CA 1
ATOM 2784 C C . GLU A 1 353 ? 54.523 3.783 -6.388 1.00 28.90 349 GLU A C 1
ATOM 2785 O O . GLU A 1 353 ? 53.797 3.590 -7.371 1.00 31.68 349 GLU A O 1
ATOM 2791 N N . GLU A 1 354 ? 55.627 4.519 -6.451 1.00 29.34 350 GLU A N 1
ATOM 2792 C CA . GLU A 1 354 ? 55.994 5.175 -7.696 1.00 32.48 350 GLU A CA 1
ATOM 2793 C C . GLU A 1 354 ? 56.367 4.165 -8.775 1.00 36.02 350 GLU A C 1
ATOM 2794 O O . GLU A 1 354 ? 56.251 4.467 -9.968 1.00 31.10 350 GLU A O 1
ATOM 2800 N N . THR A 1 355 ? 56.817 2.977 -8.376 1.00 27.00 351 THR A N 1
ATOM 2801 C CA . THR A 1 355 ? 57.269 1.944 -9.299 1.00 29.22 351 THR A CA 1
ATOM 2802 C C . THR A 1 355 ? 56.210 0.875 -9.571 1.00 28.70 351 THR A C 1
ATOM 2803 O O . THR A 1 355 ? 56.445 0.004 -10.418 1.00 25.97 351 THR A O 1
ATOM 2807 N N . ALA A 1 356 ? 55.025 0.946 -8.929 1.00 25.52 352 ALA A N 1
ATOM 2808 C CA . ALA A 1 356 ? 54.005 -0.088 -9.140 1.00 30.74 352 ALA A CA 1
ATOM 2809 C C . ALA A 1 356 ? 53.576 -0.203 -10.602 1.00 32.50 352 ALA A C 1
ATOM 2810 O O . ALA A 1 356 ? 53.223 -1.298 -11.054 1.00 32.77 352 ALA A O 1
ATOM 2812 N N . ARG A 1 357 ? 53.582 0.903 -11.349 1.00 32.31 353 ARG A N 1
ATOM 2813 C CA . ARG A 1 357 ? 53.050 0.880 -12.711 1.00 38.24 353 ARG A CA 1
ATOM 2814 C C . ARG A 1 357 ? 53.879 0.019 -13.657 1.00 35.51 353 ARG A C 1
ATOM 2815 O O . ARG A 1 357 ? 53.398 -0.300 -14.752 1.00 34.87 353 ARG A O 1
ATOM 2823 N N . PHE A 1 358 ? 55.092 -0.368 -13.272 1.00 28.20 354 PHE A N 1
ATOM 2824 C CA . PHE A 1 358 ? 55.964 -1.177 -14.127 1.00 33.59 354 PHE A CA 1
ATOM 2825 C C . PHE A 1 358 ? 55.903 -2.657 -13.804 1.00 34.06 354 PHE A C 1
ATOM 2826 O O . PHE A 1 358 ? 56.571 -3.450 -14.475 1.00 32.23 354 PHE A O 1
ATOM 2834 N N . GLN A 1 359 ? 55.151 -3.040 -12.780 1.00 31.82 355 GLN A N 1
ATOM 2835 C CA . GLN A 1 359 ? 55.093 -4.436 -12.390 1.00 34.17 355 GLN A CA 1
ATOM 2836 C C . GLN A 1 359 ? 54.374 -5.255 -13.458 1.00 43.83 355 GLN A C 1
ATOM 2837 O O . GLN A 1 359 ? 53.373 -4.801 -14.025 1.00 40.13 355 GLN A O 1
ATOM 2843 N N . PRO A 1 360 ? 54.863 -6.456 -13.757 1.00 47.40 356 PRO A N 1
ATOM 2844 C CA . PRO A 1 360 ? 54.190 -7.302 -14.754 1.00 51.69 356 PRO A CA 1
ATOM 2845 C C . PRO A 1 360 ? 52.739 -7.533 -14.363 1.00 54.41 356 PRO A C 1
ATOM 2846 O O . PRO A 1 360 ? 52.446 -8.004 -13.264 1.00 59.85 356 PRO A O 1
ATOM 2850 N N . GLY A 1 361 ? 51.829 -7.168 -15.266 1.00 59.40 357 GLY A N 1
ATOM 2851 C CA . GLY A 1 361 ? 50.415 -7.407 -15.078 1.00 60.32 357 GLY A CA 1
ATOM 2852 C C . GLY A 1 361 ? 49.637 -6.261 -14.474 1.00 64.72 357 GLY A C 1
ATOM 2853 O O . GLY A 1 361 ? 48.428 -6.406 -14.258 1.00 74.12 357 GLY A O 1
ATOM 2854 N N . TYR A 1 362 ? 50.292 -5.142 -14.181 1.00 58.78 358 TYR A N 1
ATOM 2855 C CA . TYR A 1 362 ? 49.647 -3.949 -13.641 1.00 55.08 358 TYR A CA 1
ATOM 2856 C C . TYR A 1 362 ? 48.326 -3.594 -14.329 1.00 63.23 358 TYR A C 1
ATOM 2857 O O . TYR A 1 362 ? 48.316 -3.083 -15.447 1.00 63.70 358 TYR A O 1
ATOM 2866 N N . MET B 2 1 ? 86.066 6.141 -27.895 1.00 97.74 435 MET B N 1
ATOM 2867 C CA . MET B 2 1 ? 85.036 6.110 -28.930 1.00 104.39 435 MET B CA 1
ATOM 2868 C C . MET B 2 1 ? 85.432 6.986 -30.120 1.00 107.41 435 MET B C 1
ATOM 2869 O O . MET B 2 1 ? 86.055 8.032 -29.943 1.00 114.92 435 MET B O 1
ATOM 2874 N N . GLN B 2 2 ? 85.085 6.552 -31.332 1.00 100.16 436 GLN B N 1
ATOM 2875 C CA . GLN B 2 2 ? 85.237 7.381 -32.524 1.00 99.93 436 GLN B CA 1
ATOM 2876 C C . GLN B 2 2 ? 83.985 8.238 -32.671 1.00 88.12 436 GLN B C 1
ATOM 2877 O O . GLN B 2 2 ? 82.898 7.719 -32.940 1.00 85.39 436 GLN B O 1
ATOM 2883 N N . LEU B 2 3 ? 84.141 9.545 -32.492 1.00 81.21 437 LEU B N 1
ATOM 2884 C CA . LEU B 2 3 ? 83.027 10.483 -32.557 1.00 71.35 437 LEU B CA 1
ATOM 2885 C C . LEU B 2 3 ? 82.309 10.436 -33.901 1.00 59.45 437 LEU B C 1
ATOM 2886 O O . LEU B 2 3 ? 82.581 11.238 -34.793 1.00 60.71 437 LEU B O 1
ATOM 2897 N N . LEU B 2 5 ? 78.637 14.762 -36.213 1.00 35.21 439 LEU B N 1
ATOM 2898 C CA . LEU B 2 5 ? 78.070 16.017 -36.689 1.00 37.22 439 LEU B CA 1
ATOM 2899 C C . LEU B 2 5 ? 77.287 15.785 -37.987 1.00 35.01 439 LEU B C 1
ATOM 2900 O O . LEU B 2 5 ? 76.303 16.474 -38.247 1.00 38.52 439 LEU B O 1
ATOM 2905 N N . ASP B 2 6 ? 77.720 14.795 -38.784 1.00 33.76 440 ASP B N 1
ATOM 2906 C CA . ASP B 2 6 ? 77.068 14.473 -40.053 1.00 31.68 440 ASP B CA 1
ATOM 2907 C C . ASP B 2 6 ? 75.880 13.541 -39.914 1.00 35.25 440 ASP B C 1
ATOM 2908 O O . ASP B 2 6 ? 74.947 13.613 -40.722 1.00 43.92 440 ASP B O 1
ATOM 2913 N N . SER B 2 7 ? 75.913 12.637 -38.948 1.00 31.61 441 SER B N 1
ATOM 2914 C CA . SER B 2 7 ? 74.914 11.587 -38.815 1.00 36.39 441 SER B CA 1
ATOM 2915 C C . SER B 2 7 ? 73.914 11.842 -37.685 1.00 34.60 441 SER B C 1
ATOM 2916 O O . SER B 2 7 ? 73.062 10.986 -37.439 1.00 41.46 441 SER B O 1
ATOM 2919 N N . SER B 2 8 ? 74.017 12.959 -36.958 1.00 28.56 442 SER B N 1
ATOM 2920 C CA . SER B 2 8 ? 73.089 13.196 -35.850 1.00 26.85 442 SER B CA 1
ATOM 2921 C C . SER B 2 8 ? 71.764 13.719 -36.389 1.00 24.16 442 SER B C 1
ATOM 2922 O O . SER B 2 8 ? 71.755 14.625 -37.221 1.00 23.73 442 SER B O 1
ATOM 2925 N N . ASN B 2 9 ? 70.652 13.180 -35.885 1.00 21.21 443 ASN B N 1
ATOM 2926 C CA . ASN B 2 9 ? 69.322 13.620 -36.338 1.00 23.68 443 ASN B CA 1
ATOM 2927 C C . ASN B 2 9 ? 69.069 15.090 -36.021 1.00 22.06 443 ASN B C 1
ATOM 2928 O O . ASN B 2 9 ? 68.576 15.850 -36.864 1.00 23.23 443 ASN B O 1
ATOM 2933 N N . LEU B 2 10 ? 69.371 15.504 -34.788 1.00 22.27 444 LEU B N 1
ATOM 2934 C CA . LEU B 2 10 ? 69.183 16.899 -34.421 1.00 22.91 444 LEU B CA 1
ATOM 2935 C C . LEU B 2 10 ? 70.040 17.813 -35.283 1.00 24.76 444 LEU B C 1
ATOM 2936 O O . LEU B 2 10 ? 69.588 18.883 -35.701 1.00 27.60 444 LEU B O 1
ATOM 2941 N N . ALA B 2 11 ? 71.289 17.424 -35.544 1.00 26.30 445 ALA B N 1
ATOM 2942 C CA . ALA B 2 11 ? 72.130 18.246 -36.411 1.00 25.27 445 ALA B CA 1
ATOM 2943 C C . ALA B 2 11 ? 71.526 18.377 -37.814 1.00 26.99 445 ALA B C 1
ATOM 2944 O O . ALA B 2 11 ? 71.653 19.435 -38.435 1.00 29.97 445 ALA B O 1
ATOM 2946 N N . ARG B 2 12 ? 70.885 17.324 -38.319 1.00 26.04 446 ARG B N 1
ATOM 2947 C CA . ARG B 2 12 ? 70.264 17.422 -39.642 1.00 26.40 446 ARG B CA 1
ATOM 2948 C C . ARG B 2 12 ? 69.150 18.453 -39.623 1.00 31.34 446 ARG B C 1
ATOM 2949 O O . ARG B 2 12 ? 69.054 19.286 -40.526 1.00 27.16 446 ARG B O 1
ATOM 2957 N N . ARG B 2 13 ? 68.300 18.423 -38.590 1.00 24.17 447 ARG B N 1
ATOM 2958 C CA . ARG B 2 13 ? 67.222 19.412 -38.510 1.00 32.05 447 ARG B CA 1
ATOM 2959 C C . ARG B 2 13 ? 67.774 20.836 -38.530 1.00 30.44 447 ARG B C 1
ATOM 2960 O O . ARG B 2 13 ? 67.176 21.730 -39.142 1.00 30.27 447 ARG B O 1
ATOM 2968 N N . ARG B 2 14 ? 68.923 21.064 -37.864 1.00 28.00 448 ARG B N 1
ATOM 2969 C CA . ARG B 2 14 ? 69.503 22.400 -37.784 1.00 35.13 448 ARG B CA 1
ATOM 2970 C C . ARG B 2 14 ? 70.175 22.813 -39.090 1.00 32.53 448 ARG B C 1
ATOM 2971 O O . ARG B 2 14 ? 70.115 23.985 -39.470 1.00 35.50 448 ARG B O 1
ATOM 2979 N N . ARG B 2 15 ? 70.869 21.880 -39.749 1.00 33.19 449 ARG B N 1
ATOM 2980 C CA . ARG B 2 15 ? 71.417 22.156 -41.080 1.00 38.00 449 ARG B CA 1
ATOM 2981 C C . ARG B 2 15 ? 70.332 22.603 -42.044 1.00 39.18 449 ARG B C 1
ATOM 2982 O O . ARG B 2 15 ? 70.553 23.455 -42.918 1.00 38.18 449 ARG B O 1
ATOM 2990 N N . ARG B 2 16 ? 69.173 21.970 -41.964 1.00 36.18 450 ARG B N 1
ATOM 2991 C CA . ARG B 2 16 ? 68.219 22.066 -43.057 1.00 49.25 450 ARG B CA 1
ATOM 2992 C C . ARG B 2 16 ? 67.077 23.003 -42.730 1.00 48.72 450 ARG B C 1
ATOM 2993 O O . ARG B 2 16 ? 66.043 22.960 -43.400 1.00 51.84 450 ARG B O 1
ATOM 3001 N N . ARG B 2 17 ? 67.242 23.848 -41.715 1.00 50.09 451 ARG B N 1
ATOM 3002 C CA . ARG B 2 17 ? 66.183 24.785 -41.377 1.00 58.19 451 ARG B CA 1
ATOM 3003 C C . ARG B 2 17 ? 66.141 25.910 -42.401 1.00 63.87 451 ARG B C 1
ATOM 3004 O O . ARG B 2 17 ? 67.157 26.258 -43.013 1.00 73.92 451 ARG B O 1
ATOM 3012 N N . ARG B 2 18 ? 64.936 26.465 -42.577 1.00 77.94 452 ARG B N 1
ATOM 3013 C CA . ARG B 2 18 ? 64.546 27.394 -43.650 1.00 70.17 452 ARG B CA 1
ATOM 3014 C C . ARG B 2 18 ? 64.356 26.635 -44.959 1.00 73.28 452 ARG B C 1
ATOM 3015 O O . ARG B 2 18 ? 63.683 27.110 -45.877 1.00 78.84 452 ARG B O 1
#

GO terms:
  GO:0004674 protein serine/threonine kinase activity (F, IDA)
  GO:0004707 MAP kinase activity (F, IDA)
  GO:0005829 cytosol (C, IDA)
  GO:0045542 positive regulation of cholesterol biosynthetic process (P, IDA)
  GO:0070371 ERK1 and ERK2 cascade (P, IDA)
  GO:0007173 epidermal growth factor receptor signaling pathway (P, IDA)
  GO:0000165 MAPK cascade (P, IDA)
  GO:0010759 positive regulation of macrophage chemotaxis (P, IGI)
  GO:0120041 positive regulation of macrophage proliferation (P, IGI)
  GO:0061514 interleukin-34-mediated signaling pathway (P, IGI)
  GO:0005634 nucleus (C, IDA)
  GO:0005737 cytoplasm (C, IDA)
  GO:0045880 positive regulation of smoothened signaling pathway (P, IDA)
  GO:0070849 response to epidermal growth factor (P, IDA)
  GO:0005634 nucleus (C, TAS)
  GO:0005739 mitochondrion (C, TAS)
  GO:0005769 early endosome (C, TAS)
  GO:0005770 late endosome (C, TAS)
  GO:0005794 Golgi apparatus (C, TAS)
  GO:0005829 cytosol (C, TAS)

Secondary structure (DSSP, 8-state):
-HHHHHHHTS-EEETTEEE--TTTEEEEEEEEE-SS-EEEEEEETTTTEEEEEEEE--TT-HHHHHHHHHHHHHHHH---TTBPPEEEEE--SSTTT---EEEEEE--SEEHHHHHHH-PPPHHHHHHHHHHHHHHHHHHHHTTEE-----GGGEEE-TTS-EEE---TT-EE-----TT-S--S--TT--HHHHTT-S---THHHHHHHHHHHHHHHHSS-SS--SSHHHHHHHHHHHH-SPPHHHHTT-S-HHHHHHHHHSPP-PPPPHHHHSTTS-HHHHHHHHHHS-SSTTTSPPHHHHHTSGGGTTT--GGG----SS-------GGGS-HHHHHHHHHHHHGGGSTT-/-----S-HHHHHHHT--

Radius of gyration: 21.77 Å; Cα contacts (8 Å, |Δi|>4): 605; chains: 2; bounding box: 46×77×51 Å